Protein AF-0000000070116286 (afdb_homodimer)

pLDDT: mean 84.8, std 15.36, range [32.72, 98.69]

Foldseek 3Di:
DKDKDWLVVDDQVCSVVVVVVSVVVQFADWDKDFDPSDGKIWMKFDQADFKIKIKIWFAKMKTKDDPVSLPDDDAFKKKKKFWQAAWKWKDDDPDTDIHHGLDIAIDGPNGIMMMIGHGTTIMMIMIGGPVLLPDDPVLSVQLRRQLPVDVPLSVVLSVLRVVCVVCVVVVRVPRVSSNVSRSVNSVSVSVSSCVSSVPPPPPLVNVVVVLVVVLLVCQLAQPPDLCVSCVVSVHHSVVSQVSPPDPPDRPVRVSLVSLLVQLLVCLLPVPPDDSVVSSNRRRDPDVVVNQVVNCVVPVDGSVVSSVVRVCVVDVPPPDDPPPDDD/DKDKDWLVVDDQVCSVVVVVVSVVVQFADWDKDFDPSDGKIWMKFDQADFKIKIKIWFAKMKTKDDPVSLPDDDAFKKKKKFWQAAWKWKDDDPDTDIHHGLDIAIDGPNGIMMMIGHGTTIMMMMIGGPVLLPDDPVLSVQLRRQLPVDVPLSVVLSVLRVVCVVCVVVVRVPRVSSNVSRSVNSVSVSVSSCVSSVPPPPPLVVVVVVLVVVLLVCQLALPPDLCVSCVVSVHHSVVSQVSPPDPPDRPVRVSLVSLLVQLLVCLLPVPPDDSVVSSNRRNDPDVVVNQVVNCVVPVDGSVVSSVVRVCVVPVPPPDDPPPDDD

Radius of gyration: 29.4 Å; Cα contacts (8 Å, |Δi|>4): 1198; chains: 2; bounding box: 61×140×60 Å

Solvent-accessible surface area (backbone atoms only — not comparable to full-atom values): 33870 Å² total; per-residue (Å²): 108,74,46,80,45,52,29,82,80,43,60,79,89,50,16,56,62,52,49,51,51,51,50,50,72,56,49,67,62,52,51,76,48,72,40,84,76,52,41,40,39,38,40,27,40,51,20,51,91,54,22,31,36,37,36,40,37,27,38,17,38,34,43,34,26,46,74,76,34,66,70,46,91,62,78,58,33,34,32,45,32,31,27,66,31,42,55,33,42,39,35,41,87,92,41,74,43,77,38,44,59,70,36,74,50,60,41,62,62,76,48,54,37,38,38,34,33,62,57,59,27,27,38,41,29,41,38,30,32,43,77,74,50,66,63,58,68,68,44,51,56,45,7,48,73,27,53,72,69,37,61,63,50,40,50,51,45,49,52,49,51,55,50,44,68,74,39,45,77,64,37,62,79,34,61,40,42,23,23,32,45,26,52,21,49,43,34,42,50,36,26,32,35,38,53,18,36,64,43,77,61,59,31,62,70,45,45,35,43,46,48,48,50,50,44,65,75,41,42,38,42,66,74,68,36,68,60,52,54,13,56,76,66,74,40,50,56,67,51,43,49,57,49,48,51,41,42,74,37,53,71,69,51,41,50,49,48,53,26,46,52,50,39,53,54,42,49,57,66,54,74,87,60,55,67,57,58,47,38,38,56,34,23,38,89,41,60,68,59,44,50,54,51,41,24,70,73,68,73,43,44,65,67,55,52,27,51,62,45,46,51,72,73,56,71,74,74,72,73,74,79,79,79,78,78,130,107,74,47,80,45,53,28,83,80,44,59,78,89,48,18,56,62,52,48,51,52,49,50,52,74,56,48,64,62,50,51,77,46,71,39,82,77,51,42,39,39,39,38,27,40,49,18,52,89,53,23,33,37,37,35,41,37,28,37,18,39,35,44,34,26,47,71,76,35,67,71,46,90,62,79,56,32,33,33,47,32,30,28,66,31,42,56,32,40,40,36,40,89,93,40,74,44,78,36,42,59,70,35,72,49,60,42,61,63,76,48,56,36,38,39,34,34,62,56,60,27,28,38,41,27,41,37,29,31,41,77,75,51,67,61,58,68,68,44,51,58,45,8,49,72,27,53,71,71,38,61,63,52,40,50,51,46,48,52,48,52,55,51,44,67,74,40,47,76,6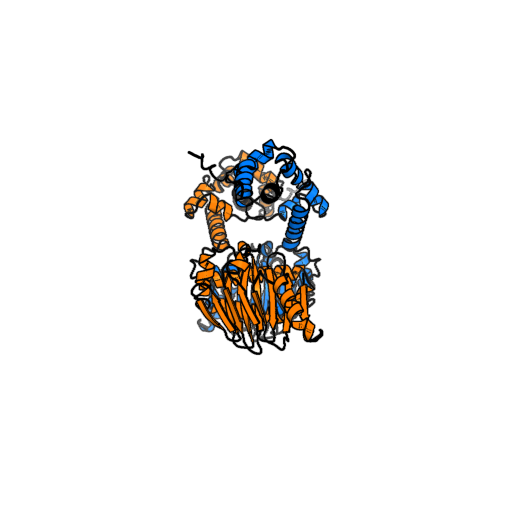5,38,62,78,34,62,40,43,24,23,31,46,25,51,22,49,43,34,42,51,35,25,32,35,38,52,20,36,63,43,78,60,62,31,59,69,46,46,36,43,46,47,49,50,52,43,65,75,41,41,37,44,69,75,68,36,68,61,50,54,12,57,75,66,74,41,48,56,67,51,43,49,58,48,46,53,42,43,71,37,55,71,68,51,40,51,50,47,52,26,46,51,51,39,54,53,41,48,57,66,56,74,85,61,55,65,59,57,46,39,38,57,34,24,38,90,43,58,68,58,43,48,53,50,41,23,71,72,68,73,44,44,65,66,55,53,26,53,63,45,49,52,70,72,57,70,76,73,76,74,75,80,80,81,76,79,129

Sequence (652 aa):
MVIHLDTRDLPPQDRADALREAVRRATVPATVRLEQPTEARLGYWQLGTATSVYSHEGSGLHLARGPAELRQAAPALVALAIQTSGRGDYRQHDVERTVRPGDLMVVDLTAPYDYRWSGTGGSFAVQVEHAQIGLPVETIRRAARHLHRDPVTYRMLRHHLTQLRRDVDDLDTLPGPAALVGTATATLVRALIMTAADEPVVAPDDRLARIRHWIVEHLGEPDLTPARIAAAHDISLRTLYHLWQHPALSLTQWITHERLEAARRDLTVAGRQPIGAIAHRWGFTDTTHFSRRFRAAFGMSAREWRRLHHRENNPAGRAAPSRGTPMVIHLDTRDLPPQDRADALREAVRRATVPATVRLEQPTEARLGYWQLGTATSVYSHEGSGLHLARGPAELRQAAPALVALAIQTSGRGDYRQHDVERTVRPGDLMVVDLTAPYDYRWSGTGGSFAVQVEHAQIGLPVETIRRAARHLHRDPVTYRMLRHHLTQLRRDVDDLDTLPGPAALVGTATATLVRALIMTAADEPVVAPDDRLARIRHWIVEHLGEPDLTPARIAAAHDISLRTLYHLWQHPALSLTQWITHERLEAARRDLTVAGRQPIGAIAHRWGFTDTTHFSRRFRAAFGMSAREWRRLHHRENNPAGRAAPSRGTP

Secondary structure (DSSP, 8-state):
-EEEEEGGGS-HHHHHHHHHHHHHHHSS--EEEE-SS--EEEEEEE-SSSEEEEEEEES-EEEEE-HHHHTS----EEEEEEEEES-EEEEETTEEEEE-TT-EEEEETTS-EEEEE-SSEEEEEEEEEHHHHTS-HHHHHHHHHTTTS-HHHHHHHHHHHHHHHHHHHHHTT-HHHHHHHHHHHHHHHHHHHHHHTT-----HHHHHHHHHHHHHHTTT-TT--HHHHHHHTT--HHHHHHH---SS--HHHHHHHHHHHHHHHHHHHSTT--HHHHHHHTT-S-HHHHHHHHHHHHSS-HHHHHHHHHTTT-GGG---------/-EEEEEGGGS-HHHHHHHHHHHHHHHSS--EEEE-SS--EEEEEEE-SSSEEEEEEEES-EEEEE-HHHHTS----EEEEEEEEES-EEEEETTEEEEE-TT-EEEEETTS-EEEEE-SSEEEEEEEEEHHHHTS-HHHHHHHHHTTTS-HHHHHHHHHHHHHHHHHHHHHTT-HHHHHHHHHHHHHHHHHHHHHHTT-----HHHHHHHHHHHHHHTTT-TT--HHHHHHHTT--HHHHHHH---SS--HHHHHHHHHHHHHHHHHHHSTT--HHHHHHHTT-S-HHHHHHHHHHHHSS-HHHHHHHHHTTT-GGG---------

Structure (mmCIF, N/CA/C/O backbone):
data_AF-0000000070116286-model_v1
#
loop_
_entity.id
_entity.type
_entity.pdbx_description
1 polymer 'AraC-like DNA-binding protein'
#
loop_
_atom_site.group_PDB
_atom_site.id
_atom_site.type_symbol
_atom_site.label_atom_id
_atom_site.label_alt_id
_atom_site.label_comp_id
_atom_site.label_asym_id
_atom_site.label_entity_id
_atom_site.label_seq_id
_atom_site.pdbx_PDB_ins_code
_atom_site.Cartn_x
_atom_site.Cartn_y
_atom_site.Cartn_z
_atom_site.occupancy
_atom_site.B_iso_or_equiv
_atom_site.auth_seq_id
_atom_site.auth_comp_id
_atom_site.auth_asym_id
_atom_site.auth_atom_id
_atom_site.pdbx_PDB_model_num
ATOM 1 N N . MET A 1 1 ? -0.508 -7.891 -19 1 72 1 MET A N 1
ATOM 2 C CA . MET A 1 1 ? -1.246 -9.031 -19.531 1 72 1 MET A CA 1
ATOM 3 C C . MET A 1 1 ? -2.613 -9.156 -18.875 1 72 1 MET A C 1
ATOM 5 O O . MET A 1 1 ? -2.75 -8.914 -17.672 1 72 1 MET A O 1
ATOM 9 N N . VAL A 1 2 ? -3.617 -9.336 -19.719 1 82.19 2 VAL A N 1
ATOM 10 C CA . VAL A 1 2 ? -4.973 -9.523 -19.203 1 82.19 2 VAL A CA 1
ATOM 11 C C . VAL A 1 2 ? -5.621 -10.727 -19.891 1 82.19 2 VAL A C 1
ATOM 13 O O . VAL A 1 2 ? -5.426 -10.953 -21.078 1 82.19 2 VAL A O 1
ATOM 16 N N . ILE A 1 3 ? -6.23 -11.602 -19.109 1 90.06 3 ILE A N 1
ATOM 17 C CA . ILE A 1 3 ? -7.047 -12.703 -19.609 1 90.06 3 ILE A CA 1
ATOM 18 C C . ILE A 1 3 ? -8.492 -12.523 -19.141 1 90.06 3 ILE A C 1
ATOM 20 O O . ILE A 1 3 ? -8.742 -12.242 -17.969 1 90.06 3 ILE A O 1
ATOM 24 N N . HIS A 1 4 ? -9.375 -12.57 -20.141 1 93.94 4 HIS A N 1
ATOM 25 C CA . HIS A 1 4 ? -10.805 -12.633 -19.859 1 93.94 4 HIS A CA 1
ATOM 26 C C . HIS A 1 4 ? -11.461 -13.789 -20.594 1 93.94 4 HIS A C 1
ATOM 28 O O . HIS A 1 4 ? -11.398 -13.867 -21.828 1 93.94 4 HIS A O 1
ATOM 34 N N . LEU A 1 5 ? -12.031 -14.68 -19.828 1 96.25 5 LEU A N 1
ATOM 35 C CA . LEU A 1 5 ? -12.727 -15.805 -20.438 1 96.25 5 LEU A CA 1
ATOM 36 C C . LEU A 1 5 ? -14.133 -15.953 -19.859 1 96.25 5 LEU A C 1
ATOM 38 O O . LEU A 1 5 ? -14.312 -15.914 -18.641 1 96.25 5 LEU A O 1
ATOM 42 N N . ASP A 1 6 ? -15.133 -15.969 -20.672 1 97.25 6 ASP A N 1
ATOM 43 C CA . ASP A 1 6 ? -16.484 -16.422 -20.344 1 97.25 6 ASP A CA 1
ATOM 44 C C . ASP A 1 6 ? -16.844 -17.656 -21.172 1 97.25 6 ASP A C 1
ATOM 46 O O . ASP A 1 6 ? -17.062 -17.562 -22.391 1 97.25 6 ASP A O 1
ATOM 50 N N . THR A 1 7 ? -16.938 -18.781 -20.531 1 96.56 7 THR A N 1
ATOM 51 C CA . THR A 1 7 ? -17.109 -20.031 -21.266 1 96.56 7 THR A CA 1
ATOM 52 C C . THR A 1 7 ? -18.438 -20.031 -22 1 96.56 7 THR A C 1
ATOM 54 O O . THR A 1 7 ? -18.625 -20.797 -22.953 1 96.56 7 THR A O 1
ATOM 57 N N . ARG A 1 8 ? -19.406 -19.219 -21.609 1 94.38 8 ARG A N 1
ATOM 58 C CA . ARG A 1 8 ? -20.703 -19.141 -22.281 1 94.38 8 ARG A CA 1
ATOM 59 C C . ARG A 1 8 ? -20.562 -18.609 -23.703 1 94.38 8 ARG A C 1
ATOM 61 O O . ARG A 1 8 ? -21.484 -18.781 -24.516 1 94.38 8 ARG A O 1
ATOM 68 N N . ASP A 1 9 ? -19.469 -18 -23.891 1 95.06 9 ASP A N 1
ATOM 69 C CA . ASP A 1 9 ? -19.219 -17.438 -25.219 1 95.06 9 ASP A CA 1
ATOM 70 C C . ASP A 1 9 ? -18.656 -18.516 -26.156 1 95.06 9 ASP A C 1
ATOM 72 O O . ASP A 1 9 ? -18.453 -18.25 -27.344 1 95.06 9 ASP A O 1
ATOM 76 N N . LEU A 1 10 ? -18.5 -19.703 -25.703 1 96.44 10 LEU A N 1
ATOM 77 C CA . LEU A 1 10 ? -17.891 -20.781 -26.484 1 96.44 10 LEU A CA 1
ATOM 78 C C . LEU A 1 10 ? -18.891 -21.922 -26.672 1 96.44 10 LEU A C 1
ATOM 80 O O . LEU A 1 10 ? -19.812 -22.094 -25.859 1 96.44 10 LEU A O 1
ATOM 84 N N . PRO A 1 11 ? -18.656 -22.688 -27.719 1 95.44 11 PRO A N 1
ATOM 85 C CA . PRO A 1 11 ? -19.438 -23.938 -27.812 1 95.44 11 PRO A CA 1
ATOM 86 C C . PRO A 1 11 ? -19.203 -24.859 -26.625 1 95.44 11 PRO A C 1
ATOM 88 O O . PRO A 1 11 ? -18.094 -24.953 -26.109 1 95.44 11 PRO A O 1
ATOM 91 N N . PRO A 1 12 ? -20.234 -25.531 -26.172 1 94.94 12 PRO A N 1
ATOM 92 C CA . PRO A 1 12 ? -20.156 -26.375 -24.969 1 94.94 12 PRO A CA 1
ATOM 93 C C . PRO A 1 12 ? -18.984 -27.344 -25.031 1 94.94 12 PRO A C 1
ATOM 95 O O . PRO A 1 12 ? -18.328 -27.594 -24.016 1 94.94 12 PRO A O 1
ATOM 98 N N . GLN A 1 13 ? -18.609 -27.875 -26.156 1 94.56 13 GLN A N 1
ATOM 99 C CA . GLN A 1 13 ? -17.594 -28.906 -26.281 1 94.56 13 GLN A CA 1
ATOM 100 C C . GLN A 1 13 ? -16.188 -28.312 -26.078 1 94.56 13 GLN A C 1
ATOM 102 O O . GLN A 1 13 ? -15.242 -29.031 -25.797 1 94.56 13 GLN A O 1
ATOM 107 N N . ASP A 1 14 ? -16.078 -26.969 -26.188 1 96.62 14 ASP A N 1
ATOM 108 C CA . ASP A 1 14 ? -14.773 -26.328 -26.109 1 96.62 14 ASP A CA 1
ATOM 109 C C . ASP A 1 14 ? -14.547 -25.688 -24.75 1 96.62 14 ASP A C 1
ATOM 111 O O . ASP A 1 14 ? -13.438 -25.266 -24.422 1 96.62 14 ASP A O 1
ATOM 115 N N . ARG A 1 15 ? -15.594 -25.641 -23.938 1 97 15 ARG A N 1
ATOM 116 C CA . ARG A 1 15 ? -15.586 -24.844 -22.719 1 97 15 ARG A CA 1
ATOM 117 C C . ARG A 1 15 ? -14.555 -25.359 -21.734 1 97 15 ARG A C 1
ATOM 119 O O . ARG A 1 15 ? -13.75 -24.594 -21.203 1 97 15 ARG A O 1
ATOM 126 N N . ALA A 1 16 ? -14.516 -26.656 -21.453 1 97.5 16 ALA A N 1
ATOM 127 C CA . ALA A 1 16 ? -13.625 -27.234 -20.453 1 97.5 16 ALA A CA 1
ATOM 128 C C . ALA A 1 16 ? -12.164 -27.016 -20.844 1 97.5 16 ALA A C 1
ATOM 130 O O . ALA A 1 16 ? -11.352 -26.594 -20 1 97.5 16 ALA A O 1
ATOM 131 N N . ASP A 1 17 ? -11.828 -27.297 -22.078 1 96.94 17 ASP A N 1
ATOM 132 C CA . ASP A 1 17 ? -10.453 -27.141 -22.531 1 96.94 17 ASP A CA 1
ATOM 133 C C . ASP A 1 17 ? -10.023 -25.672 -22.484 1 96.94 17 ASP A C 1
ATOM 135 O O . ASP A 1 17 ? -8.898 -25.359 -22.094 1 96.94 17 ASP A O 1
ATOM 139 N N . ALA A 1 18 ? -10.898 -24.828 -22.891 1 96.88 18 ALA A N 1
ATOM 140 C CA . ALA A 1 18 ? -10.602 -23.406 -22.875 1 96.8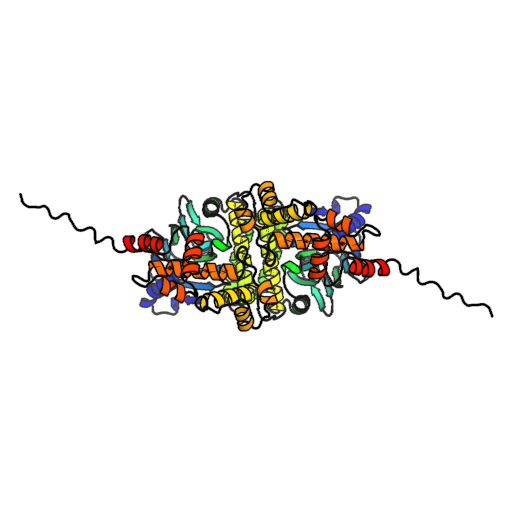8 18 ALA A CA 1
ATOM 141 C C . ALA A 1 18 ? -10.359 -22.922 -21.438 1 96.88 18 ALA A C 1
ATOM 143 O O . ALA A 1 18 ? -9.438 -22.141 -21.188 1 96.88 18 ALA A O 1
ATOM 144 N N . LEU A 1 19 ? -11.18 -23.375 -20.562 1 97.5 19 LEU A N 1
ATOM 145 C CA . LEU A 1 19 ? -11.055 -22.953 -19.172 1 97.5 19 LEU A CA 1
ATOM 146 C C . LEU A 1 19 ? -9.758 -23.5 -18.562 1 97.5 19 LEU A C 1
ATOM 148 O O . LEU A 1 19 ? -9.055 -22.766 -17.859 1 97.5 19 LEU A O 1
ATOM 152 N N . ARG A 1 20 ? -9.438 -24.719 -18.797 1 97.31 20 ARG A N 1
ATOM 153 C CA . ARG A 1 20 ? -8.203 -25.312 -18.297 1 97.31 20 ARG A CA 1
ATOM 154 C C . ARG A 1 20 ? -6.988 -24.531 -18.781 1 97.31 20 ARG A C 1
ATOM 156 O O . ARG A 1 20 ? -6.055 -24.281 -18 1 97.31 20 ARG A O 1
ATOM 163 N N . GLU A 1 21 ? -7.039 -24.156 -20.016 1 94.56 21 GLU A N 1
ATOM 164 C CA . GLU A 1 21 ? -5.938 -23.391 -20.594 1 94.56 21 GLU A CA 1
ATOM 165 C C . GLU A 1 21 ? -5.836 -22 -19.953 1 94.56 21 GLU A C 1
ATOM 167 O O . GLU A 1 21 ? -4.734 -21.531 -19.672 1 94.56 21 GLU A O 1
ATOM 172 N N . ALA A 1 22 ? -6.941 -21.406 -19.734 1 95.38 22 ALA A N 1
ATOM 173 C CA . ALA A 1 22 ? -6.957 -20.094 -19.109 1 95.38 22 ALA A CA 1
ATOM 174 C C . ALA A 1 22 ? -6.391 -20.156 -17.688 1 95.38 22 ALA A C 1
ATOM 176 O O . ALA A 1 22 ? -5.613 -19.297 -17.281 1 95.38 22 ALA A O 1
ATOM 177 N N . VAL A 1 23 ? -6.766 -21.188 -16.938 1 96.69 23 VAL A N 1
ATOM 178 C CA . VAL A 1 23 ? -6.281 -21.359 -15.57 1 96.69 23 VAL A CA 1
ATOM 179 C C . VAL A 1 23 ? -4.766 -21.547 -15.578 1 96.69 23 VAL A C 1
ATOM 181 O O . VAL A 1 23 ? -4.051 -20.938 -14.789 1 96.69 23 VAL A O 1
ATOM 184 N N . ARG A 1 24 ? -4.281 -22.344 -16.5 1 91.44 24 ARG A N 1
ATOM 185 C CA . ARG A 1 24 ? -2.854 -22.625 -16.609 1 91.44 24 ARG A CA 1
ATOM 186 C C . ARG A 1 24 ? -2.057 -21.359 -16.859 1 91.44 24 ARG A C 1
ATOM 188 O O . ARG A 1 24 ? -0.927 -21.219 -16.391 1 91.44 24 ARG A O 1
ATOM 195 N N . ARG A 1 25 ? -2.615 -20.469 -17.562 1 90 25 ARG A N 1
ATOM 196 C CA . ARG A 1 25 ? -1.938 -19.219 -17.922 1 90 25 ARG A CA 1
ATOM 197 C C . ARG A 1 25 ? -2.059 -18.188 -16.812 1 90 25 ARG A C 1
ATOM 199 O O . ARG A 1 25 ? -1.252 -17.25 -16.734 1 90 25 ARG A O 1
ATOM 206 N N . ALA A 1 26 ? -3.033 -18.391 -15.953 1 94.88 26 ALA A N 1
ATOM 207 C CA . ALA A 1 26 ? -3.395 -17.328 -15.016 1 94.88 26 ALA A CA 1
ATOM 208 C C . ALA A 1 26 ? -2.746 -17.562 -13.656 1 94.88 26 ALA A C 1
ATOM 210 O O . ALA A 1 26 ? -2.762 -16.688 -12.789 1 94.88 26 ALA A O 1
ATOM 211 N N . THR A 1 27 ? -2.219 -18.703 -13.414 1 95.12 27 THR A N 1
ATOM 212 C CA . THR A 1 27 ? -1.577 -19.016 -12.141 1 95.12 27 THR A CA 1
ATOM 213 C C . THR A 1 27 ? -0.457 -20.031 -12.336 1 95.12 27 THR A C 1
ATOM 215 O O . THR A 1 27 ? -0.018 -20.281 -13.461 1 95.12 27 THR A O 1
ATOM 218 N N . VAL A 1 28 ? 0.104 -20.547 -11.305 1 93.5 28 VAL A N 1
ATOM 219 C CA . VAL A 1 28 ? 1.191 -21.516 -11.359 1 93.5 28 VAL A CA 1
ATOM 220 C C . VAL A 1 28 ? 0.657 -22.875 -11.828 1 93.5 28 VAL A C 1
ATOM 222 O O . VAL A 1 28 ? -0.543 -23.141 -11.727 1 93.5 28 VAL A O 1
ATOM 225 N N . PRO A 1 29 ? 1.574 -23.688 -12.359 1 94 29 PRO A N 1
ATOM 226 C CA . PRO A 1 29 ? 1.137 -25 -12.828 1 94 29 PRO A CA 1
ATOM 227 C C . PRO A 1 29 ? 0.417 -25.797 -11.742 1 94 29 PRO A C 1
ATOM 229 O O . PRO A 1 29 ? 0.922 -25.922 -10.625 1 94 29 PRO A O 1
ATOM 232 N N . ALA A 1 30 ? -0.722 -26.328 -12.109 1 96.81 30 ALA A N 1
ATOM 233 C CA . ALA A 1 30 ? -1.565 -27.141 -11.234 1 96.81 30 ALA A CA 1
ATOM 234 C C . ALA A 1 30 ? -2.438 -28.094 -12.039 1 96.81 30 ALA A C 1
ATOM 236 O O . ALA A 1 30 ? -2.688 -27.859 -13.227 1 96.81 30 ALA A O 1
ATOM 237 N N . THR A 1 31 ? -2.729 -29.172 -11.453 1 97.06 31 THR A N 1
ATOM 238 C CA . THR A 1 31 ? -3.764 -30.031 -12.031 1 97.06 31 THR A CA 1
ATOM 239 C C . THR A 1 31 ? -5.141 -29.391 -11.875 1 97.06 31 THR A C 1
ATOM 241 O O . THR A 1 31 ? -5.523 -28.969 -10.781 1 97.06 31 THR A O 1
ATOM 244 N N . VAL A 1 32 ? -5.922 -29.297 -13 1 97.81 32 VAL A N 1
ATOM 245 C CA . VAL A 1 32 ? -7.223 -28.641 -13.016 1 97.81 32 VAL A CA 1
ATOM 246 C C . VAL A 1 32 ? -8.312 -29.656 -13.336 1 97.81 32 VAL A C 1
ATOM 248 O O . VAL A 1 32 ? -8.328 -30.234 -14.422 1 97.81 32 VAL A O 1
ATOM 251 N N . ARG A 1 33 ? -9.164 -29.922 -12.453 1 97.88 33 ARG A N 1
ATOM 252 C CA . ARG A 1 33 ? -10.352 -30.734 -12.688 1 97.88 33 ARG A CA 1
ATOM 253 C C . ARG A 1 33 ? -11.617 -29.875 -12.641 1 97.88 33 ARG A C 1
ATOM 255 O O . ARG A 1 33 ? -11.781 -29.062 -11.734 1 97.88 33 ARG A O 1
ATOM 262 N N . LEU A 1 34 ? -12.484 -30.047 -13.602 1 98 34 LEU A N 1
ATOM 263 C CA . LEU A 1 34 ? -13.664 -29.203 -13.766 1 98 34 LEU A CA 1
ATOM 264 C C . LEU A 1 34 ? -14.938 -30.031 -13.695 1 98 34 LEU A C 1
ATOM 266 O O . LEU A 1 34 ? -14.992 -31.156 -14.227 1 98 34 LEU A O 1
ATOM 270 N N . GLU A 1 35 ? -15.867 -29.516 -13.031 1 97 35 GLU A N 1
ATOM 271 C CA . GLU A 1 35 ? -17.188 -30.141 -13.07 1 97 35 GLU A CA 1
ATOM 272 C C . GLU A 1 35 ? -17.906 -29.828 -14.375 1 97 35 GLU A C 1
ATOM 274 O O . GLU A 1 35 ? -17.656 -28.781 -15 1 97 35 GLU A O 1
ATOM 279 N N . GLN A 1 36 ? -18.781 -30.766 -14.828 1 94.25 36 GLN A N 1
ATOM 280 C CA . GLN A 1 36 ? -19.578 -30.562 -16.031 1 94.2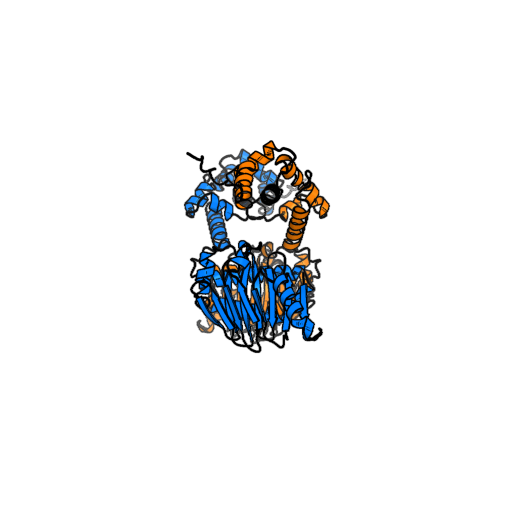5 36 GLN A CA 1
ATOM 281 C C . GLN A 1 36 ? -21.047 -30.328 -15.68 1 94.25 36 GLN A C 1
ATOM 283 O O . GLN A 1 36 ? -21.562 -30.891 -14.719 1 94.25 36 GLN A O 1
ATOM 288 N N . PRO A 1 37 ? -21.766 -29.5 -16.375 1 94.62 37 PRO A N 1
ATOM 289 C CA . PRO A 1 37 ? -21.281 -28.672 -17.484 1 94.62 37 PRO A CA 1
ATOM 290 C C . PRO A 1 37 ? -20.375 -27.547 -17.016 1 94.62 37 PRO A C 1
ATOM 292 O O . PRO A 1 37 ? -20.594 -26.969 -15.953 1 94.62 37 PRO A O 1
ATOM 295 N N . THR A 1 38 ? -19.344 -27.266 -17.781 1 97.25 38 THR A N 1
ATOM 296 C CA . THR A 1 38 ? -18.328 -26.266 -17.422 1 97.25 38 THR A CA 1
ATOM 297 C C . THR A 1 38 ? -18.797 -24.875 -17.812 1 97.25 38 THR A C 1
ATOM 299 O O . THR A 1 38 ? -18.781 -24.5 -18.984 1 97.25 38 THR A O 1
ATOM 302 N N . GLU A 1 39 ? -19.234 -24.172 -16.859 1 97.56 39 GLU A N 1
ATOM 303 C CA . GLU A 1 39 ? -19.594 -22.766 -16.984 1 97.56 39 GLU A CA 1
ATOM 304 C C . GLU A 1 39 ? -18.859 -21.906 -15.984 1 97.56 39 GLU A C 1
ATOM 306 O O . GLU A 1 39 ? -18.984 -22.094 -14.773 1 97.56 39 GLU A O 1
ATOM 311 N N . ALA A 1 40 ? -18.047 -20.984 -16.547 1 98.12 40 ALA A N 1
ATOM 312 C CA . ALA A 1 40 ? -17.219 -20.188 -15.641 1 98.12 40 ALA A CA 1
ATOM 313 C C . ALA A 1 40 ? -16.766 -18.891 -16.297 1 98.12 40 ALA A C 1
ATOM 315 O O . ALA A 1 40 ? -16.781 -18.781 -17.531 1 98.12 40 ALA A O 1
ATOM 316 N N . ARG A 1 41 ? -16.578 -17.953 -15.5 1 98.19 41 ARG A N 1
ATOM 317 C CA . ARG A 1 41 ? -15.867 -16.734 -15.859 1 98.19 41 ARG A CA 1
ATOM 318 C C . ARG A 1 41 ? -14.516 -16.656 -15.156 1 98.19 41 ARG A C 1
ATOM 320 O O . ARG A 1 41 ? -14.422 -16.891 -13.953 1 98.19 41 ARG A O 1
ATOM 327 N N . LEU A 1 42 ? -13.492 -16.469 -15.945 1 98 42 LEU A N 1
ATOM 328 C CA . LEU A 1 42 ? -12.133 -16.359 -15.422 1 98 42 LEU A CA 1
ATOM 329 C C . LEU A 1 42 ? -11.492 -15.039 -15.844 1 98 42 LEU A C 1
ATOM 331 O O . LEU A 1 42 ? -11.641 -14.609 -16.984 1 98 42 LEU A O 1
ATOM 335 N N . GLY A 1 43 ? -10.891 -14.359 -14.938 1 97.69 43 GLY A N 1
ATOM 336 C CA . GLY A 1 43 ? -10.133 -13.148 -15.219 1 97.69 43 GLY A CA 1
ATOM 337 C C . GLY A 1 43 ? -8.734 -13.18 -14.633 1 97.69 43 GLY A C 1
ATOM 338 O O . GLY A 1 43 ? -8.508 -13.766 -13.57 1 97.69 43 GLY A O 1
ATOM 339 N N . TYR A 1 44 ? -7.852 -12.586 -15.32 1 96.81 44 TYR A N 1
ATOM 340 C CA . TYR A 1 44 ? -6.477 -12.375 -14.883 1 96.81 44 TYR A CA 1
ATOM 341 C C . TYR A 1 44 ? -5.988 -10.984 -15.266 1 96.81 44 TYR A C 1
ATOM 343 O O . TYR A 1 44 ? -6.16 -10.555 -16.406 1 96.81 44 TYR A O 1
ATOM 351 N N . TRP A 1 45 ? -5.418 -10.234 -14.336 1 95.19 45 TRP A N 1
ATOM 352 C CA . TRP A 1 45 ? -4.895 -8.891 -14.539 1 95.19 45 TRP A CA 1
ATOM 353 C C . TRP A 1 45 ? -3.516 -8.742 -13.906 1 95.19 45 TRP A C 1
ATOM 355 O O . TRP A 1 45 ? -3.299 -9.156 -12.766 1 95.19 45 TRP A O 1
ATOM 365 N N . GLN A 1 46 ? -2.662 -8.25 -14.617 1 90.75 46 GLN A N 1
ATOM 366 C CA . GLN A 1 46 ? -1.364 -7.891 -14.055 1 90.75 46 GLN A CA 1
ATOM 367 C C . GLN A 1 46 ? -1.396 -6.484 -13.469 1 90.75 46 GLN A C 1
ATOM 369 O O . GLN A 1 46 ? -1.807 -5.531 -14.133 1 90.75 46 GLN A O 1
ATOM 374 N N . LEU A 1 47 ? -1.115 -6.363 -12.219 1 92.69 47 LEU A N 1
ATOM 375 C CA . LEU A 1 47 ? -1.001 -5.074 -11.539 1 92.69 47 LEU A CA 1
ATOM 376 C C . LEU A 1 47 ? 0.458 -4.742 -11.25 1 92.69 47 LEU A C 1
ATOM 378 O O . LEU A 1 47 ? 0.932 -4.945 -10.125 1 92.69 47 LEU A O 1
ATOM 382 N N . GLY A 1 48 ? 1.08 -4.137 -12.156 1 84.62 48 GLY A N 1
ATOM 383 C CA . GLY A 1 48 ? 2.521 -3.973 -12.055 1 84.62 48 GLY A CA 1
ATOM 384 C C . GLY A 1 48 ? 3.291 -5.223 -12.438 1 84.62 48 GLY A C 1
ATOM 385 O O . GLY A 1 48 ? 2.844 -6 -13.289 1 84.62 48 GLY A O 1
ATOM 386 N N . THR A 1 49 ? 4.461 -5.352 -11.797 1 77.75 49 THR A N 1
ATOM 387 C CA . THR A 1 49 ? 5.328 -6.434 -12.25 1 77.75 49 THR A CA 1
ATOM 388 C C . THR A 1 49 ? 5.309 -7.598 -11.266 1 77.75 49 THR A C 1
ATOM 390 O O . THR A 1 49 ? 5.625 -8.734 -11.625 1 77.75 49 THR A O 1
ATOM 393 N N . ALA A 1 50 ? 4.902 -7.305 -10.094 1 83.69 50 ALA A N 1
ATOM 394 C CA . ALA A 1 50 ? 5.125 -8.328 -9.07 1 83.69 50 ALA A CA 1
ATOM 395 C C . ALA A 1 50 ? 3.809 -8.781 -8.453 1 83.69 50 ALA A C 1
ATOM 397 O O . ALA A 1 50 ? 3.803 -9.578 -7.512 1 83.69 50 ALA A O 1
ATOM 398 N N . THR A 1 51 ? 2.709 -8.227 -8.938 1 92.88 51 THR A N 1
ATOM 399 C CA . THR A 1 51 ? 1.398 -8.562 -8.383 1 92.88 51 THR A CA 1
ATOM 400 C C . THR A 1 51 ? 0.391 -8.805 -9.508 1 92.88 51 THR A C 1
ATOM 402 O O . THR A 1 51 ? 0.369 -8.078 -10.5 1 92.88 51 THR A O 1
ATOM 405 N N . SER A 1 52 ? -0.376 -9.828 -9.398 1 95.81 52 SER A N 1
ATOM 406 C CA . SER A 1 52 ? -1.454 -10.109 -10.344 1 95.81 52 SER A CA 1
ATOM 407 C C . SER A 1 52 ? -2.729 -10.523 -9.617 1 95.81 52 SER A C 1
ATOM 409 O O . SER A 1 52 ? -2.699 -10.812 -8.422 1 95.81 52 SER A O 1
ATOM 411 N N . VAL A 1 53 ? -3.791 -10.469 -10.336 1 97.81 53 VAL A N 1
ATOM 412 C CA . VAL A 1 53 ? -5.098 -10.844 -9.805 1 97.81 53 VAL A CA 1
ATOM 413 C C . VAL A 1 53 ? -5.672 -12.008 -10.609 1 97.81 53 VAL A C 1
ATOM 415 O O . VAL A 1 53 ? -5.547 -12.039 -11.836 1 97.81 53 VAL A O 1
ATOM 418 N N . TYR A 1 54 ? -6.133 -12.984 -9.906 1 98 54 TYR A N 1
ATOM 419 C CA . TYR A 1 54 ? -6.82 -14.148 -10.461 1 98 54 TYR A CA 1
ATOM 420 C C . TYR A 1 54 ? -8.258 -14.227 -9.945 1 98 54 TYR A C 1
ATOM 422 O O . TYR A 1 54 ? -8.492 -14.195 -8.734 1 98 54 TYR A O 1
ATOM 430 N N . SER A 1 55 ? -9.242 -14.219 -10.859 1 98.19 55 SER A N 1
ATOM 431 C CA . SER A 1 55 ? -10.656 -14.352 -10.508 1 98.19 55 SER A CA 1
ATOM 432 C C . SER A 1 55 ? -11.297 -15.539 -11.219 1 98.19 55 SER A C 1
ATOM 434 O O . SER A 1 55 ? -11.07 -15.75 -12.414 1 98.19 55 SER A O 1
ATOM 436 N N . HIS A 1 56 ? -11.984 -16.359 -10.508 1 98.31 56 HIS A N 1
ATOM 437 C CA . HIS A 1 56 ? -12.664 -17.531 -11.047 1 98.31 56 HIS A CA 1
ATOM 438 C C . HIS A 1 56 ? -14.039 -17.719 -10.414 1 98.31 56 HIS A C 1
ATOM 440 O O . HIS A 1 56 ? -14.156 -17.797 -9.195 1 98.31 56 HIS A O 1
ATOM 446 N N . GLU A 1 57 ? -15.07 -17.734 -11.219 1 98.19 57 GLU A N 1
ATOM 447 C CA . GLU A 1 57 ? -16.43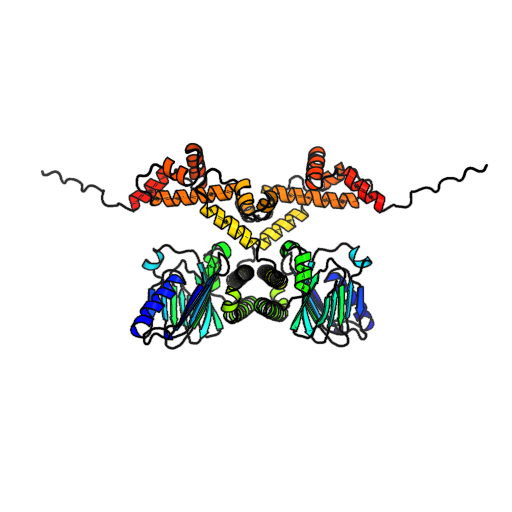8 -17.984 -10.766 1 98.19 57 GLU A CA 1
ATOM 448 C C . GLU A 1 57 ? -17.156 -18.953 -11.695 1 98.19 57 GLU A C 1
ATOM 450 O O . GLU A 1 57 ? -17.047 -18.844 -12.922 1 98.19 57 GLU A O 1
ATOM 455 N N . GLY A 1 58 ? -17.859 -19.922 -11.078 1 98.06 58 GLY A N 1
ATOM 456 C CA . GLY A 1 58 ? -18.625 -20.828 -11.922 1 98.06 58 GLY A CA 1
ATOM 457 C C . GLY A 1 58 ? -18.75 -22.219 -11.344 1 98.06 58 GLY A C 1
ATOM 458 O O . GLY A 1 58 ? -18.938 -22.375 -10.133 1 98.06 58 GLY A O 1
ATOM 459 N N . SER A 1 59 ? -18.75 -23.188 -12.32 1 97.81 59 SER A N 1
ATOM 460 C CA . SER A 1 59 ? -18.953 -24.594 -11.945 1 97.81 59 SER A CA 1
ATOM 461 C C . SER A 1 59 ? -17.797 -25.109 -11.102 1 97.81 59 SER A C 1
ATOM 463 O O . SER A 1 59 ? -16.734 -24.469 -11.031 1 97.81 59 SER A O 1
ATOM 465 N N . GLY A 1 60 ? -18.016 -26.219 -10.492 1 98 60 GLY A N 1
ATOM 466 C CA . GLY A 1 60 ? -17.047 -26.797 -9.586 1 98 60 GLY A CA 1
ATOM 467 C C . GLY A 1 60 ? -15.648 -26.875 -10.18 1 98 60 GLY A C 1
ATOM 468 O O . GLY A 1 60 ? -15.484 -27.156 -11.367 1 98 60 GLY A O 1
ATOM 469 N N . LEU A 1 61 ? -14.664 -26.625 -9.328 1 97.25 61 LEU A N 1
ATOM 470 C CA . LEU A 1 61 ? -13.25 -26.547 -9.68 1 97.25 61 LEU A CA 1
ATOM 471 C C . LEU A 1 61 ? -12.391 -27.219 -8.617 1 97.25 61 LEU A C 1
ATOM 473 O O . LEU A 1 61 ? -12.641 -27.078 -7.422 1 97.25 61 LEU A O 1
ATOM 477 N N . HIS A 1 62 ? -11.453 -28 -9.07 1 98.31 62 HIS A N 1
ATOM 478 C CA . HIS A 1 62 ? -10.422 -28.562 -8.203 1 98.31 62 HIS A CA 1
ATOM 479 C C . HIS A 1 62 ? -9.023 -28.219 -8.719 1 98.31 62 HIS A C 1
ATOM 481 O O . HIS A 1 62 ? -8.648 -28.625 -9.82 1 98.31 62 HIS A O 1
ATOM 487 N N . LEU A 1 63 ? -8.32 -27.438 -7.957 1 98.06 63 LEU A N 1
ATOM 488 C CA . LEU A 1 63 ? -6.926 -27.094 -8.227 1 98.06 63 LEU A CA 1
ATOM 489 C C . LEU A 1 63 ? -6 -27.859 -7.285 1 98.06 63 LEU A C 1
ATOM 491 O O . LEU A 1 63 ? -6.148 -27.781 -6.066 1 98.06 63 LEU A O 1
ATOM 495 N N . ALA A 1 64 ? -5.062 -28.594 -7.855 1 97.75 64 ALA A N 1
ATOM 496 C CA . ALA A 1 64 ? -4.09 -29.328 -7.043 1 97.75 64 ALA A CA 1
ATOM 497 C C . ALA A 1 64 ? -2.676 -29.141 -7.586 1 97.75 64 ALA A C 1
ATOM 499 O O . ALA A 1 64 ? -2.453 -29.219 -8.797 1 97.75 64 ALA A O 1
ATOM 500 N N . ARG A 1 65 ? -1.853 -28.781 -6.699 1 96.56 65 ARG A N 1
ATOM 501 C CA . ARG A 1 65 ? -0.432 -28.703 -7.02 1 96.56 65 ARG A CA 1
ATOM 502 C C . ARG A 1 65 ? 0.369 -29.75 -6.25 1 96.56 65 ARG A C 1
ATOM 504 O O . ARG A 1 65 ? 0.536 -29.625 -5.031 1 96.56 65 ARG A O 1
ATOM 511 N N . GLY A 1 66 ? 0.805 -30.75 -6.961 1 93.12 66 GLY A N 1
ATOM 512 C CA . GLY A 1 66 ? 1.599 -31.828 -6.383 1 93.12 66 GLY A CA 1
ATOM 513 C C . GLY A 1 66 ? 3.043 -31.812 -6.852 1 93.12 66 GLY A C 1
ATOM 514 O O . GLY A 1 66 ? 3.508 -30.828 -7.426 1 93.12 66 GLY A O 1
ATOM 515 N N . PRO A 1 67 ? 3.76 -32.875 -6.547 1 90.31 67 PRO A N 1
ATOM 516 C CA . PRO A 1 67 ? 5.184 -32.969 -6.875 1 90.31 67 PRO A CA 1
ATOM 517 C C . PRO A 1 67 ? 5.457 -32.781 -8.367 1 90.31 67 PRO A C 1
ATOM 519 O O . PRO A 1 67 ? 6.441 -32.156 -8.75 1 90.31 67 PRO A O 1
ATOM 522 N N . ALA A 1 68 ? 4.66 -33.344 -9.242 1 91.12 68 ALA A N 1
ATOM 523 C CA . ALA A 1 68 ? 4.852 -33.25 -10.688 1 91.12 68 ALA A CA 1
ATOM 524 C C . ALA A 1 68 ? 4.754 -31.797 -11.156 1 91.12 68 ALA A C 1
ATOM 526 O O . ALA A 1 68 ? 5.555 -31.344 -11.977 1 91.12 68 ALA A O 1
ATOM 527 N N . GLU A 1 69 ? 3.746 -31.047 -10.633 1 90.75 69 GLU A N 1
ATOM 528 C CA . GLU A 1 69 ? 3.555 -29.641 -10.977 1 90.75 69 GLU A CA 1
ATOM 529 C C . GLU A 1 69 ? 4.68 -28.766 -10.414 1 90.75 69 GLU A C 1
ATOM 531 O O . GLU A 1 69 ? 5.086 -27.797 -11.039 1 90.75 69 GLU A O 1
ATOM 536 N N . LEU A 1 70 ? 5.168 -29.156 -9.266 1 86.19 70 LEU A N 1
ATOM 537 C CA . LEU A 1 70 ? 6.215 -28.391 -8.594 1 86.19 70 LEU A CA 1
ATOM 538 C C . LEU A 1 70 ? 7.539 -28.516 -9.336 1 86.19 70 LEU A C 1
ATOM 540 O O . LEU A 1 70 ? 8.445 -27.703 -9.141 1 86.19 70 LEU A O 1
ATOM 544 N N . ARG A 1 71 ? 7.684 -29.531 -10.211 1 82.19 71 ARG A N 1
ATOM 545 C CA . ARG A 1 71 ? 8.891 -29.734 -10.992 1 82.19 71 ARG A CA 1
ATOM 546 C C . ARG A 1 71 ? 8.945 -28.766 -12.172 1 82.19 71 ARG A C 1
ATOM 548 O O . ARG A 1 71 ? 10.008 -28.531 -12.75 1 82.19 71 ARG A O 1
ATOM 555 N N . GLN A 1 72 ? 7.773 -28.234 -12.469 1 81.94 72 GLN A N 1
ATOM 556 C CA . GLN A 1 72 ? 7.703 -27.266 -13.555 1 81.94 72 GLN A CA 1
ATOM 557 C C . GLN A 1 72 ? 8.148 -25.875 -13.086 1 81.94 72 GLN A C 1
ATOM 559 O O . GLN A 1 72 ? 7.836 -25.469 -11.961 1 81.94 72 GLN A O 1
ATOM 564 N N . ALA A 1 73 ? 8.805 -25.188 -13.984 1 76.12 73 ALA A N 1
ATOM 565 C CA . ALA A 1 73 ? 9.258 -23.844 -13.656 1 76.12 73 ALA A CA 1
ATOM 566 C C . ALA A 1 73 ? 8.078 -22.906 -13.43 1 76.12 73 ALA A C 1
ATOM 568 O O . ALA A 1 73 ? 7.098 -22.938 -14.18 1 76.12 73 ALA A O 1
ATOM 569 N N . ALA A 1 74 ? 8.141 -22.203 -12.344 1 81.62 74 ALA A N 1
ATOM 570 C CA . ALA A 1 74 ? 7.113 -21.234 -11.992 1 81.62 74 ALA A CA 1
ATOM 571 C C . ALA A 1 74 ? 7.676 -20.156 -11.062 1 81.62 74 ALA A C 1
ATOM 573 O O . ALA A 1 74 ? 8.625 -20.406 -10.312 1 81.62 74 ALA A O 1
ATOM 574 N N . PRO A 1 75 ? 7.133 -18.953 -11.18 1 78.75 75 PRO A N 1
ATOM 575 C CA . PRO A 1 75 ? 7.57 -17.953 -10.219 1 78.75 75 PRO A CA 1
ATOM 576 C C . PRO A 1 75 ? 7.191 -18.297 -8.781 1 78.75 75 PRO A C 1
ATOM 578 O O . PRO A 1 75 ? 6.254 -19.062 -8.555 1 78.75 75 PRO A O 1
ATOM 581 N N . ALA A 1 76 ? 7.98 -17.781 -7.844 1 84.69 76 ALA A N 1
ATOM 582 C CA . ALA A 1 76 ? 7.664 -17.953 -6.426 1 84.69 76 ALA A CA 1
ATOM 583 C C . ALA A 1 76 ? 6.598 -16.953 -5.98 1 84.69 76 ALA A C 1
ATOM 585 O O . ALA A 1 76 ? 6.898 -15.789 -5.723 1 84.69 76 ALA A O 1
ATOM 586 N N . LEU A 1 77 ? 5.395 -17.484 -5.836 1 92.62 77 LEU A N 1
ATOM 587 C CA . LEU A 1 77 ? 4.262 -16.609 -5.543 1 92.62 77 LEU A CA 1
ATOM 588 C C . LEU A 1 77 ? 3.584 -17.016 -4.238 1 92.62 77 LEU A C 1
ATOM 590 O O . LEU A 1 77 ? 3.658 -18.172 -3.832 1 92.62 77 LEU A O 1
ATOM 594 N N . VAL A 1 78 ? 3.031 -16.047 -3.619 1 95.62 78 VAL A N 1
ATOM 595 C CA . VAL A 1 78 ? 2.064 -16.219 -2.539 1 95.62 78 VAL A CA 1
ATOM 596 C C . VAL A 1 78 ? 0.696 -15.711 -2.982 1 95.62 78 VAL A C 1
ATOM 598 O O . VAL A 1 78 ? 0.584 -14.602 -3.514 1 95.62 78 VAL A O 1
ATOM 601 N N . ALA A 1 79 ? -0.271 -16.531 -2.844 1 97.75 79 ALA A N 1
ATOM 602 C CA .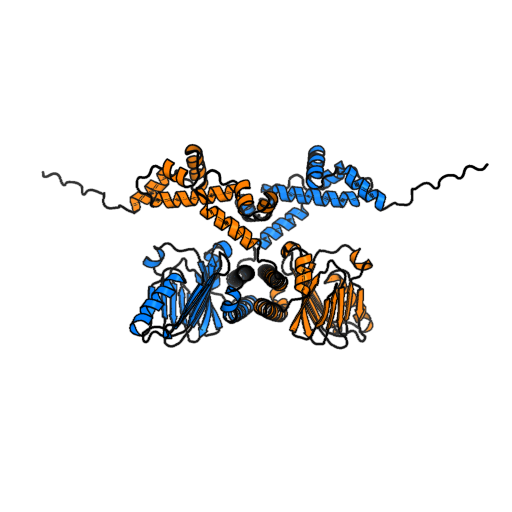 ALA A 1 79 ? -1.627 -16.094 -3.166 1 97.75 79 ALA A CA 1
ATOM 603 C C . ALA A 1 79 ? -2.42 -15.789 -1.898 1 97.75 79 ALA A C 1
ATOM 605 O O . ALA A 1 79 ? -2.355 -16.531 -0.92 1 97.75 79 ALA A O 1
ATOM 606 N N . LEU A 1 80 ? -3.016 -14.672 -1.821 1 97.94 80 LEU A N 1
ATOM 607 C CA . LEU A 1 80 ? -4.059 -14.359 -0.852 1 97.94 80 LEU A CA 1
ATOM 608 C C . LEU A 1 80 ? -5.426 -14.312 -1.523 1 97.94 80 LEU A C 1
ATOM 610 O O . LEU A 1 80 ? -5.684 -13.438 -2.359 1 97.94 80 LEU A O 1
ATOM 614 N N . ALA A 1 81 ? -6.309 -15.172 -1.12 1 98.06 81 ALA A N 1
ATOM 615 C CA . ALA A 1 81 ? -7.59 -15.344 -1.807 1 98.06 81 ALA A CA 1
ATOM 616 C C . ALA A 1 81 ? -8.758 -15.094 -0.858 1 98.06 81 ALA A C 1
ATOM 618 O O . ALA A 1 81 ? -8.617 -15.219 0.361 1 98.06 81 ALA A O 1
ATOM 619 N N . ILE A 1 82 ? -9.82 -14.648 -1.427 1 98.25 82 ILE A N 1
ATOM 620 C CA . ILE A 1 82 ? -11.102 -14.555 -0.739 1 98.25 82 ILE A CA 1
ATOM 621 C C . ILE A 1 82 ? -12.141 -15.422 -1.456 1 98.25 82 ILE A C 1
ATOM 623 O O . ILE A 1 82 ? -12.258 -15.375 -2.684 1 98.25 82 ILE A O 1
ATOM 627 N N . GLN A 1 83 ? -12.797 -16.312 -0.675 1 98.5 83 GLN A N 1
ATOM 628 C CA . GLN A 1 83 ? -13.93 -17.031 -1.246 1 98.5 83 GLN A CA 1
ATOM 629 C C . GLN A 1 83 ? -15.078 -16.094 -1.568 1 98.5 83 GLN A C 1
ATOM 631 O O . GLN A 1 83 ? -15.555 -15.359 -0.694 1 98.5 83 GLN A O 1
ATOM 636 N N . THR A 1 84 ? -15.508 -16.062 -2.826 1 98.12 84 THR A N 1
ATOM 637 C CA . THR A 1 84 ? -16.5 -15.078 -3.219 1 98.12 84 THR A CA 1
ATOM 638 C C . THR A 1 84 ? -17.906 -15.688 -3.246 1 98.12 84 THR A C 1
ATOM 640 O O . THR A 1 84 ? -18.906 -14.984 -3.09 1 98.12 84 THR A O 1
ATOM 643 N N . SER A 1 85 ? -18.031 -16.906 -3.525 1 97.88 85 SER A N 1
ATOM 644 C CA . SER A 1 85 ? -19.297 -17.625 -3.527 1 97.88 85 SER A CA 1
ATOM 645 C C . SER A 1 85 ? -19.078 -19.125 -3.316 1 97.88 85 SER A C 1
ATOM 647 O O . SER A 1 85 ? -17.984 -19.625 -3.549 1 97.88 85 SER A O 1
ATOM 649 N N . GLY A 1 86 ? -20.141 -19.797 -2.795 1 97.44 86 GLY A N 1
ATOM 650 C CA . GLY A 1 86 ? -20.031 -21.219 -2.533 1 97.44 86 GLY A CA 1
ATOM 651 C C . GLY A 1 86 ? -19.062 -21.547 -1.418 1 97.44 86 GLY A C 1
ATOM 652 O O . GLY A 1 86 ? -18.391 -20.656 -0.881 1 97.44 86 GLY A O 1
ATOM 653 N N . ARG A 1 87 ? -19.016 -22.797 -1.051 1 97.38 87 ARG A N 1
ATOM 654 C CA . ARG A 1 87 ? -18.078 -23.281 -0.035 1 97.38 87 ARG A CA 1
ATOM 655 C C . ARG A 1 87 ? -16.859 -23.938 -0.677 1 97.38 87 ARG A C 1
ATOM 657 O O . ARG A 1 87 ? -17 -24.719 -1.612 1 97.38 87 ARG A O 1
ATOM 664 N N . GLY A 1 88 ? -15.703 -23.5 -0.209 1 97.75 88 GLY A N 1
ATOM 665 C CA . GLY A 1 88 ? -14.477 -24.094 -0.693 1 97.75 88 GLY A CA 1
ATOM 666 C C . GLY A 1 88 ? -13.742 -24.891 0.37 1 97.75 88 GLY A C 1
ATOM 667 O O . GLY A 1 88 ? -14.008 -24.734 1.563 1 97.75 88 GLY A O 1
ATOM 668 N N . ASP A 1 89 ? -12.969 -25.797 -0.112 1 97.88 89 ASP A N 1
ATOM 669 C CA . ASP A 1 89 ? -12.078 -26.562 0.753 1 97.88 89 ASP A CA 1
ATOM 670 C C . ASP A 1 89 ? -10.617 -26.344 0.35 1 97.88 89 ASP A C 1
ATOM 672 O O . ASP A 1 89 ? -10.266 -26.5 -0.822 1 97.88 89 ASP A O 1
ATOM 676 N N . TYR A 1 90 ? -9.891 -26.016 1.308 1 95.38 90 TYR A N 1
ATOM 677 C CA . TYR A 1 90 ? -8.484 -25.688 1.108 1 95.38 90 TYR A CA 1
ATOM 678 C C . TYR A 1 90 ? -7.59 -26.516 2.025 1 95.38 90 TYR A C 1
ATOM 680 O O . TYR A 1 90 ? -7.898 -26.688 3.203 1 95.38 90 TYR A O 1
ATOM 688 N N . ARG A 1 91 ? -6.531 -27.109 1.443 1 96.62 91 ARG A N 1
ATOM 689 C CA . ARG A 1 91 ? -5.551 -27.859 2.223 1 96.62 91 ARG A CA 1
ATOM 690 C C . ARG A 1 91 ? -4.129 -27.516 1.793 1 96.62 91 ARG A C 1
ATOM 692 O O . ARG A 1 91 ? -3.818 -27.516 0.6 1 96.62 91 ARG A O 1
ATOM 699 N N . GLN A 1 92 ? -3.309 -27.25 2.689 1 95.5 92 GLN A N 1
ATOM 700 C CA . GLN A 1 92 ? -1.873 -27.078 2.498 1 95.5 92 GLN A CA 1
ATOM 701 C C . GLN A 1 92 ? -1.11 -27.297 3.799 1 95.5 92 GLN A C 1
ATOM 703 O O . GLN A 1 92 ? -1.468 -26.75 4.84 1 95.5 92 GLN A O 1
ATOM 708 N N . HIS A 1 93 ? -0.037 -28.078 3.629 1 90.81 93 HIS A N 1
ATOM 709 C CA . HIS A 1 93 ? 0.715 -28.484 4.812 1 90.81 93 HIS A CA 1
ATOM 710 C C . HIS A 1 93 ? -0.208 -29.031 5.887 1 90.81 93 HIS A C 1
ATOM 712 O O . HIS A 1 93 ? -0.939 -30 5.645 1 90.81 93 HIS A O 1
ATOM 718 N N . ASP A 1 94 ? -0.231 -28.438 7.055 1 88.56 94 ASP A N 1
ATOM 719 C CA . ASP A 1 94 ? -1.04 -28.953 8.156 1 88.56 94 ASP A CA 1
ATOM 720 C C . ASP A 1 94 ? -2.344 -28.172 8.289 1 88.56 94 ASP A C 1
ATOM 722 O O . ASP A 1 94 ? -3.064 -28.312 9.281 1 88.56 94 ASP A O 1
ATOM 726 N N . VAL A 1 95 ? -2.609 -27.406 7.316 1 91.38 95 VAL A N 1
ATOM 727 C CA . VAL A 1 95 ? -3.816 -26.594 7.348 1 91.38 95 VAL A CA 1
ATOM 728 C C . VAL A 1 95 ? -4.891 -27.219 6.461 1 91.38 95 VAL A C 1
ATOM 730 O O . VAL A 1 95 ? -4.645 -27.5 5.285 1 91.38 95 VAL A O 1
ATOM 733 N N . GLU A 1 96 ? -5.988 -27.609 7.008 1 94.5 96 GLU A N 1
ATOM 734 C CA . GLU A 1 96 ? -7.219 -27.984 6.32 1 94.5 96 GLU A CA 1
ATOM 735 C C . GLU A 1 96 ? -8.391 -27.109 6.75 1 94.5 96 GLU A C 1
ATOM 737 O O . GLU A 1 96 ? -8.758 -27.094 7.93 1 94.5 96 GLU A O 1
ATOM 742 N N . ARG A 1 97 ? -9.008 -26.453 5.801 1 93.75 97 ARG A N 1
ATOM 743 C CA . ARG A 1 97 ? -10.031 -25.484 6.176 1 93.75 97 ARG A CA 1
ATOM 744 C C . ARG A 1 97 ? -11.141 -25.422 5.133 1 93.75 97 ARG A C 1
ATOM 746 O O . ARG A 1 97 ? -10.875 -25.5 3.932 1 93.75 97 ARG A O 1
ATOM 753 N N . THR A 1 98 ? -12.297 -25.406 5.668 1 96.94 98 THR A N 1
ATOM 754 C CA . THR A 1 98 ? -13.43 -24.984 4.836 1 96.94 98 THR A CA 1
ATOM 755 C C . THR A 1 98 ? -13.57 -23.469 4.832 1 96.94 98 THR A C 1
ATOM 757 O O . THR A 1 98 ? -13.586 -22.844 5.891 1 96.94 98 THR A O 1
ATOM 760 N N . VAL A 1 99 ? -13.633 -22.938 3.662 1 96.44 99 VAL A N 1
ATOM 761 C CA . VAL A 1 99 ? -13.734 -21.484 3.541 1 96.44 99 VAL A CA 1
ATOM 762 C C . VAL A 1 99 ? -15.102 -21.109 2.973 1 96.44 99 VAL A C 1
ATOM 764 O O . VAL A 1 99 ? -15.57 -21.719 2.008 1 96.44 99 VAL A O 1
ATOM 767 N N . ARG A 1 100 ? -15.75 -20.188 3.621 1 97.38 100 ARG A N 1
ATOM 768 C CA . ARG A 1 100 ? -17.031 -19.641 3.205 1 97.38 100 ARG A CA 1
ATOM 769 C C . ARG A 1 100 ? -16.859 -18.281 2.545 1 97.38 100 ARG A C 1
ATOM 771 O O . ARG A 1 100 ? -15.789 -17.672 2.629 1 97.38 100 ARG A O 1
ATOM 778 N N . PRO A 1 101 ? -17.969 -17.828 1.803 1 97.75 101 PRO A N 1
ATOM 779 C CA . PRO A 1 101 ? -17.844 -16.5 1.193 1 97.75 101 PRO A CA 1
ATOM 780 C C . PRO A 1 101 ? -17.406 -15.438 2.189 1 97.75 101 PRO A C 1
ATOM 782 O O . PRO A 1 101 ? -18 -15.305 3.262 1 97.75 101 PRO A O 1
ATOM 785 N N . GLY A 1 102 ? -16.297 -14.766 1.826 1 96.38 102 GLY A N 1
ATOM 786 C CA . GLY A 1 102 ? -15.766 -13.742 2.705 1 96.38 102 GLY A CA 1
ATOM 787 C C . GLY A 1 102 ? -14.523 -14.188 3.453 1 96.38 102 GLY A C 1
ATOM 788 O O . GLY A 1 102 ? -13.758 -13.352 3.945 1 96.38 102 GLY A O 1
ATOM 789 N N . ASP A 1 103 ? -14.297 -15.445 3.561 1 96.62 103 ASP A N 1
ATOM 790 C CA . ASP A 1 103 ? -13.117 -15.961 4.258 1 96.62 103 ASP A CA 1
ATOM 791 C C . ASP A 1 103 ? -11.859 -15.812 3.406 1 96.62 103 ASP A C 1
ATOM 793 O O . ASP A 1 103 ? -11.906 -16.016 2.191 1 96.62 103 ASP A O 1
ATOM 797 N N . LEU A 1 104 ? -10.789 -15.438 4.102 1 97.25 104 LEU A N 1
ATOM 798 C CA . LEU A 1 104 ? -9.492 -15.32 3.436 1 97.25 104 LEU A CA 1
ATOM 799 C C . LEU A 1 104 ? -8.688 -16.609 3.588 1 97.25 104 LEU A C 1
ATOM 801 O O . LEU A 1 104 ? -8.883 -17.359 4.547 1 97.25 104 LEU A O 1
ATOM 805 N N . MET A 1 105 ? -7.77 -16.875 2.684 1 96.31 105 MET A N 1
ATOM 806 C CA . MET A 1 105 ? -6.77 -17.938 2.773 1 96.31 105 MET A CA 1
ATOM 807 C C . MET A 1 105 ? -5.441 -17.484 2.174 1 96.31 105 MET A C 1
ATOM 809 O O . MET A 1 105 ? -5.422 -16.75 1.186 1 96.31 105 MET A O 1
ATOM 813 N N . VAL A 1 106 ? -4.402 -17.812 2.773 1 95.88 106 VAL A N 1
ATOM 814 C CA . VAL A 1 106 ? -3.059 -17.609 2.238 1 95.88 106 VAL A CA 1
ATOM 815 C C . VAL A 1 106 ? -2.504 -18.922 1.714 1 95.88 106 VAL A C 1
ATOM 817 O O . VAL A 1 106 ? -2.52 -19.938 2.422 1 95.88 106 VAL A O 1
ATOM 820 N N . VAL A 1 107 ? -2.031 -18.891 0.486 1 95.88 107 VAL A N 1
ATOM 821 C CA . VAL A 1 107 ? -1.528 -20.094 -0.162 1 95.88 107 VAL A CA 1
ATOM 822 C C . VAL A 1 107 ? -0.086 -19.875 -0.614 1 95.88 107 VAL A C 1
ATOM 824 O O . VAL A 1 107 ? 0.195 -18.969 -1.398 1 95.88 107 VAL A O 1
ATOM 827 N N . ASP A 1 108 ? 0.761 -20.641 -0.077 1 93.5 108 ASP A N 1
ATOM 828 C CA . ASP A 1 108 ? 2.119 -20.719 -0.606 1 93.5 108 ASP A CA 1
ATOM 829 C C . ASP A 1 108 ? 2.156 -21.484 -1.922 1 93.5 108 ASP A C 1
ATOM 831 O O . ASP A 1 108 ? 2.131 -22.719 -1.924 1 93.5 108 ASP A O 1
ATOM 835 N N . LEU A 1 109 ? 2.34 -20.797 -3.055 1 93.44 109 LEU A N 1
ATOM 836 C CA . LEU A 1 109 ? 2.227 -21.438 -4.359 1 93.44 109 LEU A CA 1
ATOM 837 C C . LEU A 1 109 ? 3.533 -22.125 -4.742 1 93.44 109 LEU A C 1
ATOM 839 O O . LEU A 1 109 ? 3.664 -22.641 -5.855 1 93.44 109 LEU A O 1
ATOM 843 N N . THR A 1 110 ? 4.484 -22.109 -3.822 1 88.31 110 THR A N 1
ATOM 844 C CA . THR A 1 110 ? 5.742 -22.812 -4.047 1 88.31 110 THR A CA 1
ATOM 845 C C . THR A 1 110 ? 5.719 -24.188 -3.377 1 88.31 110 THR A C 1
ATOM 847 O O . THR A 1 110 ? 6.719 -24.906 -3.391 1 88.31 110 THR A O 1
ATOM 850 N N . ALA A 1 111 ? 4.672 -24.562 -2.803 1 91 111 ALA A N 1
ATOM 851 C CA . ALA A 1 111 ? 4.488 -2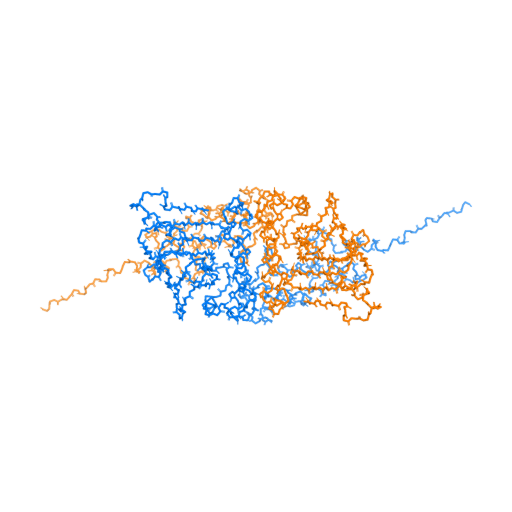5.844 -2.123 1 91 111 ALA A CA 1
ATOM 852 C C . ALA A 1 111 ? 3.189 -26.516 -2.555 1 91 111 ALA A C 1
ATOM 854 O O . ALA A 1 111 ? 2.318 -25.875 -3.146 1 91 111 ALA A O 1
ATOM 855 N N . PRO A 1 112 ? 3.061 -27.797 -2.225 1 95.31 112 PRO A N 1
ATOM 856 C CA . PRO A 1 112 ? 1.821 -28.484 -2.594 1 95.31 112 PRO A CA 1
ATOM 857 C C . PRO A 1 112 ? 0.591 -27.906 -1.908 1 95.31 112 PRO A C 1
ATOM 859 O O . PRO A 1 112 ? 0.656 -27.516 -0.736 1 95.31 112 PRO A O 1
ATOM 862 N N . TYR A 1 113 ? -0.461 -27.828 -2.66 1 96.69 113 TYR A N 1
ATOM 863 C CA . TYR A 1 113 ? -1.736 -27.422 -2.082 1 96.69 113 TYR A CA 1
ATOM 864 C C . TYR A 1 113 ? -2.902 -28.047 -2.83 1 96.69 113 TYR A C 1
ATOM 866 O O . TYR A 1 113 ? -2.717 -28.641 -3.896 1 96.69 113 TYR A O 1
ATOM 874 N N . ASP A 1 114 ? -4.004 -28 -2.225 1 97.75 114 ASP A N 1
ATOM 875 C CA . ASP A 1 114 ? -5.266 -28.484 -2.783 1 97.75 114 ASP A CA 1
ATOM 876 C C . ASP A 1 114 ? -6.406 -27.516 -2.471 1 97.75 114 ASP A C 1
ATOM 878 O O . ASP A 1 114 ? -6.582 -27.109 -1.321 1 97.75 114 ASP A O 1
ATOM 882 N N . TYR A 1 115 ? -7.148 -27.094 -3.479 1 98.31 115 TYR A N 1
ATOM 883 C CA . TYR A 1 115 ? -8.289 -26.203 -3.328 1 98.31 115 TYR A CA 1
ATOM 884 C C . TYR A 1 115 ? -9.43 -26.609 -4.254 1 98.31 115 TYR A C 1
ATOM 886 O O . TYR A 1 115 ? -9.203 -26.906 -5.43 1 98.31 115 TYR A O 1
ATOM 894 N N . ARG A 1 116 ? -10.633 -26.609 -3.709 1 98.44 116 ARG A N 1
ATOM 895 C CA . ARG A 1 116 ? -11.758 -27.031 -4.539 1 98.44 116 ARG A CA 1
ATOM 896 C C . ARG A 1 116 ? -13.07 -26.453 -4.02 1 98.44 116 ARG A C 1
ATOM 898 O O . ARG A 1 116 ? -13.164 -26.062 -2.855 1 98.44 116 ARG A O 1
ATOM 905 N N . TRP A 1 117 ? -14.008 -26.297 -4.867 1 98.25 117 TRP A N 1
ATOM 906 C CA . TRP A 1 117 ? -15.422 -26.156 -4.508 1 98.25 117 TRP A CA 1
ATOM 907 C C . TRP A 1 117 ? -16.297 -26.969 -5.449 1 98.25 117 TRP A C 1
ATOM 909 O O . TRP A 1 117 ? -15.898 -27.297 -6.566 1 98.25 117 TRP A O 1
ATOM 919 N N . SER A 1 118 ? -17.438 -27.391 -5.008 1 97.44 118 SER A N 1
ATOM 920 C CA . SER A 1 118 ? -18.422 -28.125 -5.797 1 97.44 118 SER A CA 1
ATOM 921 C C . SER A 1 118 ? -19.641 -27.266 -6.098 1 97.44 118 SER A C 1
ATOM 923 O O . SER A 1 118 ? -19.969 -26.359 -5.332 1 97.44 118 SER A O 1
ATOM 925 N N . GLY A 1 119 ? -20.266 -27.641 -7.16 1 97.31 119 GLY A N 1
ATOM 926 C CA . GLY A 1 119 ? -21.391 -26.797 -7.566 1 97.31 119 GLY A CA 1
ATOM 927 C C . GLY A 1 119 ? -20.953 -25.422 -8.062 1 97.31 119 GLY A C 1
ATOM 928 O O . GLY A 1 119 ? -20.016 -25.312 -8.844 1 97.31 119 GLY A O 1
ATOM 929 N N . THR A 1 120 ? -21.734 -24.391 -7.742 1 97.44 120 THR A N 1
ATOM 930 C CA . THR A 1 120 ? -21.391 -23.031 -8.133 1 97.44 120 THR A CA 1
ATOM 931 C C . THR A 1 120 ? -20.578 -22.344 -7.031 1 97.44 120 THR A C 1
ATOM 933 O O . THR A 1 120 ? -20.969 -22.375 -5.859 1 97.44 120 THR A O 1
ATOM 936 N N . GLY A 1 121 ? -19.5 -21.828 -7.418 1 98.12 121 GLY A N 1
ATOM 937 C CA . GLY A 1 121 ? -18.625 -21.109 -6.488 1 98.12 121 GLY A CA 1
ATOM 938 C C . GLY A 1 121 ? -17.703 -20.125 -7.172 1 98.12 121 GLY A C 1
ATOM 939 O O . GLY A 1 121 ? -17.891 -19.812 -8.352 1 98.12 121 GLY A O 1
ATOM 940 N N . GLY A 1 122 ? -16.859 -19.531 -6.289 1 98.31 122 GLY A N 1
ATOM 941 C CA . GLY A 1 122 ? -15.922 -18.562 -6.844 1 98.31 122 GLY A CA 1
ATOM 942 C C . GLY A 1 122 ? -14.859 -18.125 -5.852 1 98.31 122 GLY A C 1
ATOM 943 O O . GLY A 1 122 ? -15.016 -18.312 -4.645 1 98.31 122 GLY A O 1
ATOM 944 N N . SER A 1 123 ? -13.789 -17.656 -6.391 1 98.19 123 SER A N 1
ATOM 945 C CA . SER A 1 123 ? -12.664 -17.156 -5.609 1 98.19 123 SER A CA 1
ATOM 946 C C . SER A 1 123 ? -11.961 -16 -6.32 1 98.19 123 SER A C 1
ATOM 948 O O . SER A 1 123 ? -12.008 -15.898 -7.547 1 98.19 123 SER A O 1
ATOM 950 N N . PHE A 1 124 ? -11.523 -15.117 -5.57 1 98.62 124 PHE A N 1
ATOM 951 C CA . PHE A 1 124 ? -10.742 -13.969 -6.02 1 98.62 124 PHE A CA 1
ATOM 952 C C . PHE A 1 124 ? -9.414 -13.898 -5.266 1 98.62 124 PHE A C 1
ATOM 954 O O . PHE A 1 124 ? -9.398 -13.859 -4.035 1 98.62 124 PHE A O 1
ATOM 961 N N . ALA A 1 125 ? -8.281 -13.891 -6.031 1 98.69 125 ALA A N 1
ATOM 962 C CA . ALA A 1 125 ? -6.988 -13.969 -5.359 1 98.69 125 ALA A CA 1
ATOM 963 C C . ALA A 1 125 ? -6.023 -12.922 -5.91 1 98.69 125 ALA A C 1
ATOM 965 O O . ALA A 1 125 ? -6.02 -12.648 -7.109 1 98.69 125 ALA A O 1
ATOM 966 N N . VAL A 1 126 ? -5.25 -12.391 -5.02 1 98.56 126 VAL A N 1
ATOM 967 C CA . VAL A 1 126 ? -4.051 -11.672 -5.434 1 98.56 126 VAL A CA 1
ATOM 968 C C . VAL A 1 126 ? -2.83 -12.578 -5.312 1 98.56 126 VAL A C 1
ATOM 970 O O . VAL A 1 126 ? -2.707 -13.336 -4.348 1 98.56 126 VAL A O 1
ATOM 973 N N . GLN A 1 127 ? -2.033 -12.633 -6.34 1 98 127 GLN A N 1
ATOM 974 C CA . GLN A 1 127 ? -0.779 -13.375 -6.363 1 98 127 GLN A CA 1
ATOM 975 C C . GLN A 1 127 ? 0.422 -12.438 -6.336 1 98 127 GLN A C 1
ATOM 977 O O . GLN A 1 127 ? 0.567 -11.586 -7.211 1 98 127 GLN A O 1
ATOM 982 N N . VAL A 1 128 ? 1.217 -12.594 -5.359 1 95.31 128 VAL A N 1
ATOM 983 C CA . VAL A 1 128 ? 2.326 -11.672 -5.129 1 95.31 128 VAL A CA 1
ATOM 984 C C . VAL A 1 128 ? 3.645 -12.445 -5.117 1 95.31 128 VAL A C 1
ATOM 986 O O . VAL A 1 128 ? 3.732 -13.523 -4.52 1 95.31 128 VAL A O 1
ATOM 989 N N . GLU A 1 129 ? 4.617 -11.875 -5.781 1 86.25 129 GLU A N 1
ATOM 990 C CA . GLU A 1 129 ? 5.941 -12.492 -5.719 1 86.25 129 GLU A CA 1
ATOM 991 C C . GLU A 1 129 ? 6.457 -12.539 -4.281 1 86.25 129 GLU A C 1
ATOM 993 O O . GLU A 1 129 ? 6.32 -11.57 -3.533 1 86.25 129 GLU A O 1
ATOM 998 N N . HIS A 1 130 ? 7.035 -13.664 -3.891 1 81.31 130 HIS A N 1
ATOM 999 C CA . HIS A 1 130 ? 7.586 -13.867 -2.555 1 81.31 130 HIS A CA 1
ATOM 1000 C C . HIS A 1 130 ? 8.555 -12.742 -2.186 1 81.31 130 HIS A C 1
ATOM 1002 O O . HIS A 1 130 ? 8.555 -12.273 -1.046 1 81.31 130 HIS A O 1
ATOM 1008 N N . ALA A 1 131 ? 9.32 -12.383 -3.154 1 72.38 131 ALA A N 1
ATOM 1009 C CA . ALA A 1 131 ? 10.336 -11.352 -2.932 1 72.38 131 ALA A CA 1
ATOM 1010 C C . ALA A 1 131 ? 9.688 -10.023 -2.557 1 72.38 131 ALA A C 1
ATOM 1012 O O . ALA A 1 131 ? 10.25 -9.25 -1.775 1 72.38 131 ALA A O 1
ATOM 1013 N N . GLN A 1 132 ? 8.539 -9.773 -3.096 1 80 132 GLN A N 1
ATOM 1014 C CA . GLN A 1 132 ? 7.816 -8.539 -2.793 1 80 132 GLN A CA 1
ATOM 1015 C C . GLN A 1 132 ? 7.195 -8.594 -1.399 1 80 132 GLN A C 1
ATOM 1017 O O . GLN A 1 132 ? 7.094 -7.57 -0.719 1 80 132 GLN A O 1
ATOM 1022 N N . ILE A 1 133 ? 6.773 -9.727 -1.035 1 84.31 133 ILE A N 1
ATOM 1023 C CA . ILE A 1 133 ? 6.262 -9.891 0.322 1 84.31 133 ILE A CA 1
ATOM 1024 C C . ILE A 1 133 ? 7.387 -9.656 1.327 1 84.31 133 ILE A C 1
ATOM 1026 O O . ILE A 1 133 ? 7.188 -9 2.348 1 84.31 133 ILE A O 1
ATOM 1030 N N . GLY A 1 134 ? 8.516 -10.273 1.052 1 74.75 134 GLY A N 1
ATOM 1031 C CA . GLY A 1 134 ? 9.719 -10 1.821 1 74.75 134 GLY A CA 1
ATOM 1032 C C . GLY A 1 134 ? 9.742 -10.695 3.168 1 74.75 134 GLY A C 1
ATOM 1033 O O . GLY A 1 134 ? 10.305 -10.18 4.133 1 74.75 134 GLY A O 1
ATOM 1034 N N . LEU A 1 135 ? 9.016 -11.758 3.357 1 79.38 135 LEU A N 1
ATOM 1035 C CA . LEU A 1 135 ? 8.984 -12.555 4.578 1 79.38 135 LEU A CA 1
ATOM 1036 C C . LEU A 1 135 ? 9.398 -14 4.305 1 79.38 135 LEU A C 1
ATOM 1038 O O . LEU A 1 135 ? 9.148 -14.523 3.215 1 79.38 135 LEU A O 1
ATOM 1042 N N . PRO A 1 136 ? 10 -14.594 5.297 1 76.25 136 PRO A N 1
ATOM 1043 C CA . PRO A 1 136 ? 10.359 -16 5.121 1 76.25 136 PRO A CA 1
ATOM 1044 C C . PRO A 1 136 ? 9.148 -16.891 4.879 1 76.25 136 PRO A C 1
ATOM 1046 O O . PRO A 1 136 ? 8.055 -16.609 5.375 1 76.25 136 PRO A O 1
ATOM 1049 N N . VAL A 1 137 ? 9.406 -17.969 4.199 1 78.62 137 VAL A N 1
ATOM 1050 C CA . VAL A 1 137 ? 8.352 -18.922 3.848 1 78.62 137 VAL A CA 1
ATOM 1051 C C . VAL A 1 137 ? 7.715 -19.484 5.117 1 78.62 137 VAL A C 1
ATOM 1053 O O . VAL A 1 137 ? 6.504 -19.719 5.16 1 78.62 137 VAL A O 1
ATOM 1056 N N . GLU A 1 138 ? 8.492 -19.688 6.137 1 80.38 138 GLU A N 1
ATOM 1057 C CA . GLU A 1 138 ? 7.98 -20.219 7.395 1 80.38 138 GLU A CA 1
ATOM 1058 C C . GLU A 1 138 ? 6.98 -19.25 8.031 1 80.38 138 GLU A C 1
ATOM 1060 O O . GLU A 1 138 ? 6.004 -19.688 8.648 1 80.38 138 GLU A O 1
ATOM 1065 N N . THR A 1 139 ? 7.262 -17.984 7.859 1 85.31 139 THR A N 1
ATOM 1066 C CA . THR A 1 139 ? 6.344 -16.969 8.367 1 85.31 139 THR A CA 1
ATOM 1067 C C . THR A 1 139 ? 5.012 -17.031 7.625 1 85.31 139 THR A C 1
ATOM 1069 O O . THR A 1 139 ? 3.947 -16.938 8.242 1 85.31 139 THR A O 1
ATOM 1072 N N . ILE A 1 140 ? 5.094 -17.219 6.344 1 89.5 140 ILE A N 1
ATOM 1073 C CA . ILE A 1 140 ? 3.898 -17.328 5.516 1 89.5 140 ILE A CA 1
ATOM 1074 C C . ILE A 1 140 ? 3.094 -18.562 5.934 1 89.5 140 ILE A C 1
ATOM 1076 O O . ILE A 1 140 ? 1.871 -18.484 6.086 1 89.5 140 ILE A O 1
ATOM 1080 N N . ARG A 1 141 ? 3.729 -19.656 6.203 1 86.5 141 ARG A N 1
ATOM 1081 C CA . ARG A 1 141 ? 3.074 -20.891 6.598 1 86.5 141 ARG A CA 1
ATOM 1082 C C . ARG A 1 141 ? 2.404 -20.75 7.961 1 86.5 141 ARG A C 1
ATOM 1084 O O . ARG A 1 141 ? 1.291 -21.234 8.164 1 86.5 141 ARG A O 1
ATOM 1091 N N . ARG A 1 142 ? 3.094 -20.125 8.82 1 88 142 ARG A N 1
ATOM 1092 C CA . ARG A 1 142 ? 2.52 -19.891 10.141 1 88 142 ARG A CA 1
ATOM 1093 C C . ARG A 1 142 ? 1.283 -19 10.047 1 88 142 ARG A C 1
ATOM 1095 O O . ARG A 1 142 ? 0.29 -19.234 10.742 1 88 142 ARG A O 1
ATOM 1102 N N . ALA A 1 143 ? 1.414 -18.016 9.242 1 92.88 143 ALA A N 1
ATOM 1103 C CA . ALA A 1 143 ? 0.295 -17.094 9.062 1 92.88 143 ALA A CA 1
ATOM 1104 C C . ALA A 1 143 ? -0.937 -17.812 8.531 1 92.88 143 ALA A C 1
ATOM 1106 O O . ALA A 1 143 ? -2.064 -17.516 8.93 1 92.88 143 ALA A O 1
ATOM 1107 N N . ALA A 1 144 ? -0.714 -18.75 7.641 1 92.69 144 ALA A N 1
ATOM 1108 C CA . ALA A 1 144 ? -1.816 -19.484 7.023 1 92.69 144 ALA A CA 1
ATOM 1109 C C . ALA A 1 144 ? -2.66 -20.188 8.078 1 92.69 144 ALA A C 1
ATOM 1111 O O . ALA A 1 144 ? -3.871 -20.344 7.91 1 92.69 144 ALA A O 1
ATOM 1112 N N . ARG A 1 145 ? -2.111 -20.516 9.219 1 90 145 ARG A N 1
ATOM 1113 C CA . ARG A 1 145 ? -2.787 -21.25 10.289 1 90 145 ARG A CA 1
ATOM 1114 C C . ARG A 1 145 ? -3.633 -20.297 11.141 1 90 145 ARG A C 1
ATOM 1116 O O . ARG A 1 145 ? -4.617 -20.719 11.75 1 90 145 ARG A O 1
ATOM 1123 N N . HIS A 1 146 ? -3.215 -19.047 11.117 1 90.56 146 HIS A N 1
ATOM 1124 C CA . HIS A 1 146 ? -3.801 -18.141 12.102 1 90.56 146 HIS A CA 1
ATOM 1125 C C . HIS A 1 146 ? -4.215 -16.828 11.461 1 90.56 146 HIS A C 1
ATOM 1127 O O . HIS A 1 146 ? -3.961 -15.75 12.016 1 90.56 146 HIS A O 1
ATOM 1133 N N . LEU A 1 147 ? -4.812 -16.922 10.344 1 90.75 147 LEU A N 1
ATOM 1134 C CA . LEU A 1 147 ? -5.082 -15.703 9.578 1 90.75 147 LEU A CA 1
ATOM 1135 C C . LEU A 1 147 ? -6.023 -14.781 10.352 1 90.75 147 LEU A C 1
ATOM 1137 O O . LEU A 1 147 ? -5.992 -13.562 10.164 1 90.75 147 LEU A O 1
ATOM 1141 N N . HIS A 1 148 ? -6.816 -15.336 11.234 1 88.06 148 HIS A N 1
ATOM 1142 C CA . HIS A 1 148 ? -7.832 -14.555 11.938 1 88.06 148 HIS A CA 1
ATOM 1143 C C . HIS A 1 148 ? -7.297 -14.016 13.258 1 88.06 148 HIS A C 1
ATOM 1145 O O . HIS A 1 148 ? -8.055 -13.461 14.055 1 88.06 148 HIS A O 1
ATOM 1151 N N . ARG A 1 149 ? -6.027 -14.258 13.539 1 83.06 149 ARG A N 1
ATOM 1152 C CA . ARG A 1 149 ? -5.434 -13.867 14.812 1 83.06 149 ARG A CA 1
ATOM 1153 C C . ARG A 1 149 ? -5.648 -12.383 15.086 1 83.06 149 ARG A C 1
ATOM 1155 O O . ARG A 1 149 ? -6.02 -12 16.203 1 83.06 149 ARG A O 1
ATOM 1162 N N . ASP A 1 150 ? -5.398 -11.617 14.102 1 81.38 150 ASP A N 1
ATOM 1163 C CA . ASP A 1 150 ? -5.645 -10.188 14.25 1 81.38 150 ASP A CA 1
ATOM 1164 C C . ASP A 1 150 ? -6.816 -9.742 13.383 1 81.38 150 ASP A C 1
ATOM 1166 O O . ASP A 1 150 ? -6.738 -9.781 12.148 1 81.38 150 ASP A O 1
ATOM 1170 N N . PRO A 1 151 ? -7.766 -9.219 14.031 1 88.12 151 PRO A N 1
ATOM 1171 C CA . PRO A 1 151 ? -8.984 -8.898 13.281 1 88.12 151 PRO A CA 1
ATOM 1172 C C . PRO A 1 151 ? -8.852 -7.617 12.469 1 88.12 151 PRO A C 1
ATOM 1174 O O . PRO A 1 151 ? -9.57 -7.438 11.477 1 88.12 151 PRO A O 1
ATOM 1177 N N . VAL A 1 152 ? -7.953 -6.809 12.875 1 90.75 152 VAL A N 1
ATOM 1178 C CA . VAL A 1 152 ? -7.879 -5.508 12.219 1 90.75 152 VAL A CA 1
ATOM 1179 C C . VAL A 1 152 ? -7.293 -5.664 10.82 1 90.75 152 VAL A C 1
ATOM 1181 O O . VAL A 1 152 ? -7.914 -5.27 9.836 1 90.75 152 VAL A O 1
ATOM 1184 N N . THR A 1 153 ? -6.117 -6.266 10.711 1 92.25 153 THR A N 1
ATOM 1185 C CA . THR A 1 153 ? -5.48 -6.426 9.406 1 92.25 153 THR A CA 1
ATOM 1186 C C . THR A 1 153 ? -6.277 -7.391 8.531 1 92.25 153 THR A C 1
ATOM 1188 O O . THR A 1 153 ? -6.344 -7.219 7.312 1 92.25 153 THR A O 1
ATOM 1191 N N . TYR A 1 154 ? -6.918 -8.383 9.148 1 95.38 154 TYR A N 1
ATOM 1192 C CA . TYR A 1 154 ? -7.785 -9.305 8.422 1 95.38 154 TYR A CA 1
ATOM 1193 C C . TYR A 1 154 ? -8.945 -8.562 7.77 1 95.38 154 TYR A C 1
ATOM 1195 O O . TYR A 1 154 ? -9.188 -8.719 6.57 1 95.38 154 TYR A O 1
ATOM 1203 N N . ARG A 1 155 ? -9.633 -7.742 8.523 1 94.25 155 ARG A N 1
ATOM 1204 C CA . ARG A 1 155 ? -10.773 -6.988 8.016 1 94.25 155 ARG A CA 1
ATOM 1205 C C . ARG A 1 155 ? -10.344 -6.004 6.934 1 94.25 155 ARG A C 1
ATOM 1207 O O . ARG A 1 155 ? -11.031 -5.855 5.918 1 94.25 155 ARG A O 1
ATOM 1214 N N . MET A 1 156 ? -9.273 -5.367 7.191 1 93.25 156 MET A N 1
ATOM 1215 C CA . MET A 1 156 ? -8.781 -4.379 6.234 1 93.25 156 MET A CA 1
ATOM 1216 C C . MET A 1 156 ? -8.477 -5.027 4.887 1 93.25 156 MET A C 1
ATOM 1218 O O . MET A 1 156 ? -8.875 -4.512 3.842 1 93.25 156 MET A O 1
ATOM 1222 N N . LEU A 1 157 ? -7.785 -6.125 4.891 1 95.88 157 LEU A N 1
ATOM 1223 C CA . LEU A 1 157 ? -7.445 -6.797 3.643 1 95.88 157 LEU A CA 1
ATOM 1224 C C . LEU A 1 157 ? -8.695 -7.367 2.975 1 95.88 157 LEU A C 1
ATOM 1226 O O . LEU A 1 157 ? -8.828 -7.312 1.751 1 95.88 157 LEU A O 1
ATOM 1230 N N . ARG A 1 158 ? -9.578 -7.914 3.775 1 96.31 158 ARG A N 1
ATOM 1231 C CA . ARG A 1 158 ? -10.828 -8.422 3.227 1 96.31 158 ARG A CA 1
ATOM 1232 C C . ARG A 1 158 ? -11.586 -7.32 2.484 1 96.31 158 ARG A C 1
ATOM 1234 O O . ARG A 1 158 ? -12.062 -7.535 1.371 1 96.31 158 ARG A O 1
ATOM 1241 N N . HIS A 1 159 ? -11.711 -6.18 3.066 1 94.44 159 HIS A N 1
ATOM 1242 C CA . HIS A 1 159 ? -12.391 -5.055 2.434 1 94.44 159 HIS A CA 1
ATOM 1243 C C . HIS A 1 159 ? -11.656 -4.605 1.175 1 94.44 159 HIS A C 1
ATOM 1245 O O . HIS A 1 159 ? -12.281 -4.309 0.157 1 94.44 159 HIS A O 1
ATOM 1251 N N . HIS A 1 160 ? -10.367 -4.566 1.293 1 95.94 160 HIS A N 1
ATOM 1252 C CA . HIS A 1 160 ? -9.555 -4.156 0.15 1 95.94 160 HIS A CA 1
ATOM 1253 C C . HIS A 1 160 ? -9.75 -5.102 -1.03 1 95.94 160 HIS A C 1
ATOM 1255 O O . HIS A 1 160 ? -9.961 -4.656 -2.16 1 95.94 160 HIS A O 1
ATOM 1261 N N . LEU A 1 161 ? -9.703 -6.367 -0.791 1 97.19 161 LEU A N 1
ATOM 1262 C CA . LEU A 1 161 ? -9.859 -7.352 -1.856 1 97.19 161 LEU A CA 1
ATOM 1263 C C . LEU A 1 161 ? -11.258 -7.285 -2.459 1 97.19 161 LEU A C 1
ATOM 1265 O O . LEU A 1 161 ? -11.43 -7.469 -3.666 1 97.19 161 LEU A O 1
ATOM 1269 N N . THR A 1 162 ? -12.227 -7.074 -1.641 1 96.06 162 THR A N 1
ATOM 1270 C CA . THR A 1 162 ? -13.594 -6.941 -2.125 1 96.06 162 THR A CA 1
ATOM 1271 C C . THR A 1 162 ? -13.719 -5.754 -3.076 1 96.06 162 THR A C 1
ATOM 1273 O O . THR A 1 162 ? -14.328 -5.863 -4.145 1 96.06 162 THR A O 1
ATOM 1276 N N . GLN A 1 163 ? -13.141 -4.684 -2.695 1 94.25 163 GLN A N 1
ATOM 1277 C CA . GLN A 1 163 ? -13.172 -3.506 -3.555 1 94.25 163 GLN A CA 1
ATOM 1278 C C . GLN A 1 163 ? -12.383 -3.742 -4.84 1 94.25 163 GLN A C 1
ATOM 1280 O O . GLN A 1 163 ? -12.82 -3.35 -5.922 1 94.25 163 GLN A O 1
ATOM 1285 N N . LEU A 1 164 ? -11.195 -4.324 -4.711 1 96.5 164 LEU A N 1
ATOM 1286 C CA . LEU A 1 164 ? -10.352 -4.605 -5.867 1 96.5 164 LEU A CA 1
ATOM 1287 C C . LEU A 1 164 ? -11.086 -5.488 -6.875 1 96.5 164 LEU A C 1
ATOM 1289 O O . LEU A 1 164 ? -10.992 -5.262 -8.086 1 96.5 164 LEU A O 1
ATOM 1293 N N . ARG A 1 165 ? -11.797 -6.422 -6.379 1 96.62 165 ARG A N 1
ATOM 1294 C CA . ARG A 1 165 ? -12.57 -7.312 -7.238 1 96.62 165 ARG A CA 1
ATOM 1295 C C . ARG A 1 165 ? -13.578 -6.531 -8.062 1 96.62 165 ARG A C 1
ATOM 1297 O O . ARG A 1 165 ? -13.781 -6.82 -9.25 1 96.62 165 ARG A O 1
ATOM 1304 N N . ARG A 1 166 ? -14.18 -5.562 -7.523 1 94.56 166 ARG A N 1
ATOM 1305 C CA . ARG A 1 166 ? -15.195 -4.766 -8.195 1 94.56 166 ARG A CA 1
ATOM 1306 C C . ARG A 1 166 ? -14.57 -3.848 -9.242 1 94.56 166 ARG A C 1
ATOM 1308 O O . ARG A 1 166 ? -15.18 -3.57 -10.281 1 94.56 166 ARG A O 1
ATOM 1315 N N . ASP A 1 167 ? -13.305 -3.5 -8.984 1 93.38 167 ASP A N 1
ATOM 1316 C CA . ASP A 1 167 ? -12.766 -2.381 -9.75 1 93.38 167 ASP A CA 1
ATOM 1317 C C . ASP A 1 167 ? -11.672 -2.85 -10.703 1 93.38 167 ASP A C 1
ATOM 1319 O O . ASP A 1 167 ? -11.18 -2.068 -11.523 1 93.38 167 ASP A O 1
ATOM 1323 N N . VAL A 1 168 ? -11.266 -4.059 -10.625 1 94.31 168 VAL A N 1
ATOM 1324 C CA . VAL A 1 168 ? -10.031 -4.516 -11.258 1 94.31 168 VAL A CA 1
ATOM 1325 C C . VAL A 1 168 ? -10.133 -4.348 -12.773 1 94.31 168 VAL A C 1
ATOM 1327 O O . VAL A 1 168 ? -9.148 -4.035 -13.438 1 94.31 168 VAL A O 1
ATOM 1330 N N . ASP A 1 169 ? -11.297 -4.504 -13.43 1 91.12 169 ASP A N 1
ATOM 1331 C CA . ASP A 1 169 ? -11.469 -4.32 -14.867 1 91.12 169 ASP A CA 1
ATOM 1332 C C . ASP A 1 169 ? -11.156 -2.885 -15.281 1 91.12 169 ASP A C 1
ATOM 1334 O O . ASP A 1 169 ? -10.492 -2.656 -16.281 1 91.12 169 ASP A O 1
ATOM 1338 N N . ASP A 1 170 ? -11.609 -1.962 -14.523 1 89.62 170 ASP A N 1
ATOM 1339 C CA . ASP A 1 170 ? -11.383 -0.549 -14.812 1 89.62 170 ASP A CA 1
ATOM 1340 C C . ASP A 1 170 ? -9.945 -0.151 -14.492 1 89.62 170 ASP A C 1
ATOM 1342 O O . ASP A 1 170 ? -9.352 0.674 -15.195 1 89.62 170 ASP A O 1
ATOM 1346 N N . LEU A 1 171 ? -9.438 -0.726 -13.445 1 89.56 171 LEU A N 1
ATOM 1347 C CA . LEU A 1 171 ? -8.078 -0.403 -13.016 1 89.56 171 LEU A CA 1
ATOM 1348 C C . LEU A 1 171 ? -7.066 -0.802 -14.086 1 89.56 171 LEU A C 1
ATOM 1350 O O . LEU A 1 171 ? -6.051 -0.124 -14.273 1 89.56 171 LEU A O 1
ATOM 1354 N N . ASP A 1 172 ? -7.32 -1.846 -14.711 1 83.25 172 ASP A N 1
ATOM 1355 C CA . ASP A 1 172 ? -6.395 -2.383 -15.703 1 83.25 172 ASP A CA 1
ATOM 1356 C C . ASP A 1 172 ? -6.211 -1.408 -16.859 1 83.25 172 ASP A C 1
ATOM 1358 O O . ASP A 1 172 ? -5.219 -1.48 -17.594 1 83.25 172 ASP A O 1
ATOM 1362 N N . THR A 1 173 ? -7.121 -0.522 -17.047 1 81.19 173 THR A N 1
ATOM 1363 C CA . THR A 1 173 ? -7.043 0.451 -18.141 1 81.19 173 THR A CA 1
ATOM 1364 C C . THR A 1 173 ? -6.113 1.604 -17.766 1 81.19 173 THR A C 1
ATOM 1366 O O . THR A 1 173 ? -5.832 2.473 -18.594 1 81.19 173 THR A O 1
ATOM 1369 N N . LEU A 1 174 ? -5.582 1.558 -16.516 1 80.5 174 LEU A N 1
ATOM 1370 C CA . LEU A 1 174 ? -4.695 2.584 -15.977 1 80.5 174 LEU A CA 1
ATOM 1371 C C . LEU A 1 174 ? -3.383 1.971 -15.5 1 80.5 174 LEU A C 1
ATOM 1373 O O . LEU A 1 174 ? -3.164 1.816 -14.297 1 80.5 174 LEU A O 1
ATOM 1377 N N . PRO A 1 175 ? -2.502 1.741 -16.344 1 76.38 175 PRO A N 1
ATOM 1378 C CA . PRO A 1 175 ? -1.326 0.945 -15.984 1 76.38 175 PRO A CA 1
ATOM 1379 C C . PRO A 1 175 ? -0.531 1.553 -14.836 1 76.38 175 PRO A C 1
ATOM 1381 O O . PRO A 1 175 ? -0.077 0.83 -13.945 1 76.38 175 PRO A O 1
ATOM 1384 N N . GLY A 1 176 ? -0.26 2.854 -14.836 1 80.38 176 GLY A N 1
ATOM 1385 C CA . GLY A 1 176 ? 0.46 3.473 -13.734 1 80.38 176 GLY A CA 1
ATOM 1386 C C . GLY A 1 176 ? -0.209 3.262 -12.391 1 80.38 176 GLY A C 1
ATOM 1387 O O . GLY A 1 176 ? 0.343 2.592 -11.516 1 80.38 176 GLY A O 1
ATOM 1388 N N . PRO A 1 177 ? -1.459 3.666 -12.344 1 85.69 177 PRO A N 1
ATOM 1389 C CA . PRO A 1 177 ? -2.219 3.471 -11.102 1 85.69 177 PRO A CA 1
ATOM 1390 C C . PRO A 1 177 ? -2.393 1.997 -10.742 1 85.69 177 PRO A C 1
ATOM 1392 O O . PRO A 1 177 ? -2.355 1.637 -9.57 1 85.69 177 PRO A O 1
ATOM 1395 N N . ALA A 1 178 ? -2.523 1.181 -11.719 1 89.69 178 ALA A N 1
ATOM 1396 C CA . ALA A 1 178 ? -2.678 -0.247 -11.453 1 89.69 178 ALA A CA 1
ATOM 1397 C C . ALA A 1 178 ? -1.447 -0.812 -10.75 1 89.69 178 ALA A C 1
ATOM 1399 O O . ALA A 1 178 ? -1.568 -1.621 -9.828 1 89.69 178 ALA A O 1
ATOM 1400 N N . ALA A 1 179 ? -0.346 -0.399 -11.18 1 88.44 179 ALA A N 1
ATOM 1401 C CA . ALA A 1 179 ? 0.896 -0.855 -10.562 1 88.44 179 ALA A CA 1
ATOM 1402 C C . ALA A 1 179 ? 0.984 -0.402 -9.109 1 88.44 179 ALA A C 1
ATOM 1404 O O . ALA A 1 179 ? 1.414 -1.163 -8.242 1 88.44 179 ALA A O 1
ATOM 1405 N N . LEU A 1 180 ? 0.617 0.774 -8.844 1 90.06 180 LEU A N 1
ATOM 1406 C CA . LEU A 1 180 ? 0.641 1.308 -7.488 1 90.06 180 LEU A CA 1
ATOM 1407 C C . LEU A 1 180 ? -0.362 0.58 -6.598 1 90.06 180 LEU A C 1
ATOM 1409 O O . LEU A 1 180 ? -0.064 0.27 -5.441 1 90.06 180 LEU A O 1
ATOM 1413 N N . VAL A 1 181 ? -1.492 0.308 -7.172 1 94.31 181 VAL A N 1
ATOM 1414 C CA . VAL A 1 181 ? -2.484 -0.459 -6.426 1 94.31 181 VAL A CA 1
ATOM 1415 C C . VAL A 1 181 ? -1.938 -1.853 -6.121 1 94.31 181 VAL A C 1
ATOM 1417 O O . VAL A 1 181 ? -2.141 -2.381 -5.027 1 94.31 181 VAL A O 1
ATOM 1420 N N . GLY A 1 182 ? -1.269 -2.428 -7.117 1 94.25 182 GLY A N 1
ATOM 1421 C CA . GLY A 1 182 ? -0.604 -3.699 -6.875 1 94.25 182 GLY A CA 1
ATOM 1422 C C . GLY A 1 182 ? 0.379 -3.648 -5.723 1 94.25 182 GLY A C 1
ATOM 1423 O O . GLY A 1 182 ? 0.392 -4.539 -4.871 1 94.25 182 GLY A O 1
ATOM 1424 N N . THR A 1 183 ? 1.123 -2.625 -5.652 1 90.69 183 THR A N 1
ATOM 1425 C CA . THR A 1 183 ? 2.102 -2.428 -4.59 1 90.69 183 THR A CA 1
ATOM 1426 C C . THR A 1 183 ? 1.406 -2.25 -3.242 1 90.69 183 THR A C 1
ATOM 1428 O O . THR A 1 183 ? 1.824 -2.836 -2.24 1 90.69 183 THR A O 1
ATOM 1431 N N . ALA A 1 184 ? 0.369 -1.436 -3.25 1 95.12 184 ALA A N 1
ATOM 1432 C CA . ALA A 1 184 ? -0.394 -1.236 -2.02 1 95.12 184 ALA A CA 1
ATOM 1433 C C . ALA A 1 184 ? -1.003 -2.549 -1.534 1 95.12 184 ALA A C 1
ATOM 1435 O O . ALA A 1 184 ? -0.989 -2.84 -0.336 1 95.12 184 ALA A O 1
ATOM 1436 N N . THR A 1 185 ? -1.494 -3.307 -2.439 1 96.81 185 THR A N 1
ATOM 1437 C CA . THR A 1 185 ? -2.098 -4.594 -2.115 1 96.81 185 THR A CA 1
ATOM 1438 C C . THR A 1 185 ? -1.061 -5.543 -1.518 1 96.81 185 THR A C 1
ATOM 1440 O O . THR A 1 185 ? -1.304 -6.164 -0.481 1 96.81 185 THR A O 1
ATOM 1443 N N . ALA A 1 186 ? 0.068 -5.59 -2.145 1 94.62 186 ALA A N 1
ATOM 1444 C CA . ALA A 1 186 ? 1.144 -6.445 -1.648 1 94.62 186 ALA A CA 1
ATOM 1445 C C . ALA A 1 186 ? 1.556 -6.043 -0.235 1 94.62 186 ALA A C 1
ATOM 1447 O O . ALA A 1 186 ? 1.834 -6.902 0.604 1 94.62 186 ALA A O 1
ATOM 1448 N N . THR A 1 187 ? 1.597 -4.801 0.007 1 92.56 187 THR A N 1
ATOM 1449 C CA . THR A 1 187 ? 1.983 -4.277 1.311 1 92.56 187 THR A CA 1
ATOM 1450 C C . THR A 1 187 ? 0.948 -4.641 2.371 1 92.56 187 THR A C 1
ATOM 1452 O O . THR A 1 187 ? 1.303 -4.996 3.496 1 92.56 187 THR A O 1
ATOM 1455 N N . LEU A 1 188 ? -0.32 -4.574 2.033 1 95.88 188 LEU A N 1
ATOM 1456 C CA . LEU A 1 188 ? -1.376 -4.977 2.957 1 95.88 188 LEU A CA 1
ATOM 1457 C C . LEU A 1 188 ? -1.326 -6.477 3.223 1 95.88 188 LEU A C 1
ATOM 1459 O O . LEU A 1 188 ? -1.582 -6.922 4.344 1 95.88 188 LEU A O 1
ATOM 1463 N N . VAL A 1 189 ? -1.038 -7.242 2.174 1 96.56 189 VAL A N 1
ATOM 1464 C CA . VAL A 1 189 ? -0.867 -8.68 2.338 1 96.56 189 VAL A CA 1
ATOM 1465 C C . VAL A 1 189 ? 0.264 -8.961 3.326 1 96.56 189 VAL A C 1
ATOM 1467 O O . VAL A 1 189 ? 0.116 -9.773 4.234 1 96.56 189 VAL A O 1
ATOM 1470 N N . ARG A 1 190 ? 1.367 -8.281 3.162 1 92.88 190 ARG A N 1
ATOM 1471 C CA . ARG A 1 190 ? 2.496 -8.422 4.074 1 92.88 190 ARG A CA 1
ATOM 1472 C C . ARG A 1 190 ? 2.084 -8.117 5.512 1 92.88 190 ARG A C 1
ATOM 1474 O O . ARG A 1 190 ? 2.465 -8.828 6.441 1 92.88 190 ARG A O 1
ATOM 1481 N N . ALA A 1 191 ? 1.325 -7.066 5.719 1 92.56 191 ALA A N 1
ATOM 1482 C CA . ALA A 1 191 ? 0.863 -6.676 7.051 1 92.56 191 ALA A CA 1
ATOM 1483 C C . ALA A 1 191 ? 0.051 -7.797 7.695 1 92.56 191 ALA A C 1
ATOM 1485 O O . ALA A 1 191 ? 0.262 -8.133 8.867 1 92.56 191 ALA A O 1
ATOM 1486 N N . LEU A 1 192 ? -0.859 -8.352 6.949 1 94.94 192 LEU A N 1
ATOM 1487 C CA . LEU A 1 192 ? -1.688 -9.438 7.473 1 94.94 192 LEU A CA 1
ATOM 1488 C C . LEU A 1 192 ? -0.834 -10.641 7.844 1 94.94 192 LEU A C 1
ATOM 1490 O O . LEU A 1 192 ? -1.014 -11.234 8.914 1 94.94 192 LEU A O 1
ATOM 1494 N N . ILE A 1 193 ? 0.076 -11.016 6.941 1 93.38 193 ILE A N 1
ATOM 1495 C CA . ILE A 1 193 ? 0.909 -12.188 7.184 1 93.38 193 ILE A CA 1
ATOM 1496 C C . ILE A 1 193 ? 1.751 -11.969 8.438 1 93.38 193 ILE A C 1
ATOM 1498 O O . ILE A 1 193 ? 1.863 -12.867 9.281 1 93.38 193 ILE A O 1
ATOM 1502 N N . MET A 1 194 ? 2.275 -10.82 8.617 1 88.06 194 MET A N 1
ATOM 1503 C CA . MET A 1 194 ? 3.109 -10.508 9.773 1 88.06 194 MET A CA 1
ATOM 1504 C C . MET A 1 194 ? 2.316 -10.641 11.07 1 88.06 194 MET A C 1
ATOM 1506 O O . MET A 1 194 ? 2.797 -11.227 12.039 1 88.06 194 MET A O 1
ATOM 1510 N N . THR A 1 195 ? 1.166 -10.078 11.055 1 88.81 195 THR A N 1
ATOM 1511 C CA . THR A 1 195 ? 0.342 -10.109 12.258 1 88.81 195 THR A CA 1
ATOM 1512 C C . THR A 1 195 ? -0.16 -11.523 12.531 1 88.81 195 THR A C 1
ATOM 1514 O O . THR A 1 195 ? -0.169 -11.969 13.68 1 88.81 195 THR A O 1
ATOM 1517 N N . ALA A 1 196 ? -0.562 -12.195 11.508 1 91.38 196 ALA A N 1
ATOM 1518 C CA . ALA A 1 196 ? -1.084 -13.555 11.656 1 91.38 196 ALA A CA 1
ATOM 1519 C C . ALA A 1 196 ? -0.002 -14.508 12.164 1 91.38 196 ALA A C 1
ATOM 1521 O O . ALA A 1 196 ? -0.285 -15.422 12.938 1 91.38 196 ALA A O 1
ATOM 1522 N N . ALA A 1 197 ? 1.179 -14.289 11.688 1 88.56 197 ALA A N 1
ATOM 1523 C CA . ALA A 1 197 ? 2.293 -15.156 12.062 1 88.56 197 ALA A CA 1
ATOM 1524 C C . ALA A 1 197 ? 2.834 -14.781 13.438 1 88.56 197 ALA A C 1
ATOM 1526 O O . ALA A 1 197 ? 3.674 -15.492 14 1 88.56 197 ALA A O 1
ATOM 1527 N N . ASP A 1 198 ? 2.271 -13.711 14.008 1 79.19 198 ASP A N 1
ATOM 1528 C CA . ASP A 1 198 ? 2.77 -13.188 15.273 1 79.19 198 ASP A CA 1
ATOM 1529 C C . ASP A 1 198 ? 4.273 -12.914 15.211 1 79.19 198 ASP A C 1
ATOM 1531 O O . ASP A 1 198 ? 5.02 -13.305 16.109 1 79.19 198 ASP A O 1
ATOM 1535 N N . GLU A 1 199 ? 4.664 -12.695 14.008 1 65.12 199 GLU A N 1
ATOM 1536 C CA . GLU A 1 199 ? 6.078 -12.367 13.828 1 65.12 199 GLU A CA 1
ATOM 1537 C C . GLU A 1 199 ? 6.43 -11.039 14.492 1 65.12 199 GLU A C 1
ATOM 1539 O O . GLU A 1 199 ? 5.691 -10.062 14.367 1 65.12 199 GLU A O 1
ATOM 1544 N N . PRO A 1 200 ? 7.355 -11.234 15.422 1 55.22 200 PRO A N 1
ATOM 1545 C CA . PRO A 1 200 ? 7.773 -9.938 15.961 1 55.22 200 PRO A CA 1
ATOM 1546 C C . PRO A 1 200 ? 8.023 -8.898 14.875 1 55.22 200 PRO A C 1
ATOM 1548 O O . PRO A 1 200 ? 8.469 -9.242 13.773 1 55.22 200 PRO A O 1
ATOM 1551 N N . VAL A 1 201 ? 7.199 -7.934 14.789 1 50 201 VAL A N 1
ATOM 1552 C CA . VAL A 1 201 ? 7.129 -6.785 13.891 1 50 201 VAL A CA 1
ATOM 1553 C C . VAL A 1 201 ? 8.539 -6.355 13.492 1 50 201 VAL A C 1
ATOM 1555 O O . VAL A 1 201 ? 9.273 -5.781 14.297 1 50 201 VAL A O 1
ATOM 1558 N N . VAL A 1 202 ? 9.508 -7.184 13.109 1 44.62 202 VAL A N 1
ATOM 1559 C CA . VAL A 1 202 ? 10.672 -6.445 12.641 1 44.62 202 VAL A CA 1
ATOM 1560 C C . VAL A 1 202 ? 10.359 -5.809 11.281 1 44.62 202 VAL A C 1
ATOM 1562 O O . VAL A 1 202 ? 10.273 -6.504 10.273 1 44.62 202 VAL A O 1
ATOM 1565 N N . ALA A 1 203 ? 9.391 -5.188 11.078 1 46.09 203 ALA A N 1
ATOM 1566 C CA . ALA A 1 203 ? 9.094 -4.699 9.734 1 46.09 203 ALA A CA 1
ATOM 1567 C C . ALA A 1 203 ? 10.359 -4.219 9.039 1 46.09 203 ALA A C 1
ATOM 1569 O O . ALA A 1 203 ? 11.156 -3.479 9.617 1 46.09 203 ALA A O 1
ATOM 1570 N N . PRO A 1 204 ? 10.797 -4.914 8.117 1 43.28 204 PRO A N 1
ATOM 1571 C CA . PRO A 1 204 ? 12.008 -4.484 7.414 1 43.28 204 PRO A CA 1
ATOM 1572 C C . PRO A 1 204 ? 12.133 -2.967 7.324 1 43.28 204 PRO A C 1
ATOM 1574 O O . PRO A 1 204 ? 13.219 -2.42 7.516 1 43.28 204 PRO A O 1
ATOM 1577 N N . ASP A 1 205 ? 11.047 -2.383 6.938 1 45.59 205 ASP A N 1
ATOM 1578 C CA . ASP A 1 205 ? 10.977 -0.926 6.902 1 45.59 205 ASP A CA 1
ATOM 1579 C C . ASP A 1 205 ? 11.172 -0.333 8.297 1 45.59 205 ASP A C 1
ATOM 1581 O O . ASP A 1 205 ? 11.82 0.704 8.445 1 45.59 205 ASP A O 1
ATOM 1585 N N . ASP A 1 206 ? 10.734 -1.229 9.312 1 49.91 206 ASP A N 1
ATOM 1586 C CA . ASP A 1 206 ? 10.883 -0.778 10.695 1 49.91 206 ASP A CA 1
ATOM 1587 C C . ASP A 1 206 ? 12.32 -0.937 11.172 1 49.91 206 ASP A C 1
ATOM 1589 O O . ASP A 1 206 ? 12.859 -0.057 11.844 1 49.91 206 ASP A O 1
ATOM 1593 N N . ARG A 1 207 ? 12.805 -2.127 10.773 1 52.75 207 ARG A N 1
ATOM 1594 C CA . ARG A 1 207 ? 14.203 -2.289 11.148 1 52.75 207 ARG A CA 1
ATOM 1595 C C . ARG A 1 207 ? 15.078 -1.246 10.461 1 52.75 207 ARG A C 1
ATOM 1597 O O . ARG A 1 207 ? 15.961 -0.654 11.086 1 52.75 207 ARG A O 1
ATOM 1604 N N . LEU A 1 208 ? 14.672 -1.164 9.164 1 59.84 208 LEU A N 1
ATOM 1605 C CA . LEU A 1 208 ? 15.422 -0.124 8.469 1 59.84 208 LEU A CA 1
ATOM 1606 C C . LEU A 1 208 ? 15.133 1.248 9.07 1 59.84 208 LEU A C 1
ATOM 1608 O O . LEU A 1 208 ? 16.047 2.057 9.25 1 59.84 208 LEU A O 1
ATOM 1612 N N . ALA A 1 209 ? 13.898 1.358 9.344 1 55.75 209 ALA A N 1
ATOM 1613 C CA . ALA A 1 209 ? 13.539 2.623 9.977 1 55.75 209 ALA A CA 1
ATOM 1614 C C . ALA A 1 209 ? 14.195 2.756 11.352 1 55.75 209 ALA A C 1
ATOM 1616 O O . ALA A 1 209 ? 14.695 3.826 11.703 1 55.75 209 ALA A O 1
ATOM 1617 N N . ARG A 1 210 ? 14.188 1.663 12.031 1 61.31 210 ARG A N 1
ATOM 1618 C CA . ARG A 1 210 ? 14.867 1.655 13.32 1 61.31 210 ARG A CA 1
ATOM 1619 C C . ARG A 1 210 ? 16.375 1.87 13.156 1 61.31 210 ARG A C 1
ATOM 1621 O O . ARG A 1 210 ? 16.984 2.607 13.93 1 61.31 210 ARG A O 1
ATOM 1628 N N . ILE A 1 211 ? 16.875 1.232 12.164 1 71.75 211 ILE A N 1
ATOM 1629 C CA . ILE A 1 211 ? 18.297 1.376 11.875 1 71.75 211 ILE A CA 1
ATOM 1630 C C . ILE A 1 211 ? 18.609 2.814 11.453 1 71.75 211 ILE A C 1
ATOM 1632 O O . ILE A 1 211 ? 19.547 3.428 11.953 1 71.75 211 ILE A O 1
ATOM 1636 N N . ARG A 1 212 ? 17.672 3.25 10.609 1 69.75 212 ARG A N 1
ATOM 1637 C CA . ARG A 1 212 ? 17.859 4.629 10.172 1 69.75 212 ARG A CA 1
ATOM 1638 C C . ARG A 1 212 ? 17.766 5.598 11.344 1 69.75 212 ARG A C 1
ATOM 1640 O O . ARG A 1 212 ? 18.578 6.504 11.484 1 69.75 212 ARG A O 1
ATOM 1647 N N . HIS A 1 213 ? 16.75 5.426 12.125 1 66 213 HIS A N 1
ATOM 1648 C CA . HIS A 1 213 ? 16.578 6.273 13.297 1 66 213 HIS A CA 1
ATOM 1649 C C . HIS A 1 213 ? 17.781 6.168 14.234 1 66 213 HIS A C 1
ATOM 1651 O O . HIS A 1 213 ? 18.297 7.18 14.719 1 66 213 HIS A O 1
ATOM 1657 N N . TRP A 1 214 ? 18.141 4.949 14.484 1 76.88 214 TRP A N 1
ATOM 1658 C CA . TRP A 1 214 ? 19.312 4.727 15.336 1 76.88 214 TRP A CA 1
ATOM 1659 C C . TRP A 1 214 ? 20.547 5.406 14.758 1 76.88 214 TRP A C 1
ATOM 1661 O O . TRP A 1 214 ? 21.328 6.031 15.484 1 76.88 214 TRP A O 1
ATOM 1671 N N . ILE A 1 215 ? 20.688 5.355 13.477 1 81.19 215 ILE A N 1
ATOM 1672 C CA . ILE A 1 215 ? 21.828 5.973 12.812 1 81.19 215 ILE A CA 1
ATOM 1673 C C . ILE A 1 215 ? 21.766 7.488 13 1 81.19 215 ILE A C 1
ATOM 1675 O O . ILE A 1 215 ? 22.781 8.109 13.352 1 81.19 215 ILE A O 1
ATOM 1679 N N . VAL A 1 216 ? 20.594 8.031 12.844 1 77.94 216 VAL A N 1
ATOM 1680 C CA . VAL A 1 216 ? 20.438 9.477 12.953 1 77.94 216 VAL A CA 1
ATOM 1681 C C . VAL A 1 216 ? 20.75 9.922 14.383 1 77.94 216 VAL A C 1
ATOM 1683 O O . VAL A 1 216 ? 21.375 10.977 14.586 1 77.94 216 VAL A O 1
ATOM 1686 N N . GLU A 1 217 ? 20.422 9.062 15.312 1 77.81 217 GLU A N 1
ATOM 1687 C CA . GLU A 1 217 ? 20.688 9.375 16.719 1 77.81 217 GLU A CA 1
ATOM 1688 C C . GLU A 1 217 ? 22.188 9.266 17.016 1 77.81 217 GLU A C 1
ATOM 1690 O O . GLU A 1 217 ? 22.656 9.828 18.016 1 77.81 217 GLU A O 1
ATOM 1695 N N . HIS A 1 218 ? 22.938 8.641 16.156 1 87.38 218 HIS A N 1
ATOM 1696 C CA . HIS A 1 218 ? 24.328 8.367 16.453 1 87.38 218 HIS A CA 1
ATOM 1697 C C . HIS A 1 218 ? 25.25 8.977 15.391 1 87.38 218 HIS A C 1
ATOM 1699 O O . HIS A 1 218 ? 26.422 8.586 15.281 1 87.38 218 HIS A O 1
ATOM 1705 N N . LEU A 1 219 ? 24.703 9.867 14.672 1 88.06 219 LEU A N 1
ATOM 1706 C CA . LEU A 1 219 ? 25.422 10.438 13.531 1 88.06 219 LEU A CA 1
ATOM 1707 C C . LEU A 1 219 ? 26.734 11.078 13.977 1 88.06 219 LEU A C 1
ATOM 1709 O O . LEU A 1 219 ? 27.703 11.109 13.219 1 88.06 219 LEU A O 1
ATOM 1713 N N . GLY A 1 220 ? 26.719 11.586 15.133 1 90.56 220 GLY A N 1
ATOM 1714 C CA . GLY A 1 220 ? 27.859 12.32 15.625 1 90.56 220 GLY A CA 1
ATOM 1715 C C . GLY A 1 220 ? 29.016 11.422 16.031 1 90.56 220 GLY A C 1
ATOM 1716 O O . GLY A 1 220 ? 30.125 11.898 16.281 1 90.56 220 GLY A O 1
ATOM 1717 N N . GLU A 1 221 ? 28.859 10.164 16.141 1 90.62 221 GLU A N 1
ATOM 1718 C CA . GLU A 1 221 ? 29.891 9.211 16.547 1 90.62 221 GLU A CA 1
ATOM 1719 C C . GLU A 1 221 ? 30.828 8.875 15.398 1 90.62 221 GLU A C 1
ATOM 1721 O O . GLU A 1 221 ? 30.391 8.328 14.383 1 90.62 221 GLU A O 1
ATOM 1726 N N . PRO A 1 222 ? 32.062 9.195 15.547 1 88.44 222 PRO A N 1
ATOM 1727 C CA . PRO A 1 222 ? 33 8.984 14.445 1 88.44 222 PRO A CA 1
ATOM 1728 C C . PRO A 1 222 ? 33.125 7.508 14.07 1 88.44 222 PRO A C 1
ATOM 1730 O O . PRO A 1 222 ? 33.469 7.18 12.938 1 88.44 222 PRO A O 1
ATOM 1733 N N . ASP A 1 223 ? 32.844 6.621 14.953 1 88.88 223 ASP A N 1
ATOM 1734 C CA . ASP A 1 223 ? 33.031 5.191 14.711 1 88.88 223 ASP A CA 1
ATOM 1735 C C . ASP A 1 223 ? 31.719 4.531 14.297 1 88.88 223 ASP A C 1
ATOM 1737 O O . ASP A 1 223 ? 31.562 3.316 14.438 1 88.88 223 ASP A O 1
ATOM 1741 N N . LEU A 1 224 ? 30.844 5.34 13.82 1 90.06 224 LEU A N 1
ATOM 1742 C CA . LEU A 1 224 ? 29.594 4.789 13.312 1 90.06 224 LEU A CA 1
ATOM 1743 C C . LEU A 1 224 ? 29.797 4.094 11.977 1 90.06 224 LEU A C 1
ATOM 1745 O O . LEU A 1 224 ? 29.719 4.727 10.922 1 90.06 224 LEU A O 1
ATOM 1749 N N . THR A 1 225 ? 30.125 2.838 12.039 1 86.62 225 THR A N 1
ATOM 1750 C CA . THR A 1 225 ? 30.391 2.008 10.867 1 86.62 225 THR A CA 1
ATOM 1751 C C . THR A 1 225 ? 29.234 1.038 10.617 1 86.62 225 THR A C 1
ATOM 1753 O O . THR A 1 225 ? 28.438 0.779 11.516 1 86.62 225 THR A O 1
ATOM 1756 N N . PRO A 1 226 ? 29.188 0.62 9.375 1 84.38 226 PRO A N 1
ATOM 1757 C CA . PRO A 1 226 ? 28.188 -0.414 9.109 1 84.38 226 PRO A CA 1
ATOM 1758 C C . PRO A 1 226 ? 28.281 -1.594 10.07 1 84.38 226 PRO A C 1
ATOM 1760 O O . PRO A 1 226 ? 27.266 -2.131 10.5 1 84.38 226 PRO A O 1
ATOM 1763 N N . ALA A 1 227 ? 29.5 -1.897 10.43 1 85.25 227 ALA A N 1
ATOM 1764 C CA . ALA A 1 227 ? 29.688 -2.988 11.383 1 85.25 227 ALA A CA 1
ATOM 1765 C C . ALA A 1 227 ? 29.094 -2.645 12.742 1 85.25 227 ALA A C 1
ATOM 1767 O O . ALA A 1 227 ? 28.453 -3.486 13.375 1 85.25 227 ALA A O 1
ATOM 1768 N N . ARG A 1 228 ? 29.328 -1.487 13.242 1 89.62 228 ARG A N 1
ATOM 1769 C CA . ARG A 1 228 ? 28.75 -1.032 14.508 1 89.62 228 ARG A CA 1
ATOM 1770 C C . ARG A 1 228 ? 27.234 -0.992 14.43 1 89.62 228 ARG A C 1
ATOM 1772 O O . ARG A 1 228 ? 26.547 -1.361 15.391 1 89.62 228 ARG A O 1
ATOM 1779 N N . ILE A 1 229 ? 26.688 -0.561 13.312 1 87 229 ILE A N 1
ATOM 1780 C CA . ILE A 1 229 ? 25.25 -0.491 13.102 1 87 229 ILE A CA 1
ATOM 1781 C C . ILE A 1 229 ? 24.656 -1.895 13.164 1 87 229 ILE A C 1
ATOM 1783 O O . ILE A 1 229 ? 23.641 -2.115 13.844 1 87 229 ILE A O 1
ATOM 1787 N N . ALA A 1 230 ? 25.281 -2.73 12.516 1 83.75 230 ALA A N 1
ATOM 1788 C CA . ALA A 1 230 ? 24.812 -4.113 12.492 1 83.75 230 ALA A CA 1
ATOM 1789 C C . ALA A 1 230 ? 24.828 -4.715 13.898 1 83.75 230 ALA A C 1
ATOM 1791 O O . ALA A 1 230 ? 23.859 -5.352 14.312 1 83.75 230 ALA A O 1
ATOM 1792 N N . ALA A 1 231 ? 25.953 -4.461 14.617 1 85.06 231 ALA A N 1
ATOM 1793 C CA . ALA A 1 231 ? 26.109 -4.977 15.977 1 85.06 231 ALA A CA 1
ATOM 1794 C C . ALA A 1 231 ? 25.047 -4.402 16.906 1 85.06 231 ALA A C 1
ATOM 1796 O O . ALA A 1 231 ? 24.484 -5.125 17.734 1 85.06 231 ALA A O 1
ATOM 1797 N N . ALA A 1 232 ? 24.766 -3.227 16.75 1 83.88 232 ALA A N 1
ATOM 1798 C CA . ALA A 1 232 ? 23.797 -2.543 17.609 1 83.88 232 ALA A CA 1
ATOM 1799 C C . ALA A 1 232 ? 22.391 -3.104 17.422 1 83.88 232 ALA A C 1
ATOM 1801 O O . ALA A 1 232 ? 21.531 -2.965 18.297 1 83.88 232 ALA A O 1
ATOM 1802 N N . HIS A 1 233 ? 22.188 -3.648 16.312 1 79.19 233 HIS A N 1
ATOM 1803 C CA . HIS A 1 233 ? 20.844 -4.148 16 1 79.19 233 HIS A CA 1
ATOM 1804 C C . HIS A 1 233 ? 20.828 -5.672 15.938 1 79.19 233 HIS A C 1
ATOM 1806 O O . HIS A 1 233 ? 19.875 -6.27 15.453 1 79.19 233 HIS A O 1
ATOM 1812 N N . ASP A 1 234 ? 21.953 -6.219 16.297 1 78.62 234 ASP A N 1
ATOM 1813 C CA . ASP A 1 234 ? 22.109 -7.668 16.391 1 78.62 234 ASP A CA 1
ATOM 1814 C C . ASP A 1 234 ? 21.828 -8.344 15.055 1 78.62 234 ASP A C 1
ATOM 1816 O O . ASP A 1 234 ? 21.062 -9.305 14.984 1 78.62 234 ASP A O 1
ATOM 1820 N N . ILE A 1 235 ? 22.344 -7.699 14.133 1 74.56 235 ILE A N 1
ATOM 1821 C CA . ILE A 1 235 ? 22.25 -8.297 12.805 1 74.56 235 ILE A CA 1
ATOM 1822 C C . ILE A 1 235 ? 23.641 -8.391 12.18 1 74.56 235 ILE A C 1
ATOM 1824 O O . ILE A 1 235 ? 24.578 -7.727 12.641 1 74.56 235 ILE A O 1
ATOM 1828 N N . SER A 1 236 ? 23.734 -9.25 11.234 1 71.88 236 SER A N 1
ATOM 1829 C CA . SER A 1 236 ? 25 -9.352 10.516 1 71.88 236 SER A CA 1
ATOM 1830 C C . SER A 1 236 ? 25.172 -8.18 9.555 1 71.88 236 SER A C 1
ATOM 1832 O O . SER A 1 236 ? 24.203 -7.512 9.195 1 71.88 236 SER A O 1
ATOM 1834 N N . LEU A 1 237 ? 26.484 -7.922 9.25 1 75.81 237 LEU A N 1
ATOM 1835 C CA . LEU A 1 237 ? 26.781 -6.898 8.25 1 75.81 237 LEU A CA 1
ATOM 1836 C C . LEU A 1 237 ? 26.062 -7.207 6.938 1 75.81 237 LEU A C 1
ATOM 1838 O O . LEU A 1 237 ? 25.562 -6.297 6.27 1 75.81 237 LEU A O 1
ATOM 1842 N N . ARG A 1 238 ? 25.953 -8.414 6.746 1 64.88 238 ARG A N 1
ATOM 1843 C CA . ARG A 1 238 ? 25.281 -8.844 5.523 1 64.88 238 ARG A CA 1
ATOM 1844 C C . ARG A 1 238 ? 23.797 -8.5 5.57 1 64.88 238 ARG A C 1
ATOM 1846 O O . ARG A 1 238 ? 23.234 -7.988 4.602 1 64.88 238 ARG A O 1
ATOM 1853 N N . THR A 1 239 ? 23.203 -8.711 6.621 1 65.81 239 THR A N 1
ATOM 1854 C CA . THR A 1 239 ? 21.797 -8.406 6.816 1 65.81 239 THR A CA 1
ATOM 1855 C C . THR A 1 239 ? 21.547 -6.902 6.742 1 65.81 239 THR A C 1
ATOM 1857 O O . THR A 1 239 ? 20.547 -6.461 6.164 1 65.81 239 THR A O 1
ATOM 1860 N N . LEU A 1 240 ? 22.484 -6.121 7.355 1 73.75 240 LEU A N 1
ATOM 1861 C CA . LEU A 1 240 ? 22.344 -4.672 7.301 1 73.75 240 LEU A CA 1
ATOM 1862 C C . LEU A 1 240 ? 22.328 -4.18 5.859 1 73.75 240 LEU A C 1
ATOM 1864 O O . LEU A 1 240 ? 21.469 -3.383 5.477 1 73.75 240 LEU A O 1
ATOM 1868 N N . TYR A 1 241 ? 23.188 -4.742 5.195 1 65.5 241 TYR A N 1
ATOM 1869 C CA . TYR A 1 241 ? 23.297 -4.297 3.809 1 65.5 241 TYR A CA 1
ATOM 1870 C C . TYR A 1 241 ? 22.094 -4.766 2.996 1 65.5 241 TYR A C 1
ATOM 1872 O O . TYR A 1 241 ? 21.625 -4.062 2.096 1 65.5 241 TYR A O 1
ATOM 1880 N N . HIS A 1 242 ? 21.531 -5.84 3.432 1 61.5 242 HIS A N 1
ATOM 1881 C CA . HIS A 1 242 ? 20.312 -6.328 2.787 1 61.5 242 HIS A CA 1
ATOM 1882 C C . HIS A 1 242 ? 19.125 -5.434 3.107 1 61.5 242 HIS A C 1
ATOM 1884 O O . HIS A 1 242 ? 18.281 -5.188 2.242 1 61.5 242 HIS A O 1
ATOM 1890 N N . LEU A 1 243 ? 19.109 -4.996 4.348 1 63.66 243 LEU A N 1
ATOM 1891 C CA . LEU A 1 243 ? 18.031 -4.145 4.816 1 63.66 243 LEU A CA 1
ATOM 1892 C C . LEU A 1 243 ? 18.109 -2.764 4.18 1 63.66 243 LEU A C 1
ATOM 1894 O O . LEU A 1 243 ? 17.078 -2.162 3.859 1 63.66 243 LEU A O 1
ATOM 1898 N N . TRP A 1 244 ? 19.391 -2.322 4.246 1 62.84 244 TRP A N 1
ATOM 1899 C CA . TRP A 1 244 ? 19.562 -0.962 3.746 1 62.84 244 TRP A CA 1
ATOM 1900 C C . TRP A 1 244 ? 19.203 -0.873 2.268 1 62.84 244 TRP A C 1
ATOM 1902 O O . TRP A 1 244 ? 19.984 -1.272 1.404 1 62.84 244 TRP A O 1
ATOM 1912 N N . GLN A 1 245 ? 17.875 -0.503 2.217 1 50.53 245 GLN A N 1
ATOM 1913 C CA . GLN A 1 245 ? 17.344 -0.295 0.878 1 50.53 245 GLN A CA 1
ATOM 1914 C C . GLN A 1 245 ? 17.156 1.191 0.58 1 50.53 245 GLN A C 1
ATOM 1916 O O . GLN A 1 245 ? 16.172 1.804 1.002 1 50.53 245 GLN A O 1
ATOM 1921 N N . HIS A 1 246 ? 18.234 1.897 0.703 1 50.53 246 HIS A N 1
ATOM 1922 C CA . HIS A 1 246 ? 18.125 3.299 0.317 1 50.53 246 HIS A CA 1
ATOM 1923 C C . HIS A 1 246 ? 18.297 3.471 -1.188 1 50.53 246 HIS A C 1
ATOM 1925 O O . HIS A 1 246 ? 19.203 2.891 -1.786 1 50.53 246 HIS A O 1
ATOM 1931 N N . PRO A 1 247 ? 17.281 4.211 -1.76 1 38.69 247 PRO A N 1
ATOM 1932 C CA . PRO A 1 247 ? 17.203 4.258 -3.223 1 38.69 247 PRO A CA 1
ATOM 1933 C C . PRO A 1 247 ? 18.453 4.848 -3.859 1 38.69 247 PRO A C 1
ATOM 1935 O O . PRO A 1 247 ? 18.781 4.52 -5.004 1 38.69 247 PRO A O 1
ATOM 1938 N N . ALA A 1 248 ? 19.141 5.723 -3.131 1 42.06 248 ALA A N 1
ATOM 1939 C CA . ALA A 1 248 ? 20.156 6.508 -3.83 1 42.06 248 ALA A CA 1
ATOM 1940 C C . ALA A 1 248 ? 21.5 6.438 -3.109 1 42.06 248 ALA A C 1
ATOM 1942 O O . ALA A 1 248 ? 22.547 6.629 -3.725 1 42.06 248 ALA A O 1
ATOM 1943 N N . LEU A 1 249 ? 21.562 6.168 -1.936 1 56.03 249 LEU A N 1
ATOM 1944 C CA . LEU A 1 249 ? 22.781 6.277 -1.129 1 56.03 249 LEU A CA 1
ATOM 1945 C C . LEU A 1 249 ? 23.094 4.957 -0.434 1 56.03 249 LEU A C 1
ATOM 1947 O O . LEU A 1 249 ? 22.188 4.301 0.1 1 56.03 249 LEU A O 1
ATOM 1951 N N . SER A 1 250 ? 24.391 4.52 -0.748 1 71.44 250 SER A N 1
ATOM 1952 C CA . SER A 1 250 ? 24.844 3.479 0.169 1 71.44 250 SER A CA 1
ATOM 1953 C C . SER A 1 250 ? 24.656 3.9 1.622 1 71.44 250 SER A C 1
ATOM 1955 O O . SER A 1 250 ? 24.422 5.074 1.906 1 71.44 250 SER A O 1
ATOM 1957 N N . LEU A 1 251 ? 24.734 2.912 2.414 1 78.81 251 LEU A N 1
ATOM 1958 C CA . LEU A 1 251 ? 24.578 3.191 3.838 1 78.81 251 LEU A CA 1
ATOM 1959 C C . LEU A 1 251 ? 25.594 4.242 4.293 1 78.81 251 LEU A C 1
ATOM 1961 O O . LEU A 1 251 ? 25.219 5.207 4.969 1 78.81 251 LEU A O 1
ATOM 1965 N N . THR A 1 252 ? 26.797 4.086 3.822 1 80.31 252 THR A N 1
ATOM 1966 C CA . THR A 1 252 ? 27.859 5.004 4.23 1 80.31 252 THR A CA 1
ATOM 1967 C C . THR A 1 252 ? 27.656 6.383 3.607 1 80.31 252 THR A C 1
ATOM 1969 O O . THR A 1 252 ? 27.859 7.402 4.266 1 80.31 252 THR A O 1
ATOM 1972 N N . GLN A 1 253 ? 27.203 6.371 2.406 1 77.31 253 GLN A N 1
ATOM 1973 C CA . GLN A 1 253 ? 26.922 7.641 1.743 1 77.31 253 GLN A CA 1
ATOM 1974 C C . GLN A 1 253 ? 25.75 8.359 2.412 1 77.31 253 GLN A C 1
ATOM 1976 O O . GLN A 1 253 ? 25.781 9.586 2.568 1 77.31 253 GLN A O 1
ATOM 1981 N N . TRP A 1 254 ? 24.844 7.59 2.691 1 78.88 254 TRP A N 1
ATOM 1982 C CA . TRP A 1 254 ? 23.688 8.172 3.346 1 78.88 254 TRP A CA 1
ATOM 1983 C C . TRP A 1 254 ? 24.047 8.75 4.707 1 78.88 254 TRP A C 1
ATOM 1985 O O . TRP A 1 254 ? 23.625 9.852 5.062 1 78.88 254 TRP A O 1
ATOM 1995 N N . ILE A 1 255 ? 24.859 8.062 5.441 1 85.81 255 ILE A N 1
ATOM 1996 C CA . ILE A 1 255 ? 25.328 8.539 6.738 1 85.81 255 ILE A CA 1
ATOM 1997 C C . ILE A 1 255 ? 26.078 9.859 6.57 1 85.81 255 ILE A C 1
ATOM 1999 O O . ILE A 1 255 ? 25.828 10.82 7.301 1 85.81 255 ILE A O 1
ATOM 2003 N N . THR A 1 256 ? 26.891 9.836 5.582 1 85.94 256 THR A N 1
ATOM 2004 C CA . THR A 1 256 ? 27.656 11.047 5.312 1 85.94 256 THR A CA 1
ATOM 2005 C C . THR A 1 256 ? 26.719 12.195 4.941 1 85.94 256 THR A C 1
ATOM 2007 O O . THR A 1 256 ? 26.906 13.32 5.414 1 85.94 256 THR A O 1
ATOM 2010 N N . HIS A 1 257 ? 25.812 11.906 4.152 1 80.88 257 HIS A N 1
ATOM 2011 C CA . HIS A 1 257 ? 24.859 12.922 3.734 1 80.88 257 HIS A CA 1
ATOM 2012 C C . HIS A 1 257 ? 24.094 13.477 4.93 1 80.88 257 HIS A C 1
ATOM 2014 O O . HIS A 1 257 ? 23.906 14.688 5.051 1 80.88 257 HIS A O 1
ATOM 2020 N N . GLU A 1 258 ? 23.641 12.586 5.691 1 83.94 258 GLU A N 1
ATOM 2021 C CA . GLU A 1 258 ? 22.922 13.016 6.883 1 83.94 258 GLU A CA 1
ATOM 2022 C C . GLU A 1 258 ? 23.797 13.852 7.801 1 83.94 258 GLU A C 1
ATOM 2024 O O . GLU A 1 258 ? 23.328 14.828 8.398 1 83.94 258 GLU A O 1
ATOM 2029 N N . ARG A 1 259 ? 25.047 13.461 7.879 1 88.44 259 ARG A N 1
ATOM 2030 C CA . ARG A 1 259 ? 26 14.234 8.656 1 88.44 259 ARG A CA 1
ATOM 2031 C C . ARG A 1 259 ? 26.156 15.641 8.086 1 88.44 259 ARG A C 1
ATOM 2033 O O . ARG A 1 259 ? 26.156 16.625 8.828 1 88.44 259 ARG A O 1
ATOM 2040 N N . LEU A 1 260 ? 26.266 15.719 6.883 1 86.06 260 LEU A N 1
ATOM 2041 C CA . LEU A 1 260 ? 26.422 17 6.211 1 86.06 260 LEU A CA 1
ATOM 2042 C C . LEU A 1 260 ? 25.188 17.875 6.402 1 86.06 260 LEU A C 1
ATOM 2044 O O . LEU A 1 260 ? 25.312 19.094 6.633 1 86.06 260 LEU A O 1
ATOM 2048 N N . GLU A 1 261 ? 24.094 17.281 6.246 1 79.81 261 GLU A N 1
ATOM 2049 C CA . GLU A 1 261 ? 22.859 18.016 6.438 1 79.81 261 GLU A CA 1
ATOM 2050 C C . GLU A 1 261 ? 22.734 18.562 7.859 1 79.81 261 GLU A C 1
ATOM 2052 O O . GLU A 1 261 ? 22.297 19.688 8.07 1 79.81 261 GLU A O 1
ATOM 2057 N N . ALA A 1 262 ? 23.078 17.781 8.773 1 81.88 262 ALA A N 1
ATOM 2058 C CA . ALA A 1 262 ? 23.062 18.219 10.164 1 81.88 262 ALA A CA 1
ATOM 2059 C C . ALA A 1 262 ? 24.031 19.359 10.398 1 81.88 262 ALA A C 1
ATOM 2061 O O . ALA A 1 262 ? 23.688 20.344 11.062 1 81.88 262 ALA A O 1
ATOM 2062 N N . ALA A 1 263 ? 25.156 19.203 9.836 1 87.62 263 ALA A N 1
ATOM 2063 C CA . ALA A 1 263 ? 26.141 20.266 9.938 1 87.62 263 ALA A CA 1
ATOM 2064 C C . ALA A 1 263 ? 25.641 21.562 9.297 1 87.62 263 ALA A C 1
ATOM 2066 O O . ALA A 1 263 ? 25.812 22.641 9.844 1 87.62 263 ALA A O 1
ATOM 2067 N N . ARG A 1 264 ? 25.047 21.328 8.219 1 80.56 264 ARG A N 1
ATOM 2068 C CA . ARG A 1 264 ? 24.484 22.453 7.488 1 80.56 264 ARG A CA 1
ATOM 2069 C C . ARG A 1 264 ? 23.484 23.219 8.344 1 80.56 264 ARG A C 1
ATOM 2071 O O . ARG A 1 264 ? 23.5 24.453 8.391 1 80.56 264 ARG A O 1
ATOM 2078 N N . ARG A 1 265 ? 22.719 22.562 8.961 1 74.81 265 ARG A N 1
ATOM 2079 C CA . ARG A 1 265 ? 21.719 23.156 9.844 1 74.81 265 ARG A CA 1
ATOM 2080 C C . ARG A 1 265 ? 22.391 23.859 11.023 1 74.81 265 ARG A C 1
ATOM 2082 O O . ARG A 1 265 ? 22 24.969 11.383 1 74.81 265 ARG A O 1
ATOM 2089 N N . ASP A 1 266 ? 23.344 23.203 11.539 1 80.62 266 ASP A N 1
ATOM 2090 C CA . ASP A 1 266 ? 24.047 23.766 12.695 1 80.62 266 ASP A CA 1
ATOM 2091 C C . ASP A 1 266 ? 24.781 25.047 12.328 1 80.62 266 ASP A C 1
ATOM 2093 O O . ASP A 1 266 ? 24.891 25.969 13.148 1 80.62 266 ASP A O 1
ATOM 2097 N N . LEU A 1 267 ? 25.219 25.062 11.133 1 82.06 267 LEU A N 1
ATOM 2098 C CA . LEU A 1 267 ? 25.984 26.219 10.672 1 82.06 267 LEU A CA 1
ATOM 2099 C C . LEU A 1 267 ? 25.109 27.469 10.633 1 82.06 267 LEU A C 1
ATOM 2101 O O . LEU A 1 267 ? 25.625 28.594 10.719 1 82.06 267 LEU A O 1
ATOM 2105 N N . THR A 1 268 ? 23.859 27.219 10.523 1 73.56 268 THR A N 1
ATOM 2106 C CA . THR A 1 268 ? 22.953 28.359 10.438 1 73.56 268 THR A CA 1
ATOM 2107 C C . THR A 1 268 ? 22.625 28.891 11.828 1 73.56 268 THR A C 1
ATOM 2109 O O . THR A 1 268 ? 22.234 30.047 11.977 1 73.56 268 THR A O 1
ATOM 2112 N N . VAL A 1 269 ? 22.844 28.031 12.82 1 68.31 269 VAL A N 1
ATOM 2113 C CA . VAL A 1 269 ? 22.359 28.438 14.141 1 68.31 269 VAL A CA 1
ATOM 2114 C C . VAL A 1 269 ? 23.531 28.547 15.117 1 68.31 269 VAL A C 1
ATOM 2116 O O . VAL A 1 269 ? 23.406 29.172 16.172 1 68.31 269 VAL A O 1
ATOM 2119 N N . ALA A 1 270 ? 24.656 27.922 14.945 1 66.56 270 ALA A N 1
ATOM 2120 C CA . ALA A 1 270 ? 25.719 27.719 15.922 1 66.56 270 ALA A CA 1
ATOM 2121 C C . ALA A 1 270 ? 26.562 28.969 16.078 1 66.56 270 ALA A C 1
ATOM 2123 O O . ALA A 1 270 ? 27.453 29.016 16.922 1 66.56 270 ALA A O 1
ATOM 2124 N N . GLY A 1 271 ? 26.109 30.078 15.594 1 66.81 271 GLY A N 1
ATOM 2125 C CA . GLY A 1 271 ? 26.766 31.359 15.836 1 66.81 271 GLY A CA 1
ATOM 2126 C C . GLY A 1 271 ? 28.219 31.375 15.445 1 66.81 271 GLY A C 1
ATOM 2127 O O . GLY A 1 271 ? 28.578 31.094 14.289 1 66.81 271 GLY A O 1
ATOM 2128 N N . ARG A 1 272 ? 29.219 31.562 16.484 1 74.88 272 ARG A N 1
ATOM 2129 C CA . ARG A 1 272 ? 30.641 31.781 16.281 1 74.88 272 ARG A CA 1
ATOM 2130 C C . ARG A 1 272 ? 31.438 30.5 16.516 1 74.88 272 ARG A C 1
ATOM 2132 O O . ARG A 1 272 ? 32.656 30.531 16.594 1 74.88 272 ARG A O 1
ATOM 2139 N N . GLN A 1 273 ? 30.844 29.344 16.516 1 82.88 273 GLN A N 1
ATOM 2140 C CA . GLN A 1 273 ? 31.562 28.094 16.688 1 82.88 273 GLN A CA 1
ATOM 2141 C C . GLN A 1 273 ? 32.406 27.75 15.461 1 82.88 273 GLN A C 1
ATOM 2143 O O . GLN A 1 273 ? 31.953 27.953 14.328 1 82.88 273 GLN A O 1
ATOM 2148 N N . PRO A 1 274 ? 33.688 27.281 15.758 1 89.5 274 PRO A N 1
ATOM 2149 C CA . PRO A 1 274 ? 34.531 26.922 14.609 1 89.5 274 PRO A CA 1
ATOM 2150 C C . PRO A 1 274 ? 33.906 25.812 13.758 1 89.5 274 PRO A C 1
ATOM 2152 O O . PRO A 1 274 ? 33.312 24.891 14.297 1 89.5 274 PRO A O 1
ATOM 2155 N N . ILE A 1 275 ? 34.062 25.984 12.516 1 90.44 275 ILE A N 1
ATOM 2156 C CA . ILE A 1 275 ? 33.5 25.047 11.547 1 90.44 275 ILE A CA 1
ATOM 2157 C C . ILE A 1 275 ? 34.031 23.641 11.836 1 90.44 275 ILE A C 1
ATOM 2159 O O . ILE A 1 275 ? 33.312 22.656 11.711 1 90.44 275 ILE A O 1
ATOM 2163 N N . GLY A 1 276 ? 35.281 23.594 12.266 1 91.06 276 GLY A N 1
ATOM 2164 C CA . GLY A 1 276 ? 35.875 22.328 12.633 1 91.06 276 GLY A CA 1
ATOM 2165 C C . GLY A 1 276 ? 35.156 21.641 13.781 1 91.06 276 GLY A C 1
ATOM 2166 O O . GLY A 1 276 ? 34.969 20.422 13.766 1 91.06 276 GLY A O 1
ATOM 2167 N N . ALA A 1 277 ? 34.75 22.406 14.719 1 91.06 277 ALA A N 1
ATOM 2168 C CA . ALA A 1 277 ? 34.031 21.875 15.867 1 91.06 277 ALA A CA 1
ATOM 2169 C C . ALA A 1 277 ? 32.656 21.312 15.453 1 91.06 277 ALA A C 1
ATOM 2171 O O . ALA A 1 277 ? 32.25 20.266 15.938 1 91.06 277 ALA A O 1
ATOM 2172 N N . ILE A 1 278 ? 32.031 22.031 14.547 1 90.81 278 ILE A N 1
ATOM 2173 C CA . ILE A 1 278 ? 30.719 21.594 14.039 1 90.81 278 ILE A CA 1
ATOM 2174 C C . ILE A 1 278 ? 30.891 20.281 13.258 1 90.81 278 ILE A C 1
ATOM 2176 O O . ILE A 1 278 ? 30.109 19.344 13.414 1 90.81 278 ILE A O 1
ATOM 2180 N N . ALA A 1 279 ? 31.906 20.297 12.492 1 92.5 279 ALA A N 1
ATOM 2181 C CA . ALA A 1 279 ? 32.219 19.094 11.727 1 92.5 279 ALA A CA 1
ATOM 2182 C C . ALA A 1 279 ? 32.438 17.891 12.648 1 92.5 279 ALA A C 1
ATOM 2184 O O . ALA A 1 279 ? 31.875 16.828 12.438 1 92.5 279 ALA A O 1
ATOM 2185 N N . HIS A 1 280 ? 33.188 18.094 13.695 1 90.88 280 HIS A N 1
ATOM 2186 C CA . HIS A 1 280 ? 33.5 17.031 14.648 1 90.88 280 HIS A CA 1
ATOM 2187 C C . HIS A 1 280 ? 32.25 16.562 15.398 1 90.88 280 HIS A C 1
ATOM 2189 O O . HIS A 1 280 ? 32.094 15.383 15.695 1 90.88 280 HIS A O 1
ATOM 2195 N N . ARG A 1 281 ? 31.438 17.453 15.672 1 90.19 281 ARG A N 1
ATOM 2196 C CA . ARG A 1 281 ? 30.188 17.156 16.359 1 90.19 281 ARG A CA 1
ATOM 2197 C C . ARG A 1 281 ? 29.359 16.141 15.578 1 90.19 281 ARG A C 1
ATOM 2199 O O . ARG A 1 281 ? 28.688 15.289 16.172 1 90.19 281 ARG A O 1
ATOM 2206 N N . TRP A 1 282 ? 29.547 16.297 14.289 1 91.31 282 TRP A N 1
ATOM 2207 C CA . TRP A 1 282 ? 28.688 15.453 13.461 1 91.31 282 TRP A CA 1
ATOM 2208 C C . TRP A 1 282 ? 29.5 14.32 12.828 1 91.31 282 TRP A C 1
ATOM 2210 O O . TRP A 1 282 ? 29.109 13.781 11.797 1 91.31 282 TRP A O 1
ATOM 2220 N N . GLY A 1 283 ? 30.641 13.992 13.469 1 92.06 283 GLY A N 1
ATOM 2221 C CA . GLY A 1 283 ? 31.281 12.711 13.227 1 92.06 283 GLY A CA 1
ATOM 2222 C C . GLY A 1 283 ? 32.406 12.789 12.219 1 92.06 283 GLY A C 1
ATOM 2223 O O . GLY A 1 283 ? 33.031 11.773 11.875 1 92.06 283 GLY A O 1
ATOM 2224 N N . PHE A 1 284 ? 32.719 13.984 11.742 1 92.5 284 PHE A N 1
ATOM 2225 C CA . PHE A 1 284 ? 33.875 14.117 10.852 1 92.5 284 PHE A CA 1
ATOM 2226 C C . PHE A 1 284 ? 35.156 14.242 11.648 1 92.5 284 PHE A C 1
ATOM 2228 O O . PHE A 1 284 ? 35.281 15.102 12.523 1 92.5 284 PHE A O 1
ATOM 2235 N N . THR A 1 285 ? 36.031 13.305 11.359 1 88.25 285 THR A N 1
ATOM 2236 C CA . THR A 1 285 ? 37.281 13.328 12.094 1 88.25 285 THR A CA 1
ATOM 2237 C C . THR A 1 285 ? 38.312 14.188 11.367 1 88.25 285 THR A C 1
ATOM 2239 O O . THR A 1 285 ? 39.344 14.578 11.953 1 88.25 285 THR A O 1
ATOM 2242 N N . ASP A 1 286 ? 38.062 14.414 10.125 1 88.62 286 ASP A N 1
ATOM 2243 C CA . ASP A 1 286 ? 38.938 15.219 9.281 1 88.62 286 ASP A CA 1
ATOM 2244 C C . ASP A 1 286 ? 38.188 16.406 8.688 1 88.62 286 ASP A C 1
ATOM 2246 O O . ASP A 1 286 ? 37.281 16.234 7.875 1 88.62 286 ASP A O 1
ATOM 2250 N N . THR A 1 287 ? 38.656 17.625 9.086 1 89.25 287 THR A N 1
ATOM 2251 C CA . THR A 1 287 ? 38 18.859 8.656 1 89.25 287 THR A CA 1
ATOM 2252 C C . THR A 1 287 ? 38.156 19.047 7.148 1 89.25 287 THR A C 1
ATOM 2254 O O . THR A 1 287 ? 37.281 19.594 6.488 1 89.25 287 THR A O 1
ATOM 2257 N N . THR A 1 288 ? 39.281 18.594 6.688 1 89.5 288 THR A N 1
ATOM 2258 C CA . THR A 1 288 ? 39.5 18.688 5.246 1 89.5 288 THR A CA 1
ATOM 2259 C C . THR A 1 288 ? 38.5 17.828 4.488 1 89.5 288 THR A C 1
ATOM 2261 O O . THR A 1 288 ? 37.938 18.266 3.484 1 89.5 288 THR A O 1
ATOM 2264 N N . HIS A 1 289 ? 38.312 16.656 5.039 1 90.12 289 HIS A N 1
ATOM 2265 C CA . HIS A 1 289 ? 37.344 15.75 4.449 1 90.12 289 HIS A CA 1
ATOM 2266 C C . HIS A 1 289 ? 35.938 16.344 4.52 1 90.12 289 HIS A C 1
ATOM 2268 O O . HIS A 1 289 ? 35.188 16.281 3.541 1 90.12 289 HIS A O 1
ATOM 2274 N N . PHE A 1 290 ? 35.656 16.953 5.613 1 94.81 290 PHE A N 1
ATOM 2275 C CA . PHE A 1 290 ? 34.375 17.609 5.789 1 94.81 290 PHE A CA 1
ATOM 2276 C C . PHE A 1 290 ? 34.188 18.719 4.766 1 94.81 290 PHE A C 1
ATOM 2278 O O . PHE A 1 290 ? 33.156 18.781 4.078 1 94.81 290 PHE A O 1
ATOM 2285 N N . SER A 1 291 ? 35.125 19.594 4.641 1 91.5 291 SER A N 1
ATOM 2286 C CA . SER A 1 291 ? 35.031 20.766 3.766 1 91.5 291 SER A CA 1
ATOM 2287 C C . SER A 1 291 ? 34.844 20.359 2.311 1 91.5 291 SER A C 1
ATOM 2289 O O . SER A 1 291 ? 34.031 20.938 1.597 1 91.5 291 SER A O 1
ATOM 2291 N N . ARG A 1 292 ? 35.5 19.312 1.958 1 90.06 292 ARG A N 1
ATOM 2292 C CA . ARG A 1 292 ? 35.406 18.828 0.589 1 90.06 292 ARG A CA 1
ATOM 2293 C C . ARG A 1 292 ? 34.031 18.25 0.318 1 90.06 292 ARG A C 1
ATOM 2295 O O . ARG A 1 292 ? 33.406 18.547 -0.705 1 90.06 292 ARG A O 1
ATOM 2302 N N . ARG A 1 293 ? 33.594 17.484 1.222 1 87.88 293 ARG A N 1
ATOM 2303 C CA . ARG A 1 293 ? 32.281 16.828 1.048 1 87.88 293 ARG A CA 1
ATOM 2304 C C . ARG A 1 293 ? 31.141 17.828 1.137 1 87.88 293 ARG A C 1
ATOM 2306 O O . ARG A 1 293 ? 30.125 17.688 0.448 1 87.88 293 ARG A O 1
ATOM 2313 N N . PHE A 1 294 ? 31.234 18.844 1.989 1 91 294 PHE A N 1
ATOM 2314 C CA . PHE A 1 294 ? 30.219 19.875 2.131 1 91 294 PHE A CA 1
ATOM 2315 C C . PHE A 1 294 ? 30.062 20.672 0.836 1 91 294 PHE A C 1
ATOM 2317 O O . PHE A 1 294 ? 28.938 20.859 0.351 1 91 294 PHE A O 1
ATOM 2324 N N . ARG A 1 295 ? 31.156 20.984 0.246 1 83.81 295 ARG A N 1
ATOM 2325 C CA . ARG A 1 295 ? 31.141 21.719 -1.016 1 83.81 295 ARG A CA 1
ATOM 2326 C C . ARG A 1 295 ? 30.547 20.859 -2.135 1 83.81 295 ARG A C 1
ATOM 2328 O O . ARG A 1 295 ? 29.781 21.359 -2.959 1 83.81 295 ARG A O 1
ATOM 2335 N N . ALA A 1 296 ? 30.859 19.719 -2.115 1 82.19 296 ALA A N 1
ATOM 2336 C CA . ALA A 1 296 ? 30.375 18.797 -3.143 1 82.19 296 ALA A CA 1
ATOM 2337 C C . ALA A 1 296 ? 28.859 18.609 -3.02 1 82.19 296 ALA A C 1
ATOM 2339 O O . ALA A 1 296 ? 28.156 18.516 -4.027 1 82.19 296 ALA A O 1
ATOM 2340 N N . ALA A 1 297 ? 28.484 18.609 -1.836 1 77.19 297 ALA A N 1
ATOM 2341 C CA . ALA A 1 297 ? 27.078 18.312 -1.576 1 77.19 297 ALA A CA 1
ATOM 2342 C C . ALA A 1 297 ? 26.203 19.531 -1.8 1 77.19 297 ALA A C 1
ATOM 2344 O O . ALA A 1 297 ? 25.078 19.422 -2.305 1 77.19 297 ALA A O 1
ATOM 2345 N N . PHE A 1 298 ? 26.734 20.797 -1.454 1 76.5 298 PHE A N 1
ATOM 2346 C CA . PHE A 1 298 ? 25.859 21.953 -1.382 1 76.5 298 PHE A CA 1
ATOM 2347 C C . PHE A 1 298 ? 26.312 23.047 -2.338 1 76.5 298 PHE A C 1
ATOM 2349 O O . PHE A 1 298 ? 25.656 24.094 -2.457 1 76.5 298 PHE A O 1
ATOM 2356 N N . GLY A 1 299 ? 27.406 22.812 -2.965 1 77.88 299 GLY A N 1
ATOM 2357 C CA . GLY A 1 299 ? 27.859 23.719 -4.008 1 77.88 299 GLY A CA 1
ATOM 2358 C C . GLY A 1 299 ? 28.594 24.938 -3.465 1 77.88 299 GLY A C 1
ATOM 2359 O O . GLY A 1 299 ? 29.047 25.781 -4.23 1 77.88 299 GLY A O 1
ATOM 2360 N N . MET A 1 300 ? 28.734 25.109 -2.215 1 79.56 300 MET A N 1
ATOM 2361 C CA . MET A 1 300 ? 29.453 26.188 -1.562 1 79.56 300 MET A CA 1
ATOM 2362 C C . MET A 1 300 ? 30.156 25.688 -0.301 1 79.56 300 MET A C 1
ATOM 2364 O O . MET A 1 300 ? 29.812 24.625 0.227 1 79.56 300 MET A O 1
ATOM 2368 N N . SER A 1 301 ? 31.156 26.5 0.143 1 89.25 301 SER A N 1
ATOM 2369 C CA . SER A 1 301 ? 31.891 26.109 1.35 1 89.25 301 SER A CA 1
ATOM 2370 C C . SER A 1 301 ? 31.047 26.328 2.598 1 89.25 301 SER A C 1
ATOM 2372 O O . SER A 1 301 ? 30.078 27.094 2.572 1 89.25 301 SER A O 1
ATOM 2374 N N . ALA A 1 302 ? 31.422 25.625 3.617 1 89.44 302 ALA A N 1
ATOM 2375 C CA . ALA A 1 302 ? 30.734 25.781 4.895 1 89.44 302 ALA A CA 1
ATOM 2376 C C . ALA A 1 302 ? 30.812 27.234 5.371 1 89.44 302 ALA A C 1
ATOM 2378 O O . ALA A 1 302 ? 29.844 27.766 5.914 1 89.44 302 ALA A O 1
ATOM 2379 N N . ARG A 1 303 ? 31.938 27.828 5.156 1 88.19 303 ARG A N 1
ATOM 2380 C CA . ARG A 1 303 ? 32.125 29.219 5.547 1 88.19 303 ARG A CA 1
ATOM 2381 C C . ARG A 1 303 ? 31.188 30.141 4.777 1 88.19 303 ARG A C 1
ATOM 2383 O O . ARG A 1 303 ? 30.594 31.047 5.355 1 88.19 303 ARG A O 1
ATOM 2390 N N . GLU A 1 304 ? 31.109 29.891 3.502 1 83.62 304 GLU A N 1
ATOM 2391 C CA . GLU A 1 304 ? 30.203 30.672 2.652 1 83.62 304 GLU A CA 1
ATOM 2392 C C . GLU A 1 304 ? 28.75 30.484 3.068 1 83.62 304 GLU A C 1
ATOM 2394 O O . GLU A 1 304 ? 27.984 31.438 3.105 1 83.62 304 GLU A O 1
ATOM 2399 N N . TRP A 1 305 ? 28.438 29.297 3.35 1 83.69 305 TRP A N 1
ATOM 2400 C CA . TRP A 1 305 ? 27.078 28.969 3.793 1 83.69 305 TRP A CA 1
ATOM 2401 C C . TRP A 1 305 ? 26.734 29.734 5.07 1 83.69 305 TRP A C 1
ATOM 2403 O O . TRP A 1 305 ? 25.656 30.312 5.176 1 83.69 305 TRP A O 1
ATOM 2413 N N . ARG A 1 306 ? 27.625 29.703 5.988 1 83 306 ARG A N 1
ATOM 2414 C CA . ARG A 1 306 ? 27.422 30.406 7.254 1 83 306 ARG A CA 1
ATOM 2415 C C . ARG A 1 306 ? 27.266 31.906 7.027 1 83 306 ARG A C 1
ATOM 2417 O O . ARG A 1 306 ? 26.391 32.531 7.625 1 83 306 ARG A O 1
ATOM 2424 N N . ARG A 1 307 ? 28.109 32.469 6.246 1 79.88 307 ARG A N 1
ATOM 2425 C CA . ARG A 1 307 ? 28.062 33.906 5.957 1 79.88 307 ARG A CA 1
ATOM 2426 C C . ARG A 1 307 ? 26.734 34.281 5.332 1 79.88 307 ARG A C 1
ATOM 2428 O O . ARG A 1 307 ? 26.156 35.312 5.691 1 79.88 307 ARG A O 1
ATOM 2435 N N . LEU A 1 308 ? 26.359 33.438 4.496 1 73.12 308 LEU A N 1
ATOM 2436 C CA . LEU A 1 308 ? 25.125 33.719 3.773 1 73.12 308 LEU A CA 1
ATOM 2437 C C . LEU A 1 308 ? 23.922 33.688 4.715 1 73.12 308 LEU A C 1
ATOM 2439 O O . LEU A 1 308 ? 23 34.469 4.559 1 73.12 308 LEU A O 1
ATOM 2443 N N . HIS A 1 309 ? 24 32.969 5.719 1 65.19 309 HIS A N 1
ATOM 2444 C CA . HIS A 1 309 ? 22.828 32.781 6.57 1 65.19 309 HIS A CA 1
ATOM 2445 C C . HIS A 1 309 ? 22.969 33.562 7.883 1 65.19 309 HIS A C 1
ATOM 2447 O O . HIS A 1 309 ? 22 33.719 8.617 1 65.19 309 HIS A O 1
ATOM 2453 N N . HIS A 1 310 ? 24.172 33.875 8.367 1 63.19 310 HIS A N 1
ATOM 2454 C CA . HIS A 1 310 ? 24.375 34.781 9.484 1 63.19 310 HIS A CA 1
ATOM 2455 C C . HIS A 1 310 ? 24.016 36.219 9.094 1 63.19 310 HIS A C 1
ATOM 2457 O O . HIS A 1 310 ? 23.5 36.969 9.914 1 63.19 310 HIS A O 1
ATOM 2463 N N . ARG A 1 311 ? 24.391 36.844 8.008 1 54.44 311 ARG A N 1
ATOM 2464 C CA . ARG A 1 311 ? 24.031 38.188 7.574 1 54.44 311 ARG A CA 1
ATOM 2465 C C . ARG A 1 311 ? 22.516 38.375 7.551 1 54.44 311 ARG A C 1
ATOM 2467 O O . ARG A 1 311 ? 22.016 39.469 7.863 1 54.44 311 ARG A O 1
ATOM 2474 N N . GLU A 1 312 ? 21.844 37.5 7.188 1 50.47 312 GLU A N 1
ATOM 2475 C CA . GLU A 1 312 ? 20.406 37.594 7.07 1 50.47 312 GLU A CA 1
ATOM 2476 C C . GLU A 1 312 ? 19.734 37.688 8.445 1 50.47 312 GLU A C 1
ATOM 2478 O O . GLU A 1 312 ? 18.719 38.344 8.617 1 50.47 312 GLU A O 1
ATOM 2483 N N . ASN A 1 313 ? 20.359 37.25 9.414 1 47.47 313 ASN A N 1
ATOM 2484 C CA . ASN A 1 313 ? 19.781 37.281 10.75 1 47.47 313 ASN A CA 1
ATOM 2485 C C . ASN A 1 313 ? 20.203 38.531 11.523 1 47.47 313 ASN A C 1
ATOM 2487 O O . ASN A 1 313 ? 19.625 38.844 12.57 1 47.47 313 ASN A O 1
ATOM 2491 N N . ASN A 1 314 ? 21.344 39.281 11.328 1 42.28 314 ASN A N 1
ATOM 2492 C CA . ASN A 1 314 ? 21.719 40.531 11.969 1 42.28 314 ASN A CA 1
ATOM 2493 C C . ASN A 1 314 ? 21.812 41.688 10.953 1 42.28 314 ASN A C 1
ATOM 2495 O O . ASN A 1 314 ? 22.891 41.969 10.43 1 42.28 314 ASN A O 1
ATOM 2499 N N . PRO A 1 315 ? 20.672 42.219 10.43 1 44.56 315 PRO A N 1
ATOM 2500 C CA . PRO A 1 315 ? 20.734 43.344 9.469 1 44.56 315 PRO A CA 1
ATOM 2501 C C . PRO A 1 315 ? 21.25 44.625 10.086 1 44.56 315 PRO A C 1
ATOM 2503 O O . PRO A 1 315 ? 21.312 45.656 9.414 1 44.56 315 PRO A O 1
ATOM 2506 N N . ALA A 1 316 ? 21.484 44.844 11.422 1 46 316 ALA A N 1
ATOM 2507 C CA . ALA A 1 316 ? 21.641 46.156 12 1 46 316 ALA A CA 1
ATOM 2508 C C . ALA A 1 316 ? 22.969 46.781 11.57 1 46 316 ALA A C 1
ATOM 2510 O O . ALA A 1 316 ? 23.219 47.969 11.836 1 46 316 ALA A O 1
ATOM 2511 N N . GLY A 1 317 ? 24.031 46.062 11.227 1 37.09 317 GLY A N 1
ATOM 2512 C CA . GLY A 1 317 ? 25.297 46.781 11.234 1 37.09 317 GLY A CA 1
ATOM 2513 C C . GLY A 1 317 ? 25.469 47.719 10.047 1 37.09 317 GLY A C 1
ATOM 2514 O O . GLY A 1 317 ? 26.594 48.062 9.695 1 37.09 317 GLY A O 1
ATOM 2515 N N . ARG A 1 318 ? 24.578 47.844 9.141 1 41.12 318 ARG A N 1
ATOM 2516 C CA . ARG A 1 318 ? 24.938 48.844 8.141 1 41.12 318 ARG A CA 1
ATOM 2517 C C . ARG A 1 318 ? 25.031 50.219 8.758 1 41.12 318 ARG A C 1
ATOM 2519 O O . ARG A 1 318 ? 24.078 50.719 9.344 1 41.12 318 ARG A O 1
ATOM 2526 N N . ALA A 1 319 ? 26.297 50.625 9.141 1 39.56 319 ALA A N 1
ATOM 2527 C CA . ALA A 1 319 ? 26.766 51.906 9.672 1 39.56 319 ALA A CA 1
ATOM 2528 C C . ALA A 1 319 ? 26.125 53.062 8.922 1 39.56 319 ALA A C 1
ATOM 2530 O O . ALA A 1 319 ? 26.078 53.062 7.688 1 39.56 319 ALA A O 1
ATOM 2531 N N . ALA A 1 320 ? 25.312 53.875 9.508 1 40.47 320 ALA A N 1
ATOM 2532 C CA . ALA A 1 320 ? 24.766 55.188 9.109 1 40.47 320 ALA A CA 1
ATOM 2533 C C . ALA A 1 320 ? 25.875 56.094 8.602 1 40.47 320 ALA A C 1
ATOM 2535 O O . ALA A 1 320 ? 26.953 56.188 9.211 1 40.47 320 ALA A O 1
ATOM 2536 N N . PRO A 1 321 ? 26.031 56.375 7.273 1 42 321 PRO A N 1
ATOM 2537 C CA . PRO A 1 321 ? 27.031 57.312 6.758 1 42 321 PRO A CA 1
ATOM 2538 C C . PRO A 1 321 ? 27.109 58.625 7.555 1 42 321 PRO A C 1
ATOM 2540 O O . PRO A 1 321 ? 26.094 59.062 8.086 1 42 321 PRO A O 1
ATOM 2543 N N . SER A 1 322 ? 28.141 58.781 8.391 1 39.56 322 SER A N 1
ATOM 2544 C CA . SER A 1 322 ? 28.469 60 9.148 1 39.56 322 SER A CA 1
ATOM 2545 C C . SER A 1 322 ? 28.375 61.25 8.273 1 39.56 322 SER A C 1
ATOM 2547 O O . SER A 1 322 ? 29.016 61.312 7.215 1 39.56 322 SER A O 1
ATOM 2549 N N . ARG A 1 323 ? 27.25 61.938 8.141 1 41.75 323 ARG A N 1
ATOM 2550 C CA . ARG A 1 323 ? 27.031 63.219 7.535 1 41.75 323 ARG A CA 1
ATOM 2551 C C . ARG A 1 323 ? 28.078 64.25 8.008 1 41.75 323 ARG A C 1
ATOM 2553 O O . ARG A 1 323 ? 28.188 64.5 9.211 1 41.75 323 ARG A O 1
ATOM 2560 N N . GLY A 1 324 ? 29.328 64.312 7.461 1 35.78 324 GLY A N 1
ATOM 2561 C CA . GLY A 1 324 ? 30.344 65.312 7.641 1 35.78 324 GLY A CA 1
ATOM 2562 C C . GLY A 1 324 ? 29.781 66.75 7.652 1 35.78 324 GLY A C 1
ATOM 2563 O O . GLY A 1 324 ? 28.828 67 6.938 1 35.78 324 GLY A O 1
ATOM 2564 N N . THR A 1 325 ? 29.688 67.438 8.844 1 38.56 325 THR A N 1
ATOM 2565 C CA . THR A 1 325 ? 29.422 68.812 9.094 1 38.56 325 THR A CA 1
ATOM 2566 C C . THR A 1 325 ? 30.203 69.688 8.125 1 38.56 325 THR A C 1
ATOM 2568 O O . THR A 1 325 ? 31.438 69.562 8.008 1 38.56 325 THR A O 1
ATOM 2571 N N . PRO A 1 326 ? 29.484 70.438 7.191 1 32.72 326 PRO A N 1
ATOM 2572 C CA . PRO A 1 326 ? 30.297 71.562 6.648 1 32.72 326 PRO A CA 1
ATOM 2573 C C . PRO A 1 326 ? 30.734 72.562 7.715 1 32.72 326 PRO A C 1
ATOM 2575 O O . PRO A 1 326 ? 30.094 72.688 8.758 1 32.72 326 PRO A O 1
ATOM 2578 N N . MET B 1 1 ? 3.75 8.055 18.047 1 72.12 1 MET B N 1
ATOM 2579 C CA . MET B 1 1 ? 3.045 9.094 18.797 1 72.12 1 MET B CA 1
ATOM 2580 C C . MET B 1 1 ? 1.543 9.016 18.562 1 72.12 1 MET B C 1
ATOM 2582 O O . MET B 1 1 ? 1.105 8.742 17.438 1 72.12 1 MET B O 1
ATOM 2586 N N . VAL B 1 2 ? 0.811 9.086 19.656 1 82.88 2 VAL B N 1
ATOM 2587 C CA . VAL B 1 2 ? -0.644 9.07 19.547 1 82.88 2 VAL B CA 1
ATOM 2588 C C . VAL B 1 2 ? -1.234 10.195 20.406 1 82.88 2 VAL B C 1
ATOM 2590 O O . VAL B 1 2 ? -0.74 10.477 21.5 1 82.88 2 VAL B O 1
ATOM 2593 N N . ILE B 1 3 ? -2.158 10.961 19.859 1 90.44 3 ILE B N 1
ATOM 2594 C CA . ILE B 1 3 ? -2.945 11.953 20.578 1 90.44 3 ILE B CA 1
ATOM 2595 C C . ILE B 1 3 ? -4.422 11.57 20.547 1 90.44 3 ILE B C 1
ATOM 2597 O O . ILE B 1 3 ? -4.957 11.227 19.484 1 90.44 3 ILE B O 1
ATOM 2601 N N . HIS B 1 4 ? -4.98 11.516 21.75 1 94.25 4 HIS B N 1
ATOM 2602 C CA . HIS B 1 4 ? -6.426 11.375 21.875 1 94.25 4 HIS B CA 1
ATOM 2603 C C . HIS B 1 4 ? -7 12.445 22.797 1 94.25 4 HIS B C 1
ATOM 2605 O O . HIS B 1 4 ? -6.605 12.547 23.969 1 94.25 4 HIS B O 1
ATOM 2611 N N . LEU B 1 5 ? -7.871 13.242 22.234 1 96.44 5 LEU B N 1
ATOM 2612 C CA . LEU B 1 5 ? -8.523 14.273 23.047 1 96.44 5 LEU B CA 1
ATOM 2613 C C . LEU B 1 5 ? -10.039 14.203 22.891 1 96.44 5 LEU B C 1
ATOM 2615 O O . LEU B 1 5 ? -10.555 14.117 21.781 1 96.44 5 LEU B O 1
ATOM 2619 N N . ASP B 1 6 ? -10.75 14.094 23.938 1 97.31 6 ASP B N 1
ATOM 2620 C CA . ASP B 1 6 ? -12.18 14.352 24.031 1 97.31 6 ASP B CA 1
ATOM 2621 C C . ASP B 1 6 ? -12.469 15.539 24.953 1 97.31 6 ASP B C 1
ATOM 2623 O O . ASP B 1 6 ? -12.312 15.438 26.172 1 97.31 6 ASP B O 1
ATOM 2627 N N . THR B 1 7 ? -12.898 16.625 24.391 1 96.88 7 THR B N 1
ATOM 2628 C CA . THR B 1 7 ? -13.031 17.844 25.156 1 96.88 7 THR B CA 1
ATOM 2629 C C . THR B 1 7 ? -14.086 17.688 26.25 1 96.88 7 THR B C 1
ATOM 2631 O O . THR B 1 7 ? -14.094 18.422 27.234 1 96.88 7 THR B O 1
ATOM 2634 N N . ARG B 1 8 ? -14.977 16.719 26.125 1 95.25 8 ARG B N 1
ATOM 2635 C CA . ARG B 1 8 ? -16.016 16.484 27.125 1 95.25 8 ARG B CA 1
ATOM 2636 C C . ARG B 1 8 ? -15.414 16.016 28.453 1 95.25 8 ARG B C 1
ATOM 2638 O O . ARG B 1 8 ? -16.062 16.062 29.5 1 95.25 8 ARG B O 1
ATOM 2645 N N . ASP B 1 9 ? -14.219 15.555 28.312 1 95.44 9 ASP B N 1
ATOM 2646 C CA . ASP B 1 9 ? -13.531 15.078 29.5 1 95.44 9 ASP B CA 1
ATOM 2647 C C . ASP B 1 9 ? -12.891 16.234 30.266 1 95.44 9 ASP B C 1
ATOM 2649 O O . ASP B 1 9 ? -12.32 16.031 31.344 1 95.44 9 ASP B O 1
ATOM 2653 N N . LEU B 1 10 ? -13.008 17.438 29.828 1 96.5 10 LEU B N 1
ATOM 2654 C CA . LEU B 1 10 ? -12.375 18.609 30.406 1 96.5 10 LEU B CA 1
ATOM 2655 C C . LEU B 1 10 ? -13.422 19.609 30.891 1 96.5 10 LEU B C 1
ATOM 2657 O O . LEU B 1 10 ? -14.547 19.641 30.375 1 96.5 10 LEU B O 1
ATOM 2661 N N . PRO B 1 11 ? -13.016 20.422 31.828 1 95.81 11 PRO B N 1
ATOM 2662 C CA . PRO B 1 11 ? -13.898 21.547 32.156 1 95.81 11 PRO B CA 1
ATOM 2663 C C . PRO B 1 11 ? -14.148 22.469 30.969 1 95.81 11 PRO B C 1
ATOM 2665 O O . PRO B 1 11 ? -13.242 22.703 30.172 1 95.81 11 PRO B O 1
ATOM 2668 N N . PRO B 1 12 ? -15.336 22.969 30.844 1 95.25 12 PRO B N 1
ATOM 2669 C CA . PRO B 1 12 ? -15.703 23.797 29.703 1 95.25 12 PRO B CA 1
ATOM 2670 C C . PRO B 1 12 ? -14.711 24.922 29.438 1 95.25 12 PRO B C 1
ATOM 2672 O O . PRO B 1 12 ? -14.406 25.234 28.281 1 95.25 12 PRO B O 1
ATOM 2675 N N . GLN B 1 13 ? -14.117 25.516 30.422 1 94.81 13 GLN B N 1
ATOM 2676 C CA . GLN B 1 13 ? -13.25 26.672 30.266 1 94.81 13 GLN B CA 1
ATOM 2677 C C . GLN B 1 13 ? -11.906 26.281 29.672 1 94.81 13 GLN B C 1
ATOM 2679 O O . GLN B 1 13 ? -11.18 27.125 29.141 1 94.81 13 GLN B O 1
ATOM 2684 N N . ASP B 1 14 ? -11.57 24.969 29.703 1 96.94 14 ASP B N 1
ATOM 2685 C CA . ASP B 1 14 ? -10.266 24.5 29.266 1 96.94 14 ASP B CA 1
ATOM 2686 C C . ASP B 1 14 ? -10.352 23.875 27.875 1 96.94 14 ASP B C 1
ATOM 2688 O O . ASP B 1 14 ? -9.328 23.594 27.234 1 96.94 14 ASP B O 1
ATOM 2692 N N . ARG B 1 15 ? -11.57 23.688 27.406 1 97.25 15 ARG B N 1
ATOM 2693 C CA . ARG B 1 15 ? -11.797 22.875 26.203 1 97.25 15 ARG B CA 1
ATOM 2694 C C . ARG B 1 15 ? -11.164 23.516 24.984 1 97.25 15 ARG B C 1
ATOM 2696 O O . ARG B 1 15 ? -10.453 22.844 24.219 1 97.25 15 ARG B O 1
ATOM 2703 N N . ALA B 1 16 ? -11.383 24.797 24.734 1 97.56 16 ALA B N 1
ATOM 2704 C CA . ALA B 1 16 ? -10.898 25.484 23.547 1 97.56 16 ALA B CA 1
ATOM 2705 C C . ALA B 1 16 ? -9.375 25.484 23.484 1 97.56 16 ALA B C 1
ATOM 2707 O O . ALA B 1 16 ? -8.789 25.156 22.453 1 97.56 16 ALA B O 1
ATOM 2708 N N . ASP B 1 17 ? -8.75 25.812 24.594 1 97.06 17 ASP B N 1
ATOM 2709 C CA . ASP B 1 17 ? -7.289 25.859 24.641 1 97.06 17 ASP B CA 1
ATOM 2710 C C . ASP B 1 17 ? -6.695 24.469 24.438 1 97.06 17 ASP B C 1
ATOM 2712 O O . ASP B 1 17 ? -5.699 24.297 23.734 1 97.06 17 ASP B O 1
ATOM 2716 N N . ALA B 1 18 ? -7.297 23.516 25.062 1 97.19 18 ALA B N 1
ATOM 2717 C CA . ALA B 1 18 ? -6.828 22.141 24.922 1 97.19 18 ALA B CA 1
ATOM 2718 C C . ALA B 1 18 ? -6.934 21.672 23.469 1 97.19 18 ALA B C 1
ATOM 2720 O O . ALA B 1 18 ? -6.02 21.016 22.953 1 97.19 18 ALA B O 1
ATOM 2721 N N . LEU B 1 19 ? -8.023 21.984 22.875 1 97.62 19 LEU B N 1
ATOM 2722 C CA . LEU B 1 19 ? -8.234 21.562 21.484 1 97.62 19 LEU B CA 1
ATOM 2723 C C . LEU B 1 19 ? -7.258 22.266 20.547 1 97.62 19 LEU B C 1
ATOM 2725 O O . LEU B 1 19 ? -6.688 21.625 19.656 1 97.62 19 LEU B O 1
ATOM 2729 N N . ARG B 1 20 ? -7.066 23.531 20.719 1 97.44 20 ARG B N 1
ATOM 2730 C CA . ARG B 1 20 ? -6.109 24.266 19.906 1 97.44 20 ARG B CA 1
ATOM 2731 C C . ARG B 1 20 ? -4.715 23.656 20 1 97.44 20 ARG B C 1
ATOM 2733 O O . ARG B 1 20 ? -4.02 23.531 18.984 1 97.44 20 ARG B O 1
ATOM 2740 N N . GLU B 1 21 ? -4.359 23.312 21.203 1 95.19 21 GLU B N 1
ATOM 2741 C CA . GLU B 1 21 ? -3.045 22.719 21.422 1 95.19 21 GLU B CA 1
ATOM 2742 C C . GLU B 1 21 ? -2.939 21.344 20.75 1 95.19 21 GLU B C 1
ATOM 2744 O O . GLU B 1 21 ? -1.908 21.016 20.156 1 95.19 21 GLU B O 1
ATOM 2749 N N . ALA B 1 22 ? -3.977 20.609 20.844 1 95.62 22 ALA B N 1
ATOM 2750 C CA . ALA B 1 22 ? -3.986 19.281 20.219 1 95.62 22 ALA B CA 1
ATOM 2751 C C . ALA B 1 22 ? -3.861 19.406 18.703 1 95.62 22 ALA B C 1
ATOM 2753 O O . ALA B 1 22 ? -3.119 18.641 18.078 1 95.62 22 ALA B O 1
ATOM 2754 N N . VAL B 1 23 ? -4.57 20.344 18.109 1 96.81 23 VAL B N 1
ATOM 2755 C CA . VAL B 1 23 ? -4.516 20.562 16.672 1 96.81 23 VAL B CA 1
ATOM 2756 C C . VAL B 1 23 ? -3.104 20.953 16.25 1 96.81 23 VAL B C 1
ATOM 2758 O O . VAL B 1 23 ? -2.564 20.438 15.273 1 96.81 23 VAL B O 1
ATOM 2761 N N . ARG B 1 24 ? -2.508 21.828 17.016 1 91.62 24 ARG B N 1
ATOM 2762 C CA . ARG B 1 24 ? -1.162 22.312 16.734 1 91.62 24 ARG B CA 1
ATOM 2763 C C . ARG B 1 24 ? -0.159 21.156 16.719 1 91.62 24 ARG B C 1
ATOM 2765 O O . ARG B 1 24 ? 0.797 21.172 15.938 1 91.62 24 ARG B O 1
ATOM 2772 N N . ARG B 1 25 ? -0.37 20.203 17.5 1 90.62 25 ARG B N 1
ATOM 2773 C CA . ARG B 1 25 ? 0.547 19.078 17.641 1 90.62 25 ARG B CA 1
ATOM 2774 C C . ARG B 1 25 ? 0.262 18.016 16.594 1 90.62 25 ARG B C 1
ATOM 2776 O O . ARG B 1 25 ? 1.134 17.203 16.266 1 90.62 25 ARG B O 1
ATOM 2783 N N . ALA B 1 26 ? -0.941 18.062 16.047 1 95.12 26 ALA B N 1
ATOM 2784 C CA . ALA B 1 26 ? -1.401 16.953 15.227 1 95.12 26 ALA B CA 1
ATOM 2785 C C . ALA B 1 26 ? -1.207 17.25 13.742 1 95.12 26 ALA B C 1
ATOM 2787 O O . ALA B 1 26 ? -1.358 16.359 12.898 1 95.12 26 ALA B O 1
ATOM 2788 N N . THR B 1 27 ? -0.921 18.422 13.383 1 95.25 27 THR B N 1
ATOM 2789 C CA . THR B 1 27 ? -0.717 18.797 11.992 1 95.25 27 THR B CA 1
ATOM 2790 C C . THR B 1 27 ? 0.259 19.969 11.883 1 95.25 27 THR B C 1
ATOM 2792 O O . THR B 1 27 ? 0.956 20.297 12.844 1 95.25 27 THR B O 1
ATOM 2795 N N . VAL B 1 28 ? 0.443 20.531 10.742 1 93.69 28 VAL B N 1
ATOM 2796 C CA . VAL B 1 28 ? 1.358 21.641 10.508 1 93.69 28 VAL B CA 1
ATOM 2797 C C . VAL B 1 28 ? 0.801 22.906 11.133 1 93.69 28 VAL B C 1
ATOM 2799 O O . VAL B 1 28 ? -0.402 23.016 11.383 1 93.69 28 VAL B O 1
ATOM 2802 N N . PRO B 1 29 ? 1.7 23.875 11.406 1 94.25 29 PRO B N 1
ATOM 2803 C CA . PRO B 1 29 ? 1.236 25.125 12 1 94.25 29 PRO B CA 1
ATOM 2804 C C . PRO B 1 29 ? 0.135 25.797 11.188 1 94.25 29 PRO B C 1
ATOM 2806 O O . PRO B 1 29 ? 0.279 25.969 9.969 1 94.25 29 PRO B O 1
ATOM 2809 N N . ALA B 1 30 ? -0.899 26.172 11.867 1 96.94 30 ALA B N 1
ATOM 2810 C CA . ALA B 1 30 ? -2.061 26.828 11.281 1 96.94 30 ALA B CA 1
ATOM 2811 C C . ALA B 1 30 ? -2.789 27.672 12.32 1 96.94 30 ALA B C 1
ATOM 2813 O O . ALA B 1 30 ? -2.652 27.453 13.523 1 96.94 30 ALA B O 1
ATOM 2814 N N . THR B 1 31 ? -3.385 28.703 11.867 1 97.12 31 THR B N 1
ATOM 2815 C CA . THR B 1 31 ? -4.32 29.422 12.727 1 97.12 31 THR B CA 1
ATOM 2816 C C . THR B 1 31 ? -5.582 28.594 12.961 1 97.12 31 THR B C 1
ATOM 2818 O O . THR B 1 31 ? -6.199 28.109 12.008 1 97.12 31 THR B O 1
ATOM 2821 N N . VAL B 1 32 ? -5.996 28.422 14.258 1 97.81 32 VAL B N 1
ATOM 2822 C CA . VAL B 1 32 ? -7.133 27.594 14.625 1 97.81 32 VAL B CA 1
ATOM 2823 C C . VAL B 1 32 ? -8.219 28.453 15.266 1 97.81 32 VAL B C 1
ATOM 2825 O O . VAL B 1 32 ? -8 29.062 16.328 1 97.81 32 VAL B O 1
ATOM 2828 N N . ARG B 1 33 ? -9.32 28.594 14.664 1 97.94 33 ARG B N 1
ATOM 2829 C CA . ARG B 1 33 ? -10.492 29.234 15.242 1 97.94 33 ARG B CA 1
ATOM 2830 C C . ARG B 1 33 ? -11.586 28.203 15.539 1 97.94 33 ARG B C 1
ATOM 2832 O O . ARG B 1 33 ? -11.883 27.359 14.703 1 97.94 33 ARG B O 1
ATOM 2839 N N . LEU B 1 34 ? -12.156 28.266 16.719 1 98 34 LEU B N 1
ATOM 2840 C CA . LEU B 1 34 ? -13.117 27.281 17.188 1 98 34 LEU B CA 1
ATOM 2841 C C . LEU B 1 34 ? -14.461 27.922 17.516 1 98 34 LEU B C 1
ATOM 2843 O O . LEU B 1 34 ? -14.508 29.031 18.062 1 98 34 LEU B O 1
ATOM 2847 N N . GLU B 1 35 ? -15.453 27.281 17.094 1 97 35 GLU B N 1
ATOM 2848 C CA . GLU B 1 35 ? -16.781 27.719 17.516 1 97 35 GLU B CA 1
ATOM 2849 C C . GLU B 1 35 ? -17.047 27.328 18.969 1 97 35 GLU B C 1
ATOM 2851 O O . GLU B 1 35 ? -16.484 26.359 19.469 1 97 35 GLU B O 1
ATOM 2856 N N . GLN B 1 36 ? -17.906 28.141 19.656 1 94.19 36 GLN B N 1
ATOM 2857 C CA . GLN B 1 36 ? -18.297 27.875 21.047 1 94.19 36 GLN B CA 1
ATOM 2858 C C . GLN B 1 36 ? -19.75 27.422 21.109 1 94.19 36 GLN B C 1
ATOM 2860 O O . GLN B 1 36 ? -20.594 27.891 20.344 1 94.19 36 GLN B O 1
ATOM 2865 N N . PRO B 1 37 ? -20.125 26.516 21.969 1 94.62 37 PRO B N 1
ATOM 2866 C CA . PRO B 1 37 ? -19.234 25.797 22.891 1 94.62 37 PRO B CA 1
ATOM 2867 C C . PRO B 1 37 ? -18.344 24.781 22.156 1 94.62 37 PRO B C 1
ATOM 2869 O O . PRO B 1 37 ? -18.781 24.156 21.188 1 94.62 37 PRO B O 1
ATOM 2872 N N . THR B 1 38 ? -17.125 24.656 22.609 1 97.19 38 THR B N 1
ATOM 2873 C CA . THR B 1 38 ? -16.125 23.797 21.969 1 97.19 38 THR B CA 1
ATOM 2874 C C . THR B 1 38 ? -16.266 22.359 22.438 1 97.19 38 THR B C 1
ATOM 2876 O O . THR B 1 38 ? -15.875 22.016 23.562 1 97.19 38 THR B O 1
ATOM 2879 N N . GLU B 1 39 ? -16.828 21.594 21.625 1 97.5 39 GLU B N 1
ATOM 2880 C CA . GLU B 1 39 ? -16.953 20.141 21.828 1 97.5 39 GLU B CA 1
ATOM 2881 C C . GLU B 1 39 ? -16.406 19.375 20.625 1 97.5 39 GLU B C 1
ATOM 2883 O O . GLU B 1 39 ? -16.906 19.516 19.516 1 97.5 39 GLU B O 1
ATOM 2888 N N . ALA B 1 40 ? -15.352 18.578 20.922 1 98.12 40 ALA B N 1
ATOM 2889 C CA . ALA B 1 40 ? -14.719 17.891 19.797 1 98.12 40 ALA B CA 1
ATOM 2890 C C . ALA B 1 40 ? -13.93 16.688 20.281 1 98.12 40 ALA B C 1
ATOM 2892 O O . ALA B 1 40 ? -13.57 16.594 21.453 1 98.12 40 ALA B O 1
ATOM 2893 N N . ARG B 1 41 ? -13.859 15.766 19.438 1 98.19 41 ARG B N 1
ATOM 2894 C CA . ARG B 1 41 ? -12.914 14.664 19.547 1 98.19 41 ARG B CA 1
ATOM 2895 C C . ARG B 1 41 ? -11.82 14.766 18.5 1 98.19 41 ARG B C 1
ATOM 2897 O O . ARG B 1 41 ? -12.102 14.969 17.312 1 98.19 41 ARG B O 1
ATOM 2904 N N . LEU B 1 42 ? -10.602 14.719 18.969 1 98.06 42 LEU B N 1
ATOM 2905 C CA . LEU B 1 42 ? -9.445 14.789 18.078 1 98.06 42 LEU B CA 1
ATOM 2906 C C . LEU B 1 42 ? -8.539 13.578 18.281 1 98.06 42 LEU B C 1
ATOM 2908 O O . LEU B 1 42 ? -8.289 13.156 19.406 1 98.06 42 LEU B O 1
ATOM 2912 N N . GLY B 1 43 ? -8.133 12.969 17.219 1 97.75 43 GLY B N 1
ATOM 2913 C CA . GLY B 1 43 ? -7.168 11.883 17.25 1 97.75 43 GLY B CA 1
ATOM 2914 C C . GLY B 1 43 ? -6.008 12.094 16.297 1 97.75 43 GLY B C 1
ATOM 2915 O O . GLY B 1 43 ? -6.18 12.68 15.219 1 97.75 43 GLY B O 1
ATOM 2916 N N . TYR B 1 44 ? -4.902 11.641 16.703 1 97.06 44 TYR B N 1
ATOM 2917 C CA . TYR B 1 44 ? -3.693 11.609 15.891 1 97.06 44 TYR B CA 1
ATOM 2918 C C . TYR B 1 44 ? -2.934 10.305 16.094 1 97.06 44 TYR B C 1
ATOM 2920 O O . TYR B 1 44 ? -2.715 9.875 17.219 1 97.06 44 TYR B O 1
ATOM 2928 N N . TRP B 1 45 ? -2.541 9.633 15.023 1 95.44 45 TRP B N 1
ATOM 2929 C CA . TRP B 1 45 ? -1.805 8.367 15.039 1 95.44 45 TRP B CA 1
ATOM 2930 C C . TRP B 1 45 ? -0.651 8.398 14.047 1 95.44 45 TRP B C 1
ATOM 2932 O O . TRP B 1 45 ? -0.823 8.82 12.898 1 95.44 45 TRP B O 1
ATOM 2942 N N . GLN B 1 46 ? 0.422 8.039 14.477 1 91.06 46 GLN B N 1
ATOM 2943 C CA . GLN B 1 46 ? 1.544 7.848 13.562 1 91.06 46 GLN B CA 1
ATOM 2944 C C . GLN B 1 46 ? 1.541 6.438 12.977 1 91.06 46 GLN B C 1
ATOM 2946 O O . GLN B 1 46 ? 1.473 5.453 13.719 1 91.06 46 GLN B O 1
ATOM 2951 N N . LEU B 1 47 ? 1.468 6.336 11.703 1 92.88 47 LEU B N 1
ATOM 2952 C CA . LEU B 1 47 ? 1.562 5.062 10.992 1 92.88 47 LEU B CA 1
ATOM 2953 C C . LEU B 1 47 ? 2.91 4.93 10.297 1 92.88 47 LEU B C 1
ATOM 2955 O O . LEU B 1 47 ? 3.014 5.172 9.086 1 92.88 47 LEU B O 1
ATOM 2959 N N . GLY B 1 48 ? 3.848 4.434 10.969 1 84.94 48 GLY B N 1
ATOM 2960 C CA . GLY B 1 48 ? 5.211 4.469 10.461 1 84.94 48 GLY B CA 1
ATOM 2961 C C . GLY B 1 48 ? 5.875 5.824 10.633 1 84.94 48 GLY B C 1
ATOM 2962 O O . GLY B 1 48 ? 5.59 6.543 11.594 1 84.94 48 GLY B O 1
ATOM 2963 N N . THR B 1 49 ? 6.785 6.09 9.688 1 78 49 THR B N 1
ATOM 2964 C CA . THR B 1 49 ? 7.586 7.289 9.898 1 78 49 THR B CA 1
ATOM 2965 C C . THR B 1 49 ? 7.129 8.414 8.984 1 78 49 THR B C 1
ATOM 2967 O O . THR B 1 49 ? 7.371 9.594 9.266 1 78 49 THR B O 1
ATOM 2970 N N . ALA B 1 50 ? 6.457 8.055 7.973 1 84.06 50 ALA B N 1
ATOM 2971 C CA . ALA B 1 50 ? 6.242 9.07 6.945 1 84.06 50 ALA B CA 1
ATOM 2972 C C . ALA B 1 50 ? 4.754 9.328 6.734 1 84.06 50 ALA B C 1
ATOM 2974 O O . ALA B 1 50 ? 4.371 10.109 5.859 1 84.06 50 ALA B O 1
ATOM 2975 N N . THR B 1 51 ? 3.922 8.641 7.492 1 93 51 THR B N 1
ATOM 2976 C CA . THR B 1 51 ? 2.477 8.773 7.348 1 93 51 THR B CA 1
ATOM 2977 C C . THR B 1 51 ? 1.804 8.906 8.711 1 93 51 THR B C 1
ATOM 2979 O O . THR B 1 51 ? 2.166 8.195 9.656 1 93 51 THR B O 1
ATOM 2982 N N . SER B 1 52 ? 0.91 9.828 8.852 1 95.88 52 SER B N 1
ATOM 2983 C CA . SER B 1 52 ? 0.114 9.977 10.062 1 95.88 52 SER B CA 1
ATOM 2984 C C . SER B 1 52 ? -1.358 10.195 9.734 1 95.88 52 SER B C 1
ATOM 2986 O O . SER B 1 52 ? -1.711 10.461 8.586 1 95.88 52 SER B O 1
ATOM 2988 N N . VAL B 1 53 ? -2.164 10.008 10.727 1 97.81 53 VAL B N 1
ATOM 2989 C CA . VAL B 1 53 ? -3.605 10.18 10.594 1 97.81 53 VAL B CA 1
ATOM 2990 C C . VAL B 1 53 ? -4.082 11.273 11.547 1 97.81 53 VAL B C 1
ATOM 2992 O O . VAL B 1 53 ? -3.627 11.352 12.695 1 97.81 53 VAL B O 1
ATOM 2995 N N . TYR B 1 54 ? -4.855 12.172 11.039 1 97.94 54 TYR B N 1
ATOM 2996 C CA . TYR B 1 54 ? -5.512 13.242 11.789 1 97.94 54 TYR B CA 1
ATOM 2997 C C . TYR B 1 54 ? -7.027 13.109 11.703 1 97.94 54 TYR B C 1
ATOM 2999 O O . TYR B 1 54 ? -7.59 13.031 10.609 1 97.94 54 TYR B O 1
ATOM 3007 N N . SER B 1 55 ? -7.711 12.977 12.844 1 98.19 55 SER B N 1
ATOM 3008 C CA . SER B 1 55 ? -9.172 12.906 12.906 1 98.19 55 SER B CA 1
ATOM 3009 C C . SER B 1 55 ? -9.742 14.008 13.797 1 98.19 55 SER B C 1
ATOM 3011 O O . SER B 1 55 ? -9.219 14.266 14.883 1 98.19 55 SER B O 1
ATOM 3013 N N . HIS B 1 56 ? -10.703 14.711 13.328 1 98.31 56 HIS B N 1
ATOM 3014 C CA . HIS B 1 56 ? -11.352 15.789 14.062 1 98.31 56 HIS B CA 1
ATOM 3015 C C . HIS B 1 56 ? -12.859 15.773 13.852 1 98.31 56 HIS B C 1
ATOM 3017 O O . HIS B 1 56 ? -13.328 15.805 12.711 1 98.31 56 HIS B O 1
ATOM 3023 N N . GLU B 1 57 ? -13.617 15.656 14.906 1 98.19 57 GLU B N 1
ATOM 3024 C CA . GLU B 1 57 ? -15.078 15.711 14.875 1 98.19 57 GLU B CA 1
ATOM 3025 C C . GLU B 1 57 ? -15.625 16.594 15.984 1 98.19 57 GLU B C 1
ATOM 3027 O O . GLU B 1 57 ? -15.164 16.516 17.125 1 98.19 57 GLU B O 1
ATOM 3032 N N . GLY B 1 58 ? -16.594 17.438 15.609 1 98.06 58 GLY B N 1
ATOM 3033 C CA . GLY B 1 58 ? -17.203 18.25 16.656 1 98.06 58 GLY B CA 1
ATOM 3034 C C . GLY B 1 58 ? -17.688 19.609 16.172 1 98.06 58 GLY B C 1
ATOM 3035 O O . GLY B 1 58 ? -18.203 19.719 15.055 1 98.06 58 GLY B O 1
ATOM 3036 N N . SER B 1 59 ? -17.547 20.594 17.141 1 97.81 59 SER B N 1
ATOM 3037 C CA . SER B 1 59 ? -18.031 21.938 16.859 1 97.81 59 SER B CA 1
ATOM 3038 C C . SER B 1 59 ? -17.234 22.594 15.734 1 97.81 59 SER B C 1
ATOM 3040 O O . SER B 1 59 ? -16.156 22.125 15.375 1 97.81 59 SER B O 1
ATOM 3042 N N . GLY B 1 60 ? -17.781 23.641 15.219 1 98 60 GLY B N 1
ATOM 3043 C CA . GLY B 1 60 ? -17.188 24.344 14.078 1 98 60 GLY B CA 1
ATOM 3044 C C . GLY B 1 60 ? -15.711 24.609 14.258 1 98 60 GLY B C 1
ATOM 3045 O O . GLY B 1 60 ? -15.266 24.953 15.352 1 98 60 GLY B O 1
ATOM 3046 N N . LEU B 1 61 ? -14.969 24.484 13.156 1 97.31 61 LEU B N 1
ATOM 3047 C CA . LEU B 1 61 ? -13.516 24.609 13.102 1 97.31 61 LEU B CA 1
ATOM 3048 C C . LEU B 1 61 ? -13.094 25.375 11.844 1 97.31 61 LEU B C 1
ATOM 3050 O O . LEU B 1 61 ? -13.648 25.156 10.766 1 97.31 61 LEU B O 1
ATOM 3054 N N . HIS B 1 62 ? -12.188 26.297 12.039 1 98.31 62 HIS B N 1
ATOM 3055 C CA . HIS B 1 62 ? -11.539 26.969 10.922 1 98.31 62 HIS B CA 1
ATOM 3056 C C . HIS B 1 62 ? -10.023 26.844 11.008 1 98.31 62 HIS B C 1
ATOM 3058 O O . HIS B 1 62 ? -9.406 27.312 11.969 1 98.31 62 HIS B O 1
ATOM 3064 N N . LEU B 1 63 ? -9.453 26.125 10.062 1 98.06 63 LEU B N 1
ATOM 3065 C CA . LEU B 1 63 ? -8.008 26 9.914 1 98.06 63 LEU B CA 1
ATOM 3066 C C . LEU B 1 63 ? -7.5 26.859 8.766 1 98.06 63 LEU B C 1
ATOM 3068 O O . LEU B 1 63 ? -7.98 26.734 7.633 1 98.06 63 LEU B O 1
ATOM 3072 N N . ALA B 1 64 ? -6.543 27.734 9.062 1 97.81 64 ALA B N 1
ATOM 3073 C CA . ALA B 1 64 ? -5.953 28.562 8.023 1 97.81 64 ALA B CA 1
ATOM 3074 C C . ALA B 1 64 ? -4.43 28.594 8.141 1 97.81 64 ALA B C 1
ATOM 3076 O O . ALA B 1 64 ? -3.891 28.719 9.242 1 97.81 64 ALA B O 1
ATOM 3077 N N . ARG B 1 65 ? -3.842 28.328 7.047 1 96.62 65 ARG B N 1
ATOM 3078 C CA . ARG B 1 65 ? -2.391 28.453 6.953 1 96.62 65 ARG B CA 1
ATOM 3079 C C . ARG B 1 65 ? -1.996 29.578 6.008 1 96.62 65 ARG B C 1
ATOM 3081 O O . ARG B 1 65 ? -2.174 29.469 4.793 1 96.62 65 ARG B O 1
ATOM 3088 N N . GLY B 1 66 ? -1.531 30.656 6.59 1 93.44 66 GLY B N 1
ATOM 3089 C CA . GLY B 1 66 ? -1.091 31.812 5.832 1 93.44 66 GLY B CA 1
ATOM 3090 C C . GLY B 1 66 ? 0.413 32 5.867 1 93.44 66 GLY B C 1
ATOM 3091 O O . GLY B 1 66 ? 1.154 31.125 6.281 1 93.44 66 GLY B O 1
ATOM 3092 N N . PRO B 1 67 ? 0.861 33.156 5.379 1 90.75 67 PRO B N 1
ATOM 3093 C CA . PRO B 1 67 ? 2.295 33.438 5.289 1 90.75 67 PRO B CA 1
ATOM 3094 C C . PRO B 1 67 ? 3.002 33.344 6.637 1 90.75 67 PRO B C 1
ATOM 3096 O O . PRO B 1 67 ? 4.133 32.844 6.715 1 90.75 67 PRO B O 1
ATOM 3099 N N . ALA B 1 68 ? 2.404 33.812 7.711 1 91.69 68 ALA B N 1
ATOM 3100 C CA . ALA B 1 68 ? 3.01 33.781 9.039 1 91.69 68 ALA B CA 1
ATOM 3101 C C . ALA B 1 68 ? 3.25 32.344 9.484 1 91.69 68 ALA B C 1
ATOM 3103 O O . ALA B 1 68 ? 4.309 32 10.039 1 91.69 68 ALA B O 1
ATOM 3104 N N . GLU B 1 69 ? 2.252 31.438 9.273 1 91.25 69 GLU B N 1
ATOM 3105 C CA . GLU B 1 69 ? 2.363 30.016 9.633 1 91.25 69 GLU B CA 1
ATOM 3106 C C . GLU B 1 69 ? 3.393 29.312 8.758 1 91.25 69 GLU B C 1
ATOM 3108 O O . GLU B 1 69 ? 4.09 28.406 9.227 1 91.25 69 GLU B O 1
ATOM 3113 N N . LEU B 1 70 ? 3.484 29.719 7.531 1 86.56 70 LEU B N 1
ATOM 3114 C CA . LEU B 1 70 ? 4.391 29.094 6.574 1 86.56 70 LEU B CA 1
ATOM 3115 C C . LEU B 1 70 ? 5.844 29.422 6.914 1 86.56 70 LEU B C 1
ATOM 3117 O O . LEU B 1 70 ? 6.758 28.734 6.449 1 86.56 70 LEU B O 1
ATOM 3121 N N . ARG B 1 71 ? 6.059 30.469 7.719 1 83.12 71 ARG B N 1
ATOM 3122 C CA . ARG B 1 71 ? 7.41 30.859 8.133 1 83.12 71 ARG B CA 1
ATOM 3123 C C . ARG B 1 71 ? 7.926 29.922 9.227 1 83.12 71 ARG B C 1
ATOM 3125 O O . ARG B 1 71 ? 9.133 29.859 9.469 1 83.12 71 ARG B O 1
ATOM 3132 N N . GLN B 1 72 ? 6.984 29.25 9.82 1 82.62 72 GLN B N 1
ATOM 3133 C CA . GLN B 1 72 ? 7.363 28.297 10.867 1 82.62 72 GLN B CA 1
ATOM 3134 C C . GLN B 1 72 ? 7.84 26.984 10.258 1 82.62 72 GLN B C 1
ATOM 3136 O O . GLN B 1 72 ? 7.285 26.5 9.266 1 82.62 72 GLN B O 1
ATOM 3141 N N . ALA B 1 73 ? 8.828 26.406 10.93 1 77.12 73 ALA B N 1
ATOM 3142 C CA . ALA B 1 73 ? 9.352 25.125 10.461 1 77.12 73 ALA B CA 1
ATOM 3143 C C . ALA B 1 73 ? 8.297 24.031 10.562 1 77.12 73 ALA B C 1
ATOM 3145 O O . ALA B 1 73 ? 7.578 23.938 11.562 1 77.12 73 ALA B O 1
ATOM 3146 N N . ALA B 1 74 ? 8.133 23.328 9.492 1 82.19 74 ALA B N 1
ATOM 3147 C CA . ALA B 1 74 ? 7.195 22.203 9.422 1 82.19 74 ALA B CA 1
ATOM 3148 C C . ALA B 1 74 ? 7.613 21.203 8.352 1 82.19 74 ALA B C 1
ATOM 3150 O O . ALA B 1 74 ? 8.273 21.578 7.375 1 82.19 74 ALA B O 1
ATOM 3151 N N . PRO B 1 75 ? 7.289 19.938 8.602 1 79.31 75 PRO B N 1
ATOM 3152 C CA . PRO B 1 75 ? 7.578 18.984 7.535 1 79.31 75 PRO B CA 1
ATOM 3153 C C . PRO B 1 75 ? 6.762 19.234 6.27 1 79.31 75 PRO B C 1
ATOM 3155 O O . PRO B 1 75 ? 5.703 19.875 6.332 1 79.31 75 PRO B O 1
ATOM 3158 N N . ALA B 1 76 ? 7.324 18.812 5.137 1 85.31 76 ALA B N 1
ATOM 3159 C CA . ALA B 1 76 ? 6.598 18.906 3.871 1 85.31 76 ALA B CA 1
ATOM 3160 C C . ALA B 1 76 ? 5.598 17.75 3.73 1 85.31 76 ALA B C 1
ATOM 3162 O O . ALA B 1 76 ? 5.977 16.641 3.381 1 85.31 76 ALA B O 1
ATOM 3163 N N . LEU B 1 77 ? 4.336 18.109 3.939 1 92.81 77 LEU B N 1
ATOM 3164 C CA . LEU B 1 77 ? 3.303 17.078 3.961 1 92.81 77 LEU B CA 1
ATOM 3165 C C . LEU B 1 77 ? 2.232 17.375 2.914 1 92.81 77 LEU B C 1
ATOM 3167 O O . LEU B 1 77 ? 2.029 18.516 2.523 1 92.81 77 LEU B O 1
ATOM 3171 N N . VAL B 1 78 ? 1.654 16.312 2.451 1 95.75 78 VAL B N 1
ATOM 3172 C CA . VAL B 1 78 ? 0.406 16.344 1.696 1 95.75 78 VAL B CA 1
ATOM 3173 C C . VAL B 1 78 ? -0.695 15.656 2.5 1 95.75 78 VAL B C 1
ATOM 3175 O O . VAL B 1 78 ? -0.498 14.555 3.02 1 95.75 78 VAL B O 1
ATOM 3178 N N . ALA B 1 79 ? -1.769 16.328 2.656 1 97.75 79 ALA B N 1
ATOM 3179 C CA . ALA B 1 79 ? -2.904 15.719 3.342 1 97.75 79 ALA B CA 1
ATOM 3180 C C . ALA B 1 79 ? -3.975 15.281 2.348 1 97.75 79 ALA B C 1
ATOM 3182 O O . ALA B 1 79 ? -4.289 16.016 1.401 1 97.75 79 ALA B O 1
ATOM 3183 N N . LEU B 1 80 ? -4.414 14.094 2.42 1 97.94 80 LEU B N 1
ATOM 3184 C CA . LEU B 1 80 ? -5.633 13.617 1.78 1 97.94 80 LEU B CA 1
ATOM 3185 C C . LEU B 1 80 ? -6.734 13.391 2.811 1 97.94 80 LEU B C 1
ATOM 3187 O O . LEU B 1 80 ? -6.621 12.508 3.664 1 97.94 80 LEU B O 1
ATOM 3191 N N . ALA B 1 81 ? -7.812 14.125 2.693 1 98.06 81 ALA B N 1
ATOM 3192 C CA . ALA B 1 81 ? -8.852 14.133 3.719 1 98.06 81 ALA B CA 1
ATOM 3193 C C . ALA B 1 81 ? -10.195 13.711 3.135 1 98.06 81 ALA B C 1
ATOM 3195 O O . ALA B 1 81 ? -10.422 13.836 1.929 1 98.06 81 ALA B O 1
ATOM 3196 N N . ILE B 1 82 ? -10.984 13.133 3.977 1 98.19 82 ILE B N 1
ATOM 3197 C CA . ILE B 1 82 ? -12.383 12.852 3.676 1 98.19 82 ILE B CA 1
ATOM 3198 C C . ILE B 1 82 ? -13.281 13.578 4.672 1 98.19 82 ILE B C 1
ATOM 3200 O O . ILE B 1 82 ? -13.039 13.547 5.879 1 98.19 82 ILE B O 1
ATOM 3204 N N . GLN B 1 83 ? -14.25 14.359 4.129 1 98.44 83 GLN B N 1
ATOM 3205 C CA . GLN B 1 83 ? -15.258 14.938 5.012 1 98.44 83 GLN B CA 1
ATOM 3206 C C . GLN B 1 83 ? -16.125 13.844 5.629 1 98.44 83 GLN B C 1
ATOM 3208 O O . GLN B 1 83 ? -16.734 13.047 4.91 1 98.44 83 GLN B O 1
ATOM 3213 N N . THR B 1 84 ? -16.188 13.789 6.961 1 98.06 84 THR B N 1
ATOM 3214 C CA . THR B 1 84 ? -16.875 12.68 7.602 1 98.06 84 THR B CA 1
ATOM 3215 C C . THR B 1 84 ? -18.281 13.102 8.031 1 98.06 84 THR B C 1
ATOM 3217 O O . THR B 1 84 ? -19.172 12.266 8.148 1 98.06 84 THR B O 1
ATOM 3220 N N . SER B 1 85 ? -18.484 14.289 8.359 1 97.88 85 SER B N 1
ATOM 3221 C CA . SER B 1 85 ? -19.781 14.836 8.734 1 97.88 85 SER B CA 1
ATOM 3222 C C . SER B 1 85 ? -19.844 16.344 8.508 1 97.88 85 SER B C 1
ATOM 3224 O O . SER B 1 85 ? -18.797 17 8.422 1 97.88 85 SER B O 1
ATOM 3226 N N . GLY B 1 86 ? -21.094 16.859 8.328 1 97.44 86 GLY B N 1
ATOM 3227 C CA . GLY B 1 86 ? -21.25 18.281 8.07 1 97.44 86 GLY B CA 1
ATOM 3228 C C . GLY B 1 86 ? -20.688 18.703 6.727 1 97.44 86 GLY B C 1
ATOM 3229 O O . GLY B 1 86 ? -20.109 17.891 6.004 1 97.44 86 GLY B O 1
ATOM 3230 N N . ARG B 1 87 ? -20.906 19.938 6.395 1 97.31 87 ARG B N 1
ATOM 3231 C CA . ARG B 1 87 ? -20.391 20.516 5.164 1 97.31 87 ARG B CA 1
ATOM 3232 C C . ARG B 1 87 ? -19.141 21.344 5.441 1 97.31 87 ARG B C 1
ATOM 3234 O O . ARG B 1 87 ? -19.109 22.141 6.387 1 97.31 87 ARG B O 1
ATOM 3241 N N . GLY B 1 88 ? -18.094 21.062 4.652 1 97.69 88 GLY B N 1
ATOM 3242 C CA . GLY B 1 88 ? -16.875 21.828 4.777 1 97.69 88 GLY B CA 1
ATOM 3243 C C . GLY B 1 88 ? -16.594 22.703 3.568 1 97.69 88 GLY B C 1
ATOM 3244 O O . GLY B 1 88 ? -17.156 22.484 2.494 1 97.69 88 GLY B O 1
ATOM 3245 N N . ASP B 1 89 ? -15.859 23.734 3.832 1 97.81 89 ASP B N 1
ATOM 3246 C CA . ASP B 1 89 ? -15.359 24.578 2.762 1 97.81 89 ASP B CA 1
ATOM 3247 C C . ASP B 1 89 ? -13.836 24.578 2.73 1 97.81 89 ASP B C 1
ATOM 3249 O O . ASP B 1 89 ? -13.188 24.797 3.758 1 97.81 89 ASP B O 1
ATOM 3253 N N . TYR B 1 90 ? -13.367 24.312 1.596 1 95.25 90 TYR B N 1
ATOM 3254 C CA . TYR B 1 90 ? -11.938 24.172 1.379 1 95.25 90 TYR B CA 1
ATOM 3255 C C . TYR B 1 90 ? -11.461 25.094 0.263 1 95.25 90 TYR B C 1
ATOM 3257 O O . TYR B 1 90 ? -12.117 25.219 -0.774 1 95.25 90 TYR B O 1
ATOM 3265 N N . ARG B 1 91 ? -10.359 25.859 0.537 1 96.62 91 ARG B N 1
ATOM 3266 C CA . ARG B 1 91 ? -9.758 26.719 -0.473 1 96.62 91 ARG B CA 1
ATOM 3267 C C . ARG B 1 91 ? -8.234 26.578 -0.471 1 96.62 91 ARG B C 1
ATOM 3269 O O . ARG B 1 91 ? -7.602 26.641 0.584 1 96.62 91 ARG B O 1
ATOM 3276 N N . GLN B 1 92 ? -7.68 26.406 -1.576 1 95.5 92 GLN B N 1
ATOM 3277 C CA . GLN B 1 92 ? -6.238 26.438 -1.805 1 95.5 92 GLN B CA 1
ATOM 3278 C C . GLN B 1 92 ? -5.918 26.75 -3.266 1 95.5 92 GLN B C 1
ATOM 3280 O O . GLN B 1 92 ? -6.48 26.125 -4.172 1 95.5 92 GLN B O 1
ATOM 3285 N N . HIS B 1 93 ? -4.953 27.656 -3.387 1 90.75 93 HIS B N 1
ATOM 3286 C CA . HIS B 1 93 ? -4.633 28.125 -4.727 1 90.75 93 HIS B CA 1
ATOM 3287 C C . HIS B 1 93 ? -5.895 28.547 -5.484 1 90.75 93 HIS B C 1
ATOM 3289 O O . HIS B 1 93 ? -6.648 29.391 -5.023 1 90.75 93 HIS B O 1
ATOM 3295 N N . ASP B 1 94 ? -6.16 27.922 -6.609 1 88.38 94 ASP B N 1
ATOM 3296 C CA . ASP B 1 94 ? -7.312 28.297 -7.418 1 88.38 94 ASP B CA 1
ATOM 3297 C C . ASP B 1 94 ? -8.484 27.328 -7.199 1 88.38 94 ASP B C 1
ATOM 3299 O O . ASP B 1 94 ? -9.469 27.375 -7.938 1 88.38 94 ASP B O 1
ATOM 3303 N N . VAL B 1 95 ? -8.352 26.562 -6.195 1 91 95 VAL B N 1
ATOM 3304 C CA . VAL B 1 95 ? -9.391 25.594 -5.902 1 91 95 VAL B CA 1
ATOM 3305 C C . VAL B 1 95 ? -10.242 26.078 -4.734 1 91 95 VAL B C 1
ATOM 3307 O O . VAL B 1 95 ? -9.719 26.406 -3.67 1 91 95 VAL B O 1
ATOM 3310 N N . GLU B 1 96 ? -11.5 26.297 -4.941 1 94.31 96 GLU B N 1
ATOM 3311 C CA . GLU B 1 96 ? -12.516 26.531 -3.924 1 94.31 96 GLU B CA 1
ATOM 3312 C C . GLU B 1 96 ? -13.641 25.5 -4.023 1 94.31 96 GLU B C 1
ATOM 3314 O O . GLU B 1 96 ? -14.312 25.406 -5.051 1 94.31 96 GLU B O 1
ATOM 3319 N N . ARG B 1 97 ? -13.875 24.781 -2.955 1 93.5 97 ARG B N 1
ATOM 3320 C CA . ARG B 1 97 ? -14.82 23.672 -3.043 1 93.5 97 ARG B CA 1
ATOM 3321 C C . ARG B 1 97 ? -15.57 23.484 -1.728 1 93.5 97 ARG B C 1
ATOM 3323 O O . ARG B 1 97 ? -14.984 23.625 -0.65 1 93.5 97 ARG B O 1
ATOM 3330 N N . THR B 1 98 ? -16.812 23.312 -1.901 1 96.81 98 THR B N 1
ATOM 3331 C CA . THR B 1 98 ? -17.594 22.766 -0.792 1 96.81 98 THR B CA 1
ATOM 3332 C C . THR B 1 98 ? -17.516 21.234 -0.778 1 96.81 98 THR B C 1
ATOM 3334 O O . THR B 1 98 ? -17.75 20.594 -1.801 1 96.81 98 THR B O 1
ATOM 3337 N N . VAL B 1 99 ? -17.172 20.734 0.35 1 96.38 99 VAL B N 1
ATOM 3338 C CA . VAL B 1 99 ? -17.031 19.281 0.463 1 96.38 99 VAL B CA 1
ATOM 3339 C C . VAL B 1 99 ? -18.125 18.719 1.387 1 96.38 99 VAL B C 1
ATOM 3341 O O . VAL B 1 99 ? -18.359 19.266 2.465 1 96.38 99 VAL B O 1
ATOM 3344 N N . ARG B 1 100 ? -18.781 17.703 0.918 1 97.31 100 ARG B N 1
ATOM 3345 C CA . ARG B 1 100 ? -19.812 17 1.667 1 97.31 100 ARG B CA 1
ATOM 3346 C C . ARG B 1 100 ? -19.266 15.68 2.225 1 97.31 100 ARG B C 1
ATOM 3348 O O . ARG B 1 100 ? -18.188 15.234 1.833 1 97.31 100 ARG B O 1
ATOM 3355 N N . PRO B 1 101 ? -20.062 15.109 3.24 1 97.69 101 PRO B N 1
ATOM 3356 C CA . PRO B 1 101 ? -19.594 13.828 3.766 1 97.69 101 PRO B CA 1
ATOM 3357 C C . PRO B 1 101 ? -19.312 12.805 2.666 1 97.69 101 PRO B C 1
ATOM 3359 O O . PRO B 1 101 ? -20.156 12.578 1.798 1 97.69 101 PRO B O 1
ATOM 3362 N N . GLY B 1 102 ? -18.078 12.305 2.691 1 96.19 102 GLY B N 1
ATOM 3363 C CA . GLY B 1 102 ? -17.672 11.344 1.68 1 96.19 102 GLY B CA 1
ATOM 3364 C C . GLY B 1 102 ? -16.766 11.938 0.619 1 96.19 102 GLY B C 1
ATOM 3365 O O . GLY B 1 102 ? -16.062 11.211 -0.085 1 96.19 102 GLY B O 1
ATOM 3366 N N . ASP B 1 103 ? -16.75 13.211 0.474 1 96.5 103 ASP B N 1
ATOM 3367 C CA . ASP B 1 103 ? -15.914 13.867 -0.52 1 96.5 103 ASP B CA 1
ATOM 3368 C C . ASP B 1 103 ? -14.453 13.914 -0.061 1 96.5 103 ASP B C 1
ATOM 3370 O O . ASP B 1 103 ? -14.18 14.141 1.119 1 96.5 103 ASP B O 1
ATOM 3374 N N . LEU B 1 104 ? -13.57 13.672 -1.045 1 97.12 104 LEU B N 1
ATOM 3375 C CA . LEU B 1 104 ? -12.141 13.75 -0.773 1 97.12 104 LEU B CA 1
ATOM 3376 C C . LEU B 1 104 ? -11.594 15.125 -1.124 1 97.12 104 LEU B C 1
ATOM 3378 O O . LEU B 1 104 ? -12.148 15.82 -1.976 1 97.12 104 LEU B O 1
ATOM 3382 N N . MET B 1 105 ? -10.508 15.539 -0.507 1 96.25 105 MET B N 1
ATOM 3383 C CA . MET B 1 105 ? -9.734 16.719 -0.856 1 96.25 105 MET B CA 1
ATOM 3384 C C . MET B 1 105 ? -8.242 16.469 -0.665 1 96.25 105 MET B C 1
ATOM 3386 O O . MET B 1 105 ? -7.84 15.773 0.266 1 96.25 105 MET B O 1
ATOM 3390 N N . VAL B 1 106 ? -7.457 16.906 -1.535 1 95.81 106 VAL B N 1
ATOM 3391 C CA . VAL B 1 106 ? -6.004 16.906 -1.403 1 95.81 106 VAL B CA 1
ATOM 3392 C C . VAL B 1 106 ? -5.516 18.297 -1.026 1 95.81 106 VAL B C 1
ATOM 3394 O O . VAL B 1 106 ? -5.867 19.281 -1.677 1 95.81 106 VAL B O 1
ATOM 3397 N N . VAL B 1 107 ? -4.715 18.359 0.022 1 95.88 107 VAL B N 1
ATOM 3398 C CA . VAL B 1 107 ? -4.219 19.641 0.525 1 95.88 107 VAL B CA 1
ATOM 3399 C C . VAL B 1 107 ? -2.693 19.625 0.546 1 95.88 107 VAL B C 1
ATOM 3401 O O . VAL B 1 107 ? -2.08 18.781 1.204 1 95.88 107 VAL B O 1
ATOM 3404 N N . ASP B 1 108 ? -2.135 20.484 -0.205 1 93.44 108 ASP B N 1
ATOM 3405 C CA . ASP B 1 108 ? -0.706 20.75 -0.082 1 93.44 108 ASP B CA 1
ATOM 3406 C C . ASP B 1 108 ? -0.403 21.547 1.182 1 93.44 108 ASP B C 1
ATOM 3408 O O . ASP B 1 108 ? -0.6 22.766 1.213 1 93.44 108 ASP B O 1
ATOM 3412 N N . LEU B 1 109 ? 0.196 20.906 2.203 1 93.5 109 LEU B N 1
ATOM 3413 C CA . LEU B 1 109 ? 0.37 21.547 3.5 1 93.5 109 LEU B CA 1
ATOM 3414 C C . LEU B 1 109 ? 1.621 22.422 3.51 1 93.5 109 LEU B C 1
ATOM 3416 O O . LEU B 1 109 ? 1.987 22.984 4.547 1 93.5 109 LEU B O 1
ATOM 3420 N N . THR B 1 110 ? 2.268 22.531 2.361 1 88.56 110 THR B N 1
ATOM 3421 C CA . THR B 1 110 ? 3.428 23.406 2.232 1 88.56 110 THR B CA 1
ATOM 3422 C C . THR B 1 110 ? 3.027 24.75 1.624 1 88.56 110 THR B C 1
ATOM 3424 O O . THR B 1 110 ? 3.883 25.594 1.368 1 88.56 110 THR B O 1
ATOM 3427 N N . ALA B 1 111 ? 1.82 24.969 1.378 1 91.06 111 ALA B N 1
ATOM 3428 C CA . ALA B 1 111 ? 1.276 26.188 0.803 1 91.06 111 ALA B CA 1
ATOM 3429 C C . ALA B 1 111 ? 0.072 26.688 1.6 1 91.06 111 ALA B C 1
ATOM 3431 O O . ALA B 1 111 ? -0.494 25.938 2.404 1 91.06 111 ALA B O 1
ATOM 3432 N N . PRO B 1 112 ? -0.331 27.922 1.347 1 95.44 112 PRO B N 1
ATOM 3433 C CA . PRO B 1 112 ? -1.498 28.438 2.064 1 95.44 112 PRO B CA 1
ATOM 3434 C C . PRO B 1 112 ? -2.777 27.672 1.742 1 95.44 112 PRO B C 1
ATOM 3436 O O . PRO B 1 112 ? -2.994 27.281 0.593 1 95.44 112 PRO B O 1
ATOM 3439 N N . TYR B 1 113 ? -3.564 27.484 2.752 1 96.62 113 TYR B N 1
ATOM 3440 C CA . TYR B 1 113 ? -4.883 26.875 2.551 1 96.62 113 TYR B CA 1
ATOM 3441 C C . TYR B 1 113 ? -5.863 27.359 3.611 1 96.62 113 TYR B C 1
ATOM 3443 O O . TYR B 1 113 ? -5.469 28 4.59 1 96.62 113 TYR B O 1
ATOM 3451 N N . ASP B 1 114 ? -7.07 27.172 3.354 1 97.75 114 ASP B N 1
ATOM 3452 C CA . ASP B 1 114 ? -8.18 27.484 4.258 1 97.75 114 ASP B CA 1
ATOM 3453 C C . ASP B 1 114 ? -9.211 26.359 4.262 1 97.75 114 ASP B C 1
ATOM 3455 O O . ASP B 1 114 ? -9.648 25.906 3.199 1 97.75 114 ASP B O 1
ATOM 3459 N N . TYR B 1 115 ? -9.562 25.859 5.434 1 98.25 115 TYR B N 1
ATOM 3460 C CA . TYR B 1 115 ? -10.57 24.812 5.598 1 98.25 115 TYR B CA 1
ATOM 3461 C C . TYR B 1 115 ? -11.445 25.078 6.816 1 98.25 115 TYR B C 1
ATOM 3463 O O . TYR B 1 115 ? -10.938 25.422 7.887 1 98.25 115 TYR B O 1
ATOM 3471 N N . ARG B 1 116 ? -12.742 24.922 6.637 1 98.44 116 ARG B N 1
ATOM 3472 C CA . ARG B 1 116 ? -13.625 25.203 7.758 1 98.44 116 ARG B CA 1
ATOM 3473 C C . ARG B 1 116 ? -14.938 24.438 7.621 1 98.44 116 ARG B C 1
ATOM 3475 O O . ARG B 1 116 ? -15.305 24.016 6.523 1 98.44 116 ARG B O 1
ATOM 3482 N N . TRP B 1 117 ? -15.594 24.156 8.695 1 98.25 117 TRP B N 1
ATOM 3483 C CA . TRP B 1 117 ? -17.016 23.828 8.75 1 98.25 117 TRP B CA 1
ATOM 3484 C C . TRP B 1 117 ? -17.703 24.516 9.914 1 98.25 117 TRP B C 1
ATOM 3486 O O . TRP B 1 117 ? -17.047 24.922 10.883 1 98.25 117 TRP B O 1
ATOM 3496 N N . SER B 1 118 ? -18.938 24.781 9.82 1 97.38 118 SER B N 1
ATOM 3497 C CA . SER B 1 118 ? -19.75 25.391 10.867 1 97.38 118 SER B CA 1
ATOM 3498 C C . SER B 1 118 ? -20.719 24.375 11.477 1 97.38 118 SER B C 1
ATOM 3500 O O . SER B 1 118 ? -21.109 23.422 10.812 1 97.38 118 SER B O 1
ATOM 3502 N N . GLY B 1 119 ? -21.062 24.672 12.703 1 97.25 119 GLY B N 1
ATOM 3503 C CA . GLY B 1 119 ? -21.891 23.703 13.391 1 97.25 119 GLY B CA 1
ATOM 3504 C C . GLY B 1 119 ? -21.156 22.422 13.719 1 97.25 119 GLY B C 1
ATOM 3505 O O . GLY B 1 119 ? -20.031 22.453 14.211 1 97.25 119 GLY B O 1
ATOM 3506 N N . THR B 1 120 ? -21.844 21.266 13.602 1 97.38 120 THR B N 1
ATOM 3507 C CA . THR B 1 120 ? -21.219 19.984 13.852 1 97.38 120 THR B CA 1
ATOM 3508 C C . THR B 1 120 ? -20.672 19.391 12.555 1 97.38 120 THR B C 1
ATOM 3510 O O . THR B 1 120 ? -21.375 19.344 11.539 1 97.38 120 THR B O 1
ATOM 3513 N N . GLY B 1 121 ? -19.453 19.031 12.617 1 98.06 121 GLY B N 1
ATOM 3514 C CA . GLY B 1 121 ? -18.797 18.422 11.469 1 98.06 121 GLY B CA 1
ATOM 3515 C C . GLY B 1 121 ? -17.594 17.578 11.844 1 98.06 121 GLY B C 1
ATOM 3516 O O . GLY B 1 121 ? -17.375 17.281 13.016 1 98.06 121 GLY B O 1
ATOM 3517 N N . GLY B 1 122 ? -16.938 17.109 10.734 1 98.25 122 GLY B N 1
ATOM 3518 C CA . GLY B 1 122 ? -15.766 16.281 10.977 1 98.25 122 GLY B CA 1
ATOM 3519 C C . GLY B 1 122 ? -14.977 15.977 9.719 1 98.25 122 GLY B C 1
ATOM 3520 O O . GLY B 1 122 ? -15.5 16.109 8.609 1 98.25 122 GLY B O 1
ATOM 3521 N N . SER B 1 123 ? -13.75 15.656 9.922 1 98.19 123 SER B N 1
ATOM 3522 C CA . SER B 1 123 ? -12.836 15.305 8.836 1 98.19 123 SER B CA 1
ATOM 3523 C C . SER B 1 123 ? -11.812 14.273 9.297 1 98.19 123 SER B C 1
ATOM 3525 O O . SER B 1 123 ? -11.508 14.18 10.492 1 98.19 123 SER B O 1
ATOM 3527 N N . PHE B 1 124 ? -11.492 13.445 8.43 1 98.62 124 PHE B N 1
ATOM 3528 C CA . PHE B 1 124 ? -10.461 12.43 8.617 1 98.62 124 PHE B CA 1
ATOM 3529 C C . PHE B 1 124 ? -9.406 12.523 7.516 1 98.62 124 PHE B C 1
ATOM 3531 O O . PHE B 1 124 ? -9.734 12.469 6.328 1 98.62 124 PHE B O 1
ATOM 3538 N N . ALA B 1 125 ? -8.117 12.695 7.934 1 98.69 125 ALA B N 1
ATOM 3539 C CA . ALA B 1 125 ? -7.086 12.938 6.926 1 98.69 125 ALA B CA 1
ATOM 3540 C C . ALA B 1 125 ? -5.871 12.039 7.16 1 98.69 125 ALA B C 1
ATOM 3542 O O . ALA B 1 125 ? -5.492 11.781 8.305 1 98.69 125 ALA B O 1
ATOM 3543 N N . VAL B 1 126 ? -5.312 11.602 6.078 1 98.56 126 VAL B N 1
ATOM 3544 C CA . VAL B 1 126 ? -3.961 11.055 6.121 1 98.56 126 VAL B CA 1
ATOM 3545 C C . VAL B 1 126 ? -2.961 12.117 5.676 1 98.56 126 VAL B C 1
ATOM 3547 O O . VAL B 1 126 ? -3.221 12.867 4.73 1 98.56 126 VAL B O 1
ATOM 3550 N N . GLN B 1 127 ? -1.922 12.297 6.438 1 98.06 127 GLN B N 1
ATOM 3551 C CA . GLN B 1 127 ? -0.829 13.211 6.121 1 98.06 127 GLN B CA 1
ATOM 3552 C C . GLN B 1 127 ? 0.433 12.445 5.738 1 98.06 127 GLN B C 1
ATOM 3554 O O . GLN B 1 127 ? 0.937 11.633 6.52 1 98.06 127 GLN B O 1
ATOM 3559 N N . VAL B 1 128 ? 0.897 12.68 4.582 1 95.31 128 VAL B N 1
ATOM 3560 C CA . VAL B 1 128 ? 2.012 11.922 4.027 1 95.31 128 VAL B CA 1
ATOM 3561 C C . VAL B 1 128 ? 3.152 12.867 3.662 1 95.31 128 VAL B C 1
ATOM 3563 O O . VAL B 1 128 ? 2.92 13.938 3.092 1 95.31 128 VAL B O 1
ATOM 3566 N N . GLU B 1 129 ? 4.34 12.453 4.004 1 86.56 129 GLU B N 1
ATOM 3567 C CA . GLU B 1 129 ? 5.496 13.234 3.576 1 86.56 129 GLU B CA 1
ATOM 3568 C C . GLU B 1 129 ? 5.566 13.336 2.057 1 86.56 129 GLU B C 1
ATOM 3570 O O . GLU B 1 129 ? 5.359 12.336 1.355 1 86.56 129 GLU B O 1
ATOM 3575 N N . HIS B 1 130 ? 5.859 14.508 1.541 1 81.69 130 HIS B N 1
ATOM 3576 C CA . HIS B 1 130 ? 5.973 14.758 0.109 1 81.69 130 HIS B CA 1
ATOM 3577 C C . HIS B 1 130 ? 6.938 13.773 -0.545 1 81.69 130 HIS B C 1
ATOM 3579 O O . HIS B 1 130 ? 6.68 13.281 -1.646 1 81.69 130 HIS B O 1
ATOM 3585 N N . ALA B 1 131 ? 8 13.555 0.154 1 73.06 131 ALA B N 1
ATOM 3586 C CA . ALA B 1 131 ? 9.039 12.664 -0.368 1 73.06 131 ALA B CA 1
ATOM 3587 C C . ALA B 1 131 ? 8.5 11.25 -0.569 1 73.06 131 ALA B C 1
ATOM 3589 O O . ALA B 1 131 ? 8.906 10.547 -1.495 1 73.06 131 ALA B O 1
ATOM 3590 N N . GLN B 1 132 ? 7.598 10.852 0.275 1 80 132 GLN B N 1
ATOM 3591 C CA . GLN B 1 132 ? 6.992 9.523 0.166 1 80 132 GLN B CA 1
ATOM 3592 C C . GLN B 1 132 ? 6 9.469 -0.991 1 80 132 GLN B C 1
ATOM 3594 O O . GLN B 1 132 ? 5.852 8.43 -1.635 1 80 132 GLN B O 1
ATOM 3599 N N . ILE B 1 133 ? 5.34 10.516 -1.193 1 84.5 133 ILE B N 1
ATOM 3600 C CA . ILE B 1 133 ? 4.449 10.586 -2.348 1 84.5 133 ILE B CA 1
ATOM 3601 C C . ILE B 1 133 ? 5.266 10.484 -3.635 1 84.5 133 ILE B C 1
ATOM 3603 O O . ILE B 1 133 ? 4.879 9.781 -4.57 1 84.5 133 ILE B O 1
ATOM 3607 N N . GLY B 1 134 ? 6.328 11.25 -3.682 1 74.94 134 GLY B N 1
ATOM 3608 C CA . GLY B 1 134 ? 7.293 11.133 -4.762 1 74.94 134 GLY B CA 1
ATOM 3609 C C . GLY B 1 134 ? 6.84 11.797 -6.047 1 74.94 134 GLY B C 1
ATOM 3610 O O . GLY B 1 134 ? 7.188 11.352 -7.141 1 74.94 134 GLY B O 1
ATOM 3611 N N . LEU B 1 135 ? 5.957 12.742 -6.012 1 79.5 135 LEU B N 1
ATOM 3612 C CA . LEU B 1 135 ? 5.473 13.5 -7.16 1 79.5 135 LEU B CA 1
ATOM 3613 C C . LEU B 1 135 ? 5.742 14.984 -6.98 1 79.5 135 LEU B C 1
ATOM 3615 O O . LEU B 1 135 ? 5.738 15.492 -5.855 1 79.5 135 LEU B O 1
ATOM 3619 N N . PRO B 1 136 ? 5.953 15.625 -8.094 1 76.94 136 PRO B N 1
ATOM 3620 C CA . PRO B 1 136 ? 6.156 17.078 -8 1 76.94 136 PRO B CA 1
ATOM 3621 C C . PRO B 1 136 ? 4.949 17.797 -7.406 1 76.94 136 PRO B C 1
ATOM 3623 O O . PRO B 1 136 ? 3.811 17.359 -7.582 1 76.94 136 PRO B O 1
ATOM 3626 N N . VAL B 1 137 ? 5.234 18.938 -6.801 1 78.94 137 VAL B N 1
ATOM 3627 C CA . VAL B 1 137 ? 4.199 19.734 -6.148 1 78.94 137 VAL B CA 1
ATOM 3628 C C . VAL B 1 137 ? 3.162 20.172 -7.176 1 78.94 137 VAL B C 1
ATOM 3630 O O . VAL B 1 137 ? 1.969 20.234 -6.871 1 78.94 137 VAL B O 1
ATOM 3633 N N . GLU B 1 138 ? 3.594 20.453 -8.375 1 80.75 138 GLU B N 1
ATOM 3634 C CA . GLU B 1 138 ? 2.682 20.891 -9.43 1 80.75 138 GLU B CA 1
ATOM 3635 C C . GLU B 1 138 ? 1.684 19.781 -9.781 1 80.75 138 GLU B C 1
ATOM 3637 O O . GLU B 1 138 ? 0.522 20.062 -10.086 1 80.75 138 GLU B O 1
ATOM 3642 N N . THR B 1 139 ? 2.162 18.594 -9.711 1 85.44 139 THR B N 1
ATOM 3643 C CA . THR B 1 139 ? 1.287 17.453 -9.961 1 85.44 139 THR B CA 1
ATOM 3644 C C . THR B 1 139 ? 0.221 17.344 -8.875 1 85.44 139 THR B C 1
ATOM 3646 O O . THR B 1 139 ? -0.948 17.078 -9.164 1 85.44 139 THR B O 1
ATOM 3649 N N . ILE B 1 140 ? 0.636 17.562 -7.668 1 89.38 140 ILE B N 1
ATOM 3650 C CA . ILE B 1 140 ? -0.281 17.516 -6.535 1 89.38 140 ILE B CA 1
ATOM 3651 C C . ILE B 1 140 ? -1.334 18.609 -6.68 1 89.38 140 ILE B C 1
ATOM 3653 O O . ILE B 1 140 ? -2.525 18.359 -6.484 1 89.38 140 ILE B O 1
ATOM 3657 N N . ARG B 1 141 ? -0.951 19.781 -7.086 1 86.44 141 ARG B N 1
ATOM 3658 C CA . ARG B 1 141 ? -1.855 20.922 -7.258 1 86.44 141 ARG B CA 1
ATOM 3659 C C . ARG B 1 141 ? -2.855 20.656 -8.375 1 86.44 141 ARG B C 1
ATOM 3661 O O . ARG B 1 141 ? -4.039 20.984 -8.25 1 86.44 141 ARG B O 1
ATOM 3668 N N . ARG B 1 142 ? -2.359 20.109 -9.414 1 87.88 142 ARG B N 1
ATOM 3669 C CA . ARG B 1 142 ? -3.244 19.766 -10.523 1 87.88 142 ARG B CA 1
ATOM 3670 C C . ARG B 1 142 ? -4.27 18.719 -10.102 1 87.88 142 ARG B C 1
ATOM 3672 O O . ARG B 1 142 ? -5.438 18.797 -10.477 1 87.88 142 ARG B O 1
ATOM 3679 N N . ALA B 1 143 ? -3.783 17.781 -9.375 1 92.88 143 ALA B N 1
ATOM 3680 C CA . ALA B 1 143 ? -4.668 16.719 -8.906 1 92.88 143 ALA B CA 1
ATOM 3681 C C . ALA B 1 143 ? -5.789 17.281 -8.031 1 92.88 143 ALA B C 1
ATOM 3683 O O . ALA B 1 143 ? -6.93 16.812 -8.109 1 92.88 143 ALA B O 1
ATOM 3684 N N . ALA B 1 144 ? -5.449 18.25 -7.227 1 92.5 144 ALA B N 1
ATOM 3685 C CA . ALA B 1 144 ? -6.418 18.828 -6.305 1 92.5 144 ALA B CA 1
ATOM 3686 C C . ALA B 1 144 ? -7.617 19.406 -7.059 1 92.5 144 ALA B C 1
ATOM 3688 O O . ALA B 1 144 ? -8.742 19.391 -6.551 1 92.5 144 ALA B O 1
ATOM 3689 N N . ARG B 1 145 ? -7.465 19.766 -8.305 1 89.88 145 ARG B N 1
ATOM 3690 C CA . ARG B 1 145 ? -8.508 20.375 -9.117 1 89.88 145 ARG B CA 1
ATOM 3691 C C . ARG B 1 145 ? -9.43 19.312 -9.719 1 89.88 145 ARG B C 1
ATOM 3693 O O . ARG B 1 145 ? -10.594 19.594 -10.008 1 89.88 145 ARG B O 1
ATOM 3700 N N . HIS B 1 146 ? -8.852 18.141 -9.844 1 90.38 146 HIS B N 1
ATOM 3701 C CA . HIS B 1 146 ? -9.562 17.141 -10.641 1 90.38 146 HIS B CA 1
ATOM 3702 C C . HIS B 1 146 ? -9.602 15.789 -9.93 1 90.38 146 HIS B C 1
ATOM 3704 O O . HIS B 1 146 ? -9.367 14.75 -10.555 1 90.38 146 HIS B O 1
ATOM 3710 N N . LEU B 1 147 ? -9.875 15.828 -8.688 1 90.69 147 LEU B N 1
ATOM 3711 C CA . LEU B 1 147 ? -9.742 14.602 -7.906 1 90.69 147 LEU B CA 1
ATOM 3712 C C . LEU B 1 147 ? -10.734 13.539 -8.391 1 90.69 147 LEU B C 1
ATOM 3714 O O . LEU B 1 147 ? -10.484 12.344 -8.242 1 90.69 147 LEU B O 1
ATOM 3718 N N . HIS B 1 148 ? -11.812 13.969 -9 1 87.81 148 HIS B N 1
ATOM 3719 C CA . HIS B 1 148 ? -12.867 13.039 -9.391 1 87.81 148 HIS B CA 1
ATOM 3720 C C . HIS B 1 148 ? -12.664 12.555 -10.828 1 87.81 148 HIS B C 1
ATOM 3722 O O . HIS B 1 148 ? -13.531 11.883 -11.383 1 87.81 148 HIS B O 1
ATOM 3728 N N . ARG B 1 149 ? -11.586 12.969 -11.445 1 82.5 149 ARG B N 1
ATOM 3729 C CA . ARG B 1 149 ? -11.328 12.641 -12.844 1 82.5 149 ARG B CA 1
ATOM 3730 C C . ARG B 1 149 ? -11.406 11.133 -13.07 1 82.5 149 ARG B C 1
ATOM 3732 O O . ARG B 1 149 ? -12.031 10.68 -14.031 1 82.5 149 ARG B O 1
ATOM 3739 N N . ASP B 1 150 ? -10.766 10.422 -12.219 1 80.75 150 ASP B N 1
ATOM 3740 C CA . ASP B 1 150 ? -10.844 8.969 -12.32 1 80.75 150 ASP B CA 1
ATOM 3741 C C . ASP B 1 150 ? -11.656 8.383 -11.164 1 80.75 150 ASP B C 1
ATOM 3743 O O . ASP B 1 150 ? -11.234 8.461 -10.008 1 80.75 150 ASP B O 1
ATOM 3747 N N . PRO B 1 151 ? -12.664 7.723 -11.547 1 87.94 151 PRO B N 1
ATOM 3748 C CA . PRO B 1 151 ? -13.562 7.254 -10.492 1 87.94 151 PRO B CA 1
ATOM 3749 C C . PRO B 1 151 ? -13.031 6.02 -9.766 1 87.94 151 PRO B C 1
ATOM 3751 O O . PRO B 1 151 ? -13.406 5.758 -8.625 1 87.94 151 PRO B O 1
ATOM 3754 N N . VAL B 1 152 ? -12.188 5.34 -10.422 1 90.62 152 VAL B N 1
ATOM 3755 C CA . VAL B 1 152 ? -11.75 4.07 -9.844 1 90.62 152 VAL B CA 1
ATOM 3756 C C . VAL B 1 152 ? -10.82 4.336 -8.664 1 90.62 152 VAL B C 1
ATOM 3758 O O . VAL B 1 152 ? -11.078 3.885 -7.543 1 90.62 152 VAL B O 1
ATOM 3761 N N . THR B 1 153 ? -9.75 5.086 -8.875 1 92.25 153 THR B N 1
ATOM 3762 C CA . THR B 1 153 ? -8.797 5.355 -7.801 1 92.25 153 THR B CA 1
ATOM 3763 C C . THR B 1 153 ? -9.438 6.219 -6.719 1 92.25 153 THR B C 1
ATOM 3765 O O . THR B 1 153 ? -9.133 6.066 -5.531 1 92.25 153 THR B O 1
ATOM 3768 N N . TYR B 1 154 ? -10.367 7.109 -7.105 1 95.31 154 TYR B N 1
ATOM 3769 C CA . TYR B 1 154 ? -11.109 7.918 -6.148 1 95.31 154 TYR B CA 1
ATOM 3770 C C . TYR B 1 154 ? -11.922 7.039 -5.207 1 95.31 154 TYR B C 1
ATOM 3772 O O . TYR B 1 154 ? -11.836 7.176 -3.986 1 95.31 154 TYR B O 1
ATOM 3780 N N . ARG B 1 155 ? -12.672 6.117 -5.754 1 94.25 155 ARG B N 1
ATOM 3781 C CA . ARG B 1 155 ? -13.508 5.223 -4.961 1 94.25 155 ARG B CA 1
ATOM 3782 C C . ARG B 1 155 ? -12.664 4.328 -4.066 1 94.25 155 ARG B C 1
ATOM 3784 O O . ARG B 1 155 ? -13 4.109 -2.9 1 94.25 155 ARG B O 1
ATOM 3791 N N . MET B 1 156 ? -11.625 3.834 -4.625 1 93.25 156 MET B N 1
ATOM 3792 C CA . MET B 1 156 ? -10.758 2.945 -3.863 1 93.25 156 MET B CA 1
ATOM 3793 C C . MET B 1 156 ? -10.18 3.658 -2.645 1 93.25 156 MET B C 1
ATOM 3795 O O . MET B 1 156 ? -10.188 3.111 -1.54 1 93.25 156 MET B O 1
ATOM 3799 N N . LEU B 1 157 ? -9.672 4.844 -2.828 1 95.88 157 LEU B N 1
ATOM 3800 C CA . LEU B 1 157 ? -9.094 5.582 -1.712 1 95.88 157 LEU B CA 1
ATOM 3801 C C . LEU B 1 157 ? -10.164 5.984 -0.708 1 95.88 157 LEU B C 1
ATOM 3803 O O . LEU B 1 157 ? -9.938 5.938 0.503 1 95.88 157 LEU B O 1
ATOM 3807 N N . ARG B 1 158 ? -11.305 6.395 -1.213 1 96.25 158 ARG B N 1
ATOM 3808 C CA . ARG B 1 158 ? -12.406 6.73 -0.321 1 96.25 158 ARG B CA 1
ATOM 3809 C C . ARG B 1 158 ? -12.758 5.555 0.581 1 96.25 158 ARG B C 1
ATOM 3811 O O . ARG B 1 158 ? -12.93 5.723 1.79 1 96.25 158 ARG B O 1
ATOM 3818 N N . HIS B 1 159 ? -12.891 4.402 0.034 1 94.38 159 HIS B N 1
ATOM 3819 C CA . HIS B 1 159 ? -13.203 3.207 0.809 1 94.38 159 HIS B CA 1
ATOM 3820 C C . HIS B 1 159 ? -12.094 2.883 1.797 1 94.38 159 HIS B C 1
ATOM 3822 O O . HIS B 1 159 ? -12.359 2.52 2.945 1 94.38 159 HIS B O 1
ATOM 3828 N N . HIS B 1 160 ? -10.898 3.01 1.325 1 95.94 160 HIS B N 1
ATOM 3829 C CA . HIS B 1 160 ? -9.75 2.736 2.184 1 95.94 160 HIS B CA 1
ATOM 3830 C C . HIS B 1 160 ? -9.727 3.668 3.389 1 95.94 160 HIS B C 1
ATOM 3832 O O . HIS B 1 160 ? -9.547 3.219 4.523 1 95.94 160 HIS B O 1
ATOM 3838 N N . LEU B 1 161 ? -9.938 4.93 3.166 1 97.19 161 LEU B N 1
ATOM 3839 C CA . LEU B 1 161 ? -9.914 5.906 4.25 1 97.19 161 LEU B CA 1
ATOM 3840 C C . LEU B 1 161 ? -11.062 5.66 5.227 1 97.19 161 LEU B C 1
ATOM 3842 O O . LEU B 1 161 ? -10.906 5.84 6.434 1 97.19 161 LEU B O 1
ATOM 3846 N N . THR B 1 162 ? -12.172 5.305 4.711 1 96.06 162 THR B N 1
ATOM 3847 C CA . THR B 1 162 ? -13.32 4.992 5.562 1 96.06 162 THR B CA 1
ATOM 3848 C C . THR B 1 162 ? -13 3.822 6.488 1 96.06 162 THR B C 1
ATOM 3850 O O . THR B 1 162 ? -13.289 3.873 7.684 1 96.06 162 THR B O 1
ATOM 3853 N N . GLN B 1 163 ? -12.422 2.83 5.938 1 94.25 163 GLN B N 1
ATOM 3854 C CA . GLN B 1 163 ? -12.047 1.678 6.746 1 94.25 163 GLN B CA 1
ATOM 3855 C C . GLN B 1 163 ? -10.961 2.047 7.758 1 94.25 163 GLN B C 1
ATOM 3857 O O . GLN B 1 163 ? -11.016 1.62 8.914 1 94.25 163 GLN B O 1
ATOM 3862 N N . LEU B 1 164 ? -9.961 2.785 7.312 1 96.5 164 LEU B N 1
ATOM 3863 C CA . LEU B 1 164 ? -8.867 3.203 8.188 1 96.5 164 LEU B CA 1
ATOM 3864 C C . LEU B 1 164 ? -9.398 3.996 9.375 1 96.5 164 LEU B C 1
ATOM 3866 O O . LEU B 1 164 ? -8.938 3.811 10.5 1 96.5 164 LEU B O 1
ATOM 3870 N N . ARG B 1 165 ? -10.336 4.816 9.117 1 96.69 165 ARG B N 1
ATOM 3871 C CA . ARG B 1 165 ? -10.945 5.609 10.172 1 96.69 165 ARG B CA 1
ATOM 3872 C C . ARG B 1 165 ? -11.57 4.715 11.242 1 96.69 165 ARG B C 1
ATOM 3874 O O . ARG B 1 165 ? -11.461 4.996 12.438 1 96.69 165 ARG B O 1
ATOM 3881 N N . ARG B 1 166 ? -12.148 3.662 10.875 1 94.62 166 ARG B N 1
ATOM 3882 C CA . ARG B 1 166 ? -12.812 2.746 11.797 1 94.62 166 ARG B CA 1
ATOM 3883 C C . ARG B 1 166 ? -11.797 1.94 12.594 1 94.62 166 ARG B C 1
ATOM 3885 O O . ARG B 1 166 ? -12.047 1.601 13.758 1 94.62 166 ARG B O 1
ATOM 3892 N N . ASP B 1 167 ? -10.633 1.757 11.992 1 93.44 167 ASP B N 1
ATOM 3893 C CA . ASP B 1 167 ? -9.742 0.74 12.539 1 93.44 167 ASP B CA 1
ATOM 3894 C C . ASP B 1 167 ? -8.5 1.374 13.156 1 93.44 167 ASP B C 1
ATOM 3896 O O . ASP B 1 167 ? -7.691 0.685 13.781 1 93.44 167 ASP B O 1
ATOM 3900 N N . VAL B 1 168 ? -8.312 2.631 12.992 1 94.44 168 VAL B N 1
ATOM 3901 C CA . VAL B 1 168 ? -7.023 3.266 13.266 1 94.44 168 VAL B CA 1
ATOM 3902 C C . VAL B 1 168 ? -6.676 3.115 14.742 1 94.44 168 VAL B C 1
ATOM 3904 O O . VAL B 1 168 ? -5.504 2.955 15.094 1 94.44 168 VAL B O 1
ATOM 3907 N N . ASP B 1 169 ? -7.617 3.125 15.695 1 91.44 169 ASP B N 1
ATOM 3908 C CA . ASP B 1 169 ? -7.355 2.951 17.125 1 91.44 169 ASP B CA 1
ATOM 3909 C C . ASP B 1 169 ? -6.742 1.58 17.406 1 91.44 169 ASP B C 1
ATOM 3911 O O . ASP B 1 169 ? -5.793 1.466 18.172 1 91.44 169 ASP B O 1
ATOM 3915 N N . ASP B 1 170 ? -7.254 0.587 16.781 1 89.94 170 ASP B N 1
ATOM 3916 C CA . ASP B 1 170 ? -6.762 -0.775 16.969 1 89.94 170 ASP B CA 1
ATOM 3917 C C . ASP B 1 170 ? -5.43 -0.979 16.25 1 89.94 170 ASP B C 1
ATOM 3919 O O . ASP B 1 170 ? -4.559 -1.702 16.75 1 89.94 170 ASP B O 1
ATOM 3923 N N . LEU B 1 171 ? -5.328 -0.365 15.125 1 89.69 171 LEU B N 1
ATOM 3924 C CA . LEU B 1 171 ? -4.117 -0.507 14.328 1 89.69 171 LEU B CA 1
ATOM 3925 C C . LEU B 1 171 ? -2.906 0.048 15.07 1 89.69 171 LEU B C 1
ATOM 3927 O O . LEU B 1 171 ? -1.8 -0.482 14.953 1 89.69 171 LEU B O 1
ATOM 3931 N N . ASP B 1 172 ? -3.117 1.062 15.766 1 83.5 172 ASP B N 1
ATOM 3932 C CA . ASP B 1 172 ? -2.039 1.743 16.469 1 83.5 172 ASP B CA 1
ATOM 3933 C C . ASP B 1 172 ? -1.397 0.824 17.516 1 83.5 172 ASP B C 1
ATOM 3935 O O . ASP B 1 172 ? -0.26 1.049 17.938 1 83.5 172 ASP B O 1
ATOM 3939 N N . THR B 1 173 ? -2.068 -0.173 17.922 1 81.56 173 THR B N 1
ATOM 3940 C CA . THR B 1 173 ? -1.55 -1.104 18.922 1 81.56 173 THR B CA 1
ATOM 3941 C C . THR B 1 173 ? -0.615 -2.123 18.281 1 81.56 173 THR B C 1
ATOM 3943 O O . THR B 1 173 ? 0.007 -2.93 18.969 1 81.56 173 THR B O 1
ATOM 3946 N N . LEU B 1 174 ? -0.476 -2.023 16.938 1 80.94 174 LEU B N 1
ATOM 3947 C CA . LEU B 1 174 ? 0.355 -2.928 16.141 1 80.94 174 LEU B CA 1
ATOM 3948 C C . LEU B 1 174 ? 1.384 -2.15 15.328 1 80.94 174 LEU B C 1
ATOM 3950 O O . LEU B 1 174 ? 1.229 -1.991 14.117 1 80.94 174 LEU B O 1
ATOM 3954 N N . PRO B 1 175 ? 2.422 -1.785 15.891 1 76.81 175 PRO B N 1
ATOM 3955 C CA . PRO B 1 175 ? 3.326 -0.842 15.227 1 76.81 175 PRO B CA 1
ATOM 3956 C C . PRO B 1 175 ? 3.838 -1.358 13.883 1 76.81 175 PRO B C 1
ATOM 3958 O O . PRO B 1 175 ? 3.914 -0.599 12.914 1 76.81 175 PRO B O 1
ATOM 3961 N N . GLY B 1 176 ? 4.285 -2.617 13.789 1 80.38 176 GLY B N 1
ATOM 3962 C CA . GLY B 1 176 ? 4.742 -3.152 12.516 1 80.38 176 GLY B CA 1
ATOM 3963 C C . GLY B 1 176 ? 3.695 -3.064 11.422 1 80.38 176 GLY B C 1
ATOM 3964 O O . GLY B 1 176 ? 3.879 -2.346 10.438 1 80.38 176 GLY B O 1
ATOM 3965 N N . PRO B 1 177 ? 2.551 -3.641 11.719 1 85.75 177 PRO B N 1
ATOM 3966 C CA . PRO B 1 177 ? 1.452 -3.576 10.758 1 85.75 177 PRO B CA 1
ATOM 3967 C C . PRO B 1 177 ? 0.983 -2.148 10.484 1 85.75 177 PRO B C 1
ATOM 3969 O O . PRO B 1 177 ? 0.634 -1.812 9.352 1 85.75 177 PRO B O 1
ATOM 3972 N N . ALA B 1 178 ? 1.018 -1.324 11.477 1 89.88 178 ALA B N 1
ATOM 3973 C CA . ALA B 1 178 ? 0.6 0.064 11.297 1 89.88 178 ALA B CA 1
ATOM 3974 C C . ALA B 1 178 ? 1.493 0.777 10.281 1 89.88 178 ALA B C 1
ATOM 3976 O O . ALA B 1 178 ? 1.007 1.54 9.445 1 89.88 178 ALA B O 1
ATOM 3977 N N . ALA B 1 179 ? 2.717 0.51 10.367 1 88.62 179 ALA B N 1
ATOM 3978 C CA . ALA B 1 179 ? 3.658 1.118 9.43 1 88.62 179 ALA B CA 1
ATOM 3979 C C . ALA B 1 179 ? 3.391 0.651 8.008 1 88.62 179 ALA B C 1
ATOM 3981 O O . ALA B 1 179 ? 3.449 1.446 7.062 1 88.62 179 ALA B O 1
ATOM 3982 N N . LEU B 1 180 ? 3.127 -0.57 7.832 1 90.25 180 LEU B N 1
ATOM 3983 C CA . LEU B 1 180 ? 2.84 -1.124 6.512 1 90.25 180 LEU B CA 1
ATOM 3984 C C . LEU B 1 180 ? 1.536 -0.56 5.957 1 90.25 180 LEU B C 1
ATOM 3986 O O . LEU B 1 180 ? 1.45 -0.233 4.773 1 90.25 180 LEU B O 1
ATOM 3990 N N . VAL B 1 181 ? 0.59 -0.429 6.828 1 94.44 181 VAL B N 1
ATOM 3991 C CA . VAL B 1 181 ? -0.667 0.182 6.41 1 94.44 181 VAL B CA 1
ATOM 3992 C C . VAL B 1 181 ? -0.424 1.631 5.996 1 94.44 181 VAL B C 1
ATOM 3994 O O . VAL B 1 181 ? -0.998 2.104 5.012 1 94.44 181 VAL B O 1
ATOM 3997 N N . GLY B 1 182 ? 0.409 2.311 6.77 1 94.44 182 GLY B N 1
ATOM 3998 C CA . GLY B 1 182 ? 0.797 3.656 6.375 1 94.44 182 GLY B CA 1
ATOM 3999 C C . GLY B 1 182 ? 1.413 3.717 4.988 1 94.44 182 GLY B C 1
ATOM 4000 O O . GLY B 1 182 ? 1.062 4.586 4.188 1 94.44 182 GLY B O 1
ATOM 4001 N N . THR B 1 183 ? 2.24 2.805 4.691 1 90.94 183 THR B N 1
ATOM 4002 C CA . THR B 1 183 ? 2.896 2.723 3.393 1 90.94 183 THR B CA 1
ATOM 4003 C C . THR B 1 183 ? 1.882 2.424 2.291 1 90.94 183 THR B C 1
ATOM 4005 O O . THR B 1 183 ? 1.916 3.039 1.224 1 90.94 183 THR B O 1
ATOM 4008 N N . ALA B 1 184 ? 1.018 1.477 2.578 1 95.19 184 ALA B N 1
ATOM 4009 C CA . ALA B 1 184 ? -0.025 1.148 1.608 1 95.19 184 ALA B CA 1
ATOM 4010 C C . ALA B 1 184 ? -0.922 2.352 1.339 1 95.19 184 ALA B C 1
ATOM 4012 O O . ALA B 1 184 ? -1.286 2.619 0.191 1 95.19 184 ALA B O 1
ATOM 4013 N N . THR B 1 185 ? -1.239 3.061 2.361 1 96.88 185 THR B N 1
ATOM 4014 C CA . THR B 1 185 ? -2.08 4.246 2.246 1 96.88 185 THR B CA 1
ATOM 4015 C C . THR B 1 185 ? -1.395 5.316 1.401 1 96.88 185 THR B C 1
ATOM 4017 O O . THR B 1 185 ? -2.004 5.879 0.49 1 96.88 185 THR B O 1
ATOM 4020 N N . ALA B 1 186 ? -0.164 5.527 1.68 1 94.62 186 ALA B N 1
ATOM 4021 C CA . ALA B 1 186 ? 0.599 6.512 0.918 1 94.62 186 ALA B CA 1
ATOM 4022 C C . ALA B 1 186 ? 0.65 6.141 -0.562 1 94.62 186 ALA B C 1
ATOM 4024 O O . ALA B 1 186 ? 0.562 7.016 -1.429 1 94.62 186 ALA B O 1
ATOM 4025 N N . THR B 1 187 ? 0.8 4.918 -0.83 1 92.62 187 THR B N 1
ATOM 4026 C CA . THR B 1 187 ? 0.873 4.422 -2.199 1 92.62 187 THR B CA 1
ATOM 4027 C C . THR B 1 187 ? -0.459 4.621 -2.918 1 92.62 187 THR B C 1
ATOM 4029 O O . THR B 1 187 ? -0.488 5 -4.09 1 92.62 187 THR B O 1
ATOM 4032 N N . LEU B 1 188 ? -1.561 4.383 -2.232 1 95.81 188 LEU B N 1
ATOM 4033 C CA . LEU B 1 188 ? -2.879 4.617 -2.812 1 95.81 188 LEU B CA 1
ATOM 4034 C C . LEU B 1 188 ? -3.111 6.105 -3.051 1 95.81 188 LEU B C 1
ATOM 4036 O O . LEU B 1 188 ? -3.73 6.492 -4.047 1 95.81 188 LEU B O 1
ATOM 4040 N N . VAL B 1 189 ? -2.645 6.93 -2.113 1 96.62 189 VAL B N 1
ATOM 4041 C CA . VAL B 1 189 ? -2.725 8.375 -2.291 1 96.62 189 VAL B CA 1
ATOM 4042 C C . VAL B 1 189 ? -1.968 8.781 -3.553 1 96.62 189 VAL B C 1
ATOM 4044 O O . VAL B 1 189 ? -2.477 9.555 -4.367 1 96.62 189 VAL B O 1
ATOM 4047 N N . ARG B 1 190 ? -0.785 8.258 -3.729 1 93 190 ARG B N 1
ATOM 4048 C CA . ARG B 1 190 ? 0.01 8.531 -4.922 1 93 190 ARG B CA 1
ATOM 4049 C C . ARG B 1 190 ? -0.746 8.141 -6.188 1 93 190 ARG B C 1
ATOM 4051 O O . ARG B 1 190 ? -0.741 8.875 -7.172 1 93 190 ARG B O 1
ATOM 4058 N N . ALA B 1 191 ? -1.387 7.008 -6.18 1 92.56 191 ALA B N 1
ATOM 4059 C CA . ALA B 1 191 ? -2.15 6.531 -7.332 1 92.56 191 ALA B CA 1
ATOM 4060 C C . ALA B 1 191 ? -3.256 7.512 -7.703 1 92.56 191 ALA B C 1
ATOM 4062 O O . ALA B 1 191 ? -3.434 7.844 -8.875 1 92.56 191 ALA B O 1
ATOM 4063 N N . LEU B 1 192 ? -3.982 7.953 -6.719 1 94.94 192 LEU B N 1
ATOM 4064 C CA . LEU B 1 192 ? -5.062 8.898 -6.965 1 94.94 192 LEU B CA 1
ATOM 4065 C C . LEU B 1 192 ? -4.523 10.203 -7.539 1 94.94 192 LEU B C 1
ATOM 4067 O O . LEU B 1 192 ? -5.078 10.742 -8.5 1 94.94 192 LEU B O 1
ATOM 4071 N N . ILE B 1 193 ? -3.459 10.711 -6.926 1 93.44 193 ILE B N 1
ATOM 4072 C CA . ILE B 1 193 ? -2.896 11.977 -7.371 1 93.44 193 ILE B CA 1
ATOM 4073 C C . ILE B 1 193 ? -2.424 11.852 -8.82 1 93.44 193 ILE B C 1
ATOM 4075 O O . ILE B 1 193 ? -2.672 12.742 -9.641 1 93.44 193 ILE B O 1
ATOM 4079 N N . MET B 1 194 ? -1.818 10.789 -9.164 1 88.06 194 MET B N 1
ATOM 4080 C CA . MET B 1 194 ? -1.312 10.57 -10.516 1 88.06 194 MET B CA 1
ATOM 4081 C C . MET B 1 194 ? -2.451 10.562 -11.531 1 88.06 194 MET B C 1
ATOM 4083 O O . MET B 1 194 ? -2.352 11.188 -12.586 1 88.06 194 MET B O 1
ATOM 4087 N N . THR B 1 195 ? -3.451 9.852 -11.188 1 88.94 195 THR B N 1
ATOM 4088 C CA . THR B 1 195 ? -4.578 9.742 -12.109 1 88.94 195 THR B CA 1
ATOM 4089 C C . THR B 1 195 ? -5.324 11.07 -12.211 1 88.94 195 THR B C 1
ATOM 4091 O O . THR B 1 195 ? -5.715 11.492 -13.297 1 88.94 195 THR B O 1
ATOM 4094 N N . ALA B 1 196 ? -5.512 11.711 -11.109 1 91.5 196 ALA B N 1
ATOM 4095 C CA . ALA B 1 196 ? -6.23 12.977 -11.078 1 91.5 196 ALA B CA 1
ATOM 4096 C C . ALA B 1 196 ? -5.477 14.055 -11.844 1 91.5 196 ALA B C 1
ATOM 4098 O O . ALA B 1 196 ? -6.086 14.914 -12.492 1 91.5 196 ALA B O 1
ATOM 4099 N N . ALA B 1 197 ? -4.207 14.008 -11.734 1 88.69 197 ALA B N 1
ATOM 4100 C CA . ALA B 1 197 ? -3.373 15.008 -12.398 1 88.69 197 ALA B CA 1
ATOM 4101 C C . ALA B 1 197 ? -3.193 14.688 -13.875 1 88.69 197 ALA B C 1
ATOM 4103 O O . ALA B 1 197 ? -2.654 15.5 -14.633 1 88.69 197 ALA B O 1
ATOM 4104 N N . ASP B 1 198 ? -3.734 13.539 -14.281 1 79.12 198 ASP B N 1
ATOM 4105 C CA . ASP B 1 198 ? -3.549 13.062 -15.648 1 79.12 198 ASP B CA 1
ATOM 4106 C C . ASP B 1 198 ? -2.066 13 -16.016 1 79.12 198 ASP B C 1
ATOM 4108 O O . ASP B 1 198 ? -1.661 13.453 -17.078 1 79.12 198 ASP B O 1
ATOM 4112 N N . GLU B 1 199 ? -1.327 12.852 -14.969 1 65.38 199 GLU B N 1
ATOM 4113 C CA . GLU B 1 199 ? 0.109 12.734 -15.203 1 65.38 199 GLU B CA 1
ATOM 4114 C C . GLU B 1 199 ? 0.44 11.453 -15.961 1 65.38 199 GLU B C 1
ATOM 4116 O O . GLU B 1 199 ? -0.088 10.383 -15.648 1 65.38 199 GLU B O 1
ATOM 4121 N N . PRO B 1 200 ? 1.034 11.734 -17.125 1 55.16 200 PRO B N 1
ATOM 4122 C CA . PRO B 1 200 ? 1.461 10.492 -17.781 1 55.16 200 PRO B CA 1
ATOM 4123 C C . PRO B 1 200 ? 2.16 9.531 -16.828 1 55.16 200 PRO B C 1
ATOM 4125 O O . PRO B 1 200 ? 2.844 9.961 -15.891 1 55.16 200 PRO B O 1
ATOM 4128 N N . VAL B 1 201 ? 1.534 8.453 -16.516 1 50.12 201 VAL B N 1
ATOM 4129 C CA . VAL B 1 201 ? 1.885 7.332 -15.656 1 50.12 201 VAL B CA 1
ATOM 4130 C C . VAL B 1 201 ? 3.393 7.098 -15.703 1 50.12 201 VAL B C 1
ATOM 4132 O O . VAL B 1 201 ? 3.916 6.578 -16.688 1 50.12 201 VAL B O 1
ATOM 4135 N N . VAL B 1 202 ? 4.301 8.062 -15.648 1 44.62 202 VAL B N 1
ATOM 4136 C CA . VAL B 1 202 ? 5.637 7.48 -15.562 1 44.62 202 VAL B CA 1
ATOM 4137 C C . VAL B 1 202 ? 5.844 6.859 -14.18 1 44.62 202 VAL B C 1
ATOM 4139 O O . VAL B 1 202 ? 5.98 7.574 -13.188 1 44.62 202 VAL B O 1
ATOM 4142 N N . ALA B 1 203 ? 5.035 6.168 -13.68 1 45.81 203 ALA B N 1
ATOM 4143 C CA . ALA B 1 203 ? 5.234 5.699 -12.312 1 45.81 203 ALA B CA 1
ATOM 4144 C C . ALA B 1 203 ? 6.703 5.367 -12.055 1 45.81 203 ALA B C 1
ATOM 4146 O O . ALA B 1 203 ? 7.34 4.684 -12.859 1 45.81 203 ALA B O 1
ATOM 4147 N N . PRO B 1 204 ? 7.332 6.094 -11.281 1 43.09 204 PRO B N 1
ATOM 4148 C CA . PRO B 1 204 ? 8.734 5.777 -10.984 1 43.09 204 PRO B CA 1
ATOM 4149 C C . PRO B 1 204 ? 9 4.273 -10.945 1 43.09 204 PRO B C 1
ATOM 4151 O O . PRO B 1 204 ? 10.031 3.814 -11.453 1 43.09 204 PRO B O 1
ATOM 4154 N N . ASP B 1 205 ? 8.117 3.607 -10.273 1 45.69 205 ASP B N 1
ATOM 4155 C CA . ASP B 1 205 ? 8.188 2.15 -10.211 1 45.69 205 ASP B CA 1
ATOM 4156 C C . ASP B 1 205 ? 8.023 1.531 -11.594 1 45.69 205 ASP B C 1
ATOM 4158 O O . ASP B 1 205 ? 8.695 0.551 -11.93 1 45.69 205 ASP B O 1
ATOM 4162 N N . ASP B 1 206 ? 7.207 2.344 -12.445 1 50.09 206 ASP B N 1
ATOM 4163 C CA . ASP B 1 206 ? 6.996 1.864 -13.805 1 50.09 206 ASP B CA 1
ATOM 4164 C C . ASP B 1 206 ? 8.219 2.143 -14.68 1 50.09 206 ASP B C 1
ATOM 4166 O O . ASP B 1 206 ? 8.609 1.303 -15.5 1 50.09 206 ASP B O 1
ATOM 4170 N N . ARG B 1 207 ? 8.68 3.377 -14.438 1 53.09 207 ARG B N 1
ATOM 4171 C CA . ARG B 1 207 ? 9.891 3.666 -15.195 1 53.09 207 ARG B CA 1
ATOM 4172 C C . ARG B 1 207 ? 11.023 2.729 -14.797 1 53.09 207 ARG B C 1
ATOM 4174 O O . ARG B 1 207 ? 11.734 2.211 -15.656 1 53.09 207 ARG B O 1
ATOM 4181 N N . LEU B 1 208 ? 11.008 2.623 -13.43 1 59.97 208 LEU B N 1
ATOM 4182 C CA . LEU B 1 208 ? 12.023 1.681 -12.984 1 59.97 208 LEU B CA 1
ATOM 4183 C C . LEU B 1 208 ? 11.719 0.272 -13.477 1 59.97 208 LEU B C 1
ATOM 4185 O O . LEU B 1 208 ? 12.617 -0.447 -13.922 1 59.97 208 LEU B O 1
ATOM 4189 N N . ALA B 1 209 ? 10.461 0.046 -13.398 1 55.94 209 ALA B N 1
ATOM 4190 C CA . ALA B 1 209 ? 10.07 -1.267 -13.906 1 55.94 209 ALA B CA 1
ATOM 4191 C C . ALA B 1 209 ? 10.328 -1.372 -15.406 1 55.94 209 ALA B C 1
ATOM 4193 O O . ALA B 1 209 ? 10.812 -2.396 -15.891 1 55.94 209 ALA B O 1
ATOM 4194 N N . ARG B 1 210 ? 10 -0.304 -16.047 1 61.66 210 ARG B N 1
ATOM 4195 C CA . ARG B 1 210 ? 10.273 -0.264 -17.484 1 61.66 210 ARG B CA 1
ATOM 4196 C C . ARG B 1 210 ? 11.773 -0.324 -17.766 1 61.66 210 ARG B C 1
ATOM 4198 O O . ARG B 1 210 ? 12.211 -1.02 -18.672 1 61.66 210 ARG B O 1
ATOM 4205 N N . ILE B 1 211 ? 12.477 0.38 -16.938 1 72.06 211 ILE B N 1
ATOM 4206 C CA . ILE B 1 211 ? 13.93 0.39 -17.078 1 72.06 211 ILE B CA 1
ATOM 4207 C C . ILE B 1 211 ? 14.484 -0.998 -16.766 1 72.06 211 ILE B C 1
ATOM 4209 O O . ILE B 1 211 ? 15.305 -1.525 -17.516 1 72.06 211 ILE B O 1
ATOM 4213 N N . ARG B 1 212 ? 13.883 -1.514 -15.695 1 69.44 212 ARG B N 1
ATOM 4214 C CA . ARG B 1 212 ? 14.336 -2.852 -15.336 1 69.44 212 ARG B CA 1
ATOM 4215 C C . ARG B 1 212 ? 14 -3.859 -16.438 1 69.44 212 ARG B C 1
ATOM 4217 O O . ARG B 1 212 ? 14.844 -4.676 -16.812 1 69.44 212 ARG B O 1
ATOM 4224 N N . HIS B 1 213 ? 12.797 -3.803 -16.891 1 65.81 213 HIS B N 1
ATOM 4225 C CA . HIS B 1 213 ? 12.391 -4.695 -17.953 1 65.81 213 HIS B CA 1
ATOM 4226 C C . HIS B 1 213 ? 13.25 -4.496 -19.203 1 65.81 213 HIS B C 1
ATOM 4228 O O . HIS B 1 213 ? 13.703 -5.469 -19.812 1 65.81 213 HIS B O 1
ATOM 4234 N N . TRP B 1 214 ? 13.406 -3.256 -19.547 1 77.12 214 TRP B N 1
ATOM 4235 C CA . TRP B 1 214 ? 14.25 -2.941 -20.703 1 77.12 214 TRP B CA 1
ATOM 4236 C C . TRP B 1 214 ? 15.664 -3.475 -20.5 1 77.12 214 TRP B C 1
ATOM 4238 O O . TRP B 1 214 ? 16.25 -4.035 -21.422 1 77.12 214 TRP B O 1
ATOM 4248 N N . ILE B 1 215 ? 16.141 -3.383 -19.312 1 81.12 215 ILE B N 1
ATOM 4249 C CA . ILE B 1 215 ? 17.484 -3.863 -19 1 81.12 215 ILE B CA 1
ATOM 4250 C C . ILE B 1 215 ? 17.547 -5.379 -19.172 1 81.12 215 ILE B C 1
ATOM 4252 O O . ILE B 1 215 ? 18.469 -5.906 -19.797 1 81.12 215 ILE B O 1
ATOM 4256 N N . VAL B 1 216 ? 16.531 -6.016 -18.672 1 77.5 216 VAL B N 1
ATOM 4257 C CA . VAL B 1 216 ? 16.5 -7.473 -18.734 1 77.5 216 VAL B CA 1
ATOM 4258 C C . VAL B 1 216 ? 16.438 -7.922 -20.203 1 77.5 216 VAL B C 1
ATOM 4260 O O . VAL B 1 216 ? 17.078 -8.906 -20.578 1 77.5 216 VAL B O 1
ATOM 4263 N N . GLU B 1 217 ? 15.742 -7.133 -21 1 77.25 217 GLU B N 1
ATOM 4264 C CA . GLU B 1 217 ? 15.633 -7.453 -22.422 1 77.25 217 GLU B CA 1
ATOM 4265 C C . GLU B 1 217 ? 16.953 -7.203 -23.141 1 77.25 217 GLU B C 1
ATOM 4267 O O . GLU B 1 217 ? 17.188 -7.742 -24.219 1 77.25 217 GLU B O 1
ATOM 4272 N N . HIS B 1 218 ? 17.859 -6.484 -22.531 1 87.38 218 HIS B N 1
ATOM 4273 C CA . HIS B 1 218 ? 19.078 -6.082 -23.219 1 87.38 218 HIS B CA 1
ATOM 4274 C C . HIS B 1 218 ? 20.328 -6.559 -22.469 1 87.38 218 HIS B C 1
ATOM 4276 O O . HIS B 1 218 ? 21.422 -6.043 -22.688 1 87.38 218 HIS B O 1
ATOM 4282 N N . LEU B 1 219 ? 20.109 -7.488 -21.609 1 87.94 219 LEU B N 1
ATOM 4283 C CA . LEU B 1 219 ? 21.172 -7.949 -20.719 1 87.94 219 LEU B CA 1
ATOM 4284 C C . LEU B 1 219 ? 22.359 -8.461 -21.531 1 87.94 219 LEU B C 1
ATOM 4286 O O . LEU B 1 219 ? 23.5 -8.367 -21.078 1 87.94 219 LEU B O 1
ATOM 4290 N N . GLY B 1 220 ? 22.078 -8.992 -22.641 1 90.62 220 GLY B N 1
ATOM 4291 C CA . GLY B 1 220 ? 23.109 -9.617 -23.438 1 90.62 220 GLY B CA 1
ATOM 4292 C C . GLY B 1 220 ? 24 -8.609 -24.156 1 90.62 220 GLY B C 1
ATOM 4293 O O . GLY B 1 220 ? 25.031 -8.977 -24.719 1 90.62 220 GLY B O 1
ATOM 4294 N N . GLU B 1 221 ? 23.672 -7.395 -24.219 1 90.5 221 GLU B N 1
ATOM 4295 C CA . GLU B 1 221 ? 24.438 -6.352 -24.906 1 90.5 221 GLU B CA 1
ATOM 4296 C C . GLU B 1 221 ? 25.625 -5.887 -24.078 1 90.5 221 GLU B C 1
ATOM 4298 O O . GLU B 1 221 ? 25.438 -5.363 -22.969 1 90.5 221 GLU B O 1
ATOM 4303 N N . PRO B 1 222 ? 26.797 -6.082 -24.562 1 88.38 222 PRO B N 1
ATOM 4304 C CA . PRO B 1 222 ? 27.984 -5.738 -23.781 1 88.38 222 PRO B CA 1
ATOM 4305 C C . PRO B 1 222 ? 28.062 -4.246 -23.469 1 88.38 222 PRO B C 1
ATOM 4307 O O . PRO B 1 222 ? 28.688 -3.854 -22.484 1 88.38 222 PRO B O 1
ATOM 4310 N N . ASP B 1 223 ? 27.422 -3.414 -24.219 1 88.94 223 ASP B N 1
ATOM 4311 C CA . ASP B 1 223 ? 27.516 -1.968 -24.047 1 88.94 223 ASP B CA 1
ATOM 4312 C C . ASP B 1 223 ? 26.328 -1.435 -23.266 1 88.94 223 ASP B C 1
ATOM 4314 O O . ASP B 1 223 ? 26 -0.248 -23.344 1 88.94 223 ASP B O 1
ATOM 4318 N N . LEU B 1 224 ? 25.719 -2.328 -22.562 1 90.38 224 LEU B N 1
ATOM 4319 C CA . LEU B 1 224 ? 24.609 -1.901 -21.703 1 90.38 224 LEU B CA 1
ATOM 4320 C C . LEU B 1 224 ? 25.125 -1.149 -20.484 1 90.38 224 LEU B C 1
ATOM 4322 O O . LEU B 1 224 ? 25.406 -1.758 -19.453 1 90.38 224 LEU B O 1
ATOM 4326 N N . THR B 1 225 ? 25.281 0.142 -20.641 1 86.62 225 THR B N 1
ATOM 4327 C CA . THR B 1 225 ? 25.781 1.023 -19.578 1 86.62 225 THR B CA 1
ATOM 4328 C C . THR B 1 225 ? 24.656 1.877 -19.016 1 86.62 225 THR B C 1
ATOM 4330 O O . THR B 1 225 ? 23.609 2.029 -19.641 1 86.62 225 THR B O 1
ATOM 4333 N N . PRO B 1 226 ? 24.906 2.322 -17.812 1 84.56 226 PRO B N 1
ATOM 4334 C CA . PRO B 1 226 ? 23.922 3.256 -17.266 1 84.56 226 PRO B CA 1
ATOM 4335 C C . PRO B 1 226 ? 23.609 4.41 -18.219 1 84.56 226 PRO B C 1
ATOM 4337 O O . PRO B 1 226 ? 22.453 4.828 -18.328 1 84.56 226 PRO B O 1
ATOM 4340 N N . ALA B 1 227 ? 24.641 4.836 -18.922 1 85.25 227 ALA B N 1
ATOM 4341 C CA . ALA B 1 227 ? 24.422 5.914 -19.875 1 85.25 227 ALA B CA 1
ATOM 4342 C C . ALA B 1 227 ? 23.5 5.469 -21.016 1 85.25 227 ALA B C 1
ATOM 4344 O O . ALA B 1 227 ? 22.625 6.223 -21.422 1 85.25 227 ALA B O 1
ATOM 4345 N N . ARG B 1 228 ? 23.703 4.332 -21.547 1 89.75 228 ARG B N 1
ATOM 4346 C CA . ARG B 1 228 ? 22.844 3.785 -22.594 1 89.75 228 ARG B CA 1
ATOM 4347 C C . ARG B 1 228 ? 21.422 3.59 -22.078 1 89.75 228 ARG B C 1
ATOM 4349 O O . ARG B 1 228 ? 20.469 3.859 -22.797 1 89.75 228 ARG B O 1
ATOM 4356 N N . ILE B 1 229 ? 21.297 3.137 -20.859 1 87.25 229 ILE B N 1
ATOM 4357 C CA . ILE B 1 229 ? 19.984 2.924 -20.234 1 87.25 229 ILE B CA 1
ATOM 4358 C C . ILE B 1 229 ? 19.25 4.254 -20.125 1 87.25 229 ILE B C 1
ATOM 4360 O O . ILE B 1 229 ? 18.078 4.352 -20.484 1 87.25 229 ILE B O 1
ATOM 4364 N N . ALA B 1 230 ? 19.938 5.172 -19.688 1 83.69 230 ALA B N 1
ATOM 4365 C CA . ALA B 1 230 ? 19.344 6.5 -19.531 1 83.69 230 ALA B CA 1
ATOM 4366 C C . ALA B 1 230 ? 18.891 7.059 -20.875 1 83.69 230 ALA B C 1
ATOM 4368 O O . ALA B 1 230 ? 17.781 7.574 -21 1 83.69 230 ALA B O 1
ATOM 4369 N N . ALA B 1 231 ? 19.797 6.898 -21.906 1 84.94 231 ALA B N 1
ATOM 4370 C CA . ALA B 1 231 ? 19.5 7.387 -23.25 1 84.94 231 ALA B CA 1
ATOM 4371 C C . ALA B 1 231 ? 18.281 6.68 -23.828 1 84.94 231 ALA B C 1
ATOM 4373 O O . ALA B 1 231 ? 17.422 7.316 -24.453 1 84.94 231 ALA B O 1
ATOM 4374 N N . ALA B 1 232 ? 18.172 5.488 -23.594 1 84 232 ALA B N 1
ATOM 4375 C CA . ALA B 1 232 ? 17.094 4.688 -24.141 1 84 232 ALA B CA 1
ATOM 4376 C C . ALA B 1 232 ? 15.75 5.105 -23.547 1 84 232 ALA B C 1
ATOM 4378 O O . ALA B 1 232 ? 14.695 4.852 -24.141 1 84 232 ALA B O 1
ATOM 4379 N N . HIS B 1 233 ? 15.797 5.656 -22.438 1 79.19 233 HIS B N 1
ATOM 4380 C CA . HIS B 1 233 ? 14.57 6.027 -21.734 1 79.19 233 HIS B CA 1
ATOM 4381 C C . HIS B 1 233 ? 14.406 7.543 -21.672 1 79.19 233 HIS B C 1
ATOM 4383 O O . HIS B 1 233 ? 13.562 8.055 -20.938 1 79.19 233 HIS B O 1
ATOM 4389 N N . ASP B 1 234 ? 15.312 8.188 -22.359 1 78.56 234 ASP B N 1
ATOM 4390 C CA . ASP B 1 234 ? 15.273 9.641 -22.484 1 78.56 234 ASP B CA 1
ATOM 4391 C C . ASP B 1 234 ? 15.328 10.32 -21.125 1 78.56 234 ASP B C 1
ATOM 4393 O O . ASP B 1 234 ? 14.516 11.203 -20.828 1 78.56 234 ASP B O 1
ATOM 4397 N N . ILE B 1 235 ? 16.156 9.758 -20.391 1 74.75 235 ILE B N 1
ATOM 4398 C CA . ILE B 1 235 ? 16.375 10.383 -19.094 1 74.75 235 ILE B CA 1
ATOM 4399 C C . ILE B 1 235 ? 17.875 10.633 -18.891 1 74.75 235 ILE B C 1
ATOM 4401 O O . ILE B 1 235 ? 18.703 10.055 -19.609 1 74.75 235 ILE B O 1
ATOM 4405 N N . SER B 1 236 ? 18.141 11.531 -18 1 72.12 236 SER B N 1
ATOM 4406 C CA . SER B 1 236 ? 19.531 11.781 -17.688 1 72.12 236 SER B CA 1
ATOM 4407 C C . SER B 1 236 ? 20.109 10.664 -16.812 1 72.12 236 SER B C 1
ATOM 4409 O O . SER B 1 236 ? 19.359 9.914 -16.188 1 72.12 236 SER B O 1
ATOM 4411 N N . LEU B 1 237 ? 21.469 10.539 -16.891 1 75.94 237 LEU B N 1
ATOM 4412 C CA . LEU B 1 237 ? 22.141 9.578 -16.031 1 75.94 237 LEU B CA 1
ATOM 4413 C C . LEU B 1 237 ? 21.812 9.852 -14.562 1 75.94 237 LEU B C 1
ATOM 4415 O O . LEU B 1 237 ? 21.625 8.914 -13.781 1 75.94 237 LEU B O 1
ATOM 4419 N N . ARG B 1 238 ? 21.625 11.062 -14.344 1 65.06 238 ARG B N 1
ATOM 4420 C CA . ARG B 1 238 ? 21.297 11.453 -12.977 1 65.06 238 ARG B CA 1
ATOM 4421 C C . ARG B 1 238 ? 19.906 10.961 -12.594 1 65.06 238 ARG B C 1
ATOM 4423 O O . ARG B 1 238 ? 19.703 10.422 -11.508 1 65.06 238 ARG B O 1
ATOM 4430 N N . THR B 1 239 ? 19.031 11.062 -13.43 1 66 239 THR B N 1
ATOM 4431 C CA . THR B 1 239 ? 17.656 10.609 -13.203 1 66 239 THR B CA 1
ATOM 4432 C C . THR B 1 239 ? 17.609 9.094 -13.062 1 66 239 THR B C 1
ATOM 4434 O O . THR B 1 239 ? 16.875 8.57 -12.219 1 66 239 THR B O 1
ATOM 4437 N N . LEU B 1 240 ? 18.391 8.398 -13.906 1 73.81 240 LEU B N 1
ATOM 4438 C CA . LEU B 1 240 ? 18.438 6.941 -13.812 1 73.81 240 LEU B CA 1
ATOM 4439 C C . LEU B 1 240 ? 18.891 6.496 -12.43 1 73.81 240 LEU B C 1
ATOM 4441 O O . LEU B 1 240 ? 18.266 5.625 -11.82 1 73.81 240 LEU B O 1
ATOM 4445 N N . TYR B 1 241 ? 19.844 7.164 -12.047 1 65.88 241 TYR B N 1
ATOM 4446 C CA . TYR B 1 241 ? 20.391 6.77 -10.75 1 65.88 241 TYR B CA 1
ATOM 4447 C C . TYR B 1 241 ? 19.422 7.141 -9.625 1 65.88 241 TYR B C 1
ATOM 4449 O O . TYR B 1 241 ? 19.328 6.422 -8.625 1 65.88 241 TYR B O 1
ATOM 4457 N N . HIS B 1 242 ? 18.641 8.141 -9.875 1 61.91 242 HIS B N 1
ATOM 4458 C CA . HIS B 1 242 ? 17.625 8.523 -8.906 1 61.91 242 HIS B CA 1
ATOM 4459 C C . HIS B 1 242 ? 16.5 7.5 -8.867 1 61.91 242 HIS B C 1
ATOM 4461 O O . HIS B 1 242 ? 15.961 7.195 -7.797 1 61.91 242 HIS B O 1
ATOM 4467 N N . LEU B 1 243 ? 16.188 7.027 -10.055 1 63.91 243 LEU B N 1
ATOM 4468 C CA . LEU B 1 243 ? 15.094 6.059 -10.188 1 63.91 243 LEU B CA 1
ATOM 4469 C C . LEU B 1 243 ? 15.5 4.707 -9.602 1 63.91 243 LEU B C 1
ATOM 4471 O O . LEU B 1 243 ? 14.68 4.016 -9 1 63.91 243 LEU B O 1
ATOM 4475 N N . TRP B 1 244 ? 16.75 4.41 -10.016 1 63.28 244 TRP B N 1
ATOM 4476 C CA . TRP B 1 244 ? 17.203 3.088 -9.594 1 63.28 244 TRP B CA 1
ATOM 4477 C C . TRP B 1 244 ? 17.281 3.002 -8.07 1 63.28 244 TRP B C 1
ATOM 4479 O O . TRP B 1 244 ? 18.25 3.484 -7.469 1 63.28 244 TRP B O 1
ATOM 4489 N N . GLN B 1 245 ? 16.078 2.482 -7.648 1 50.84 245 GLN B N 1
ATOM 4490 C CA . GLN B 1 245 ? 15.961 2.25 -6.211 1 50.84 245 GLN B CA 1
ATOM 4491 C C . GLN B 1 245 ? 16.031 0.76 -5.891 1 50.84 245 GLN B C 1
ATOM 4493 O O . GLN B 1 245 ? 15.031 0.046 -6.027 1 50.84 245 GLN B O 1
ATOM 4498 N N . HIS B 1 246 ? 17.078 0.18 -6.301 1 50.81 246 HIS B N 1
ATOM 4499 C CA . HIS B 1 246 ? 17.234 -1.218 -5.914 1 50.81 246 HIS B CA 1
ATOM 4500 C C . HIS B 1 246 ? 17.844 -1.343 -4.52 1 50.81 246 HIS B C 1
ATOM 4502 O O . HIS B 1 246 ? 18.812 -0.659 -4.199 1 50.81 246 HIS B O 1
ATOM 4508 N N . PRO B 1 247 ? 17.109 -2.17 -3.693 1 38.31 247 PRO B N 1
ATOM 4509 C CA . PRO B 1 247 ? 17.453 -2.193 -2.271 1 38.31 247 PRO B CA 1
ATOM 4510 C C . PRO B 1 247 ? 18.891 -2.637 -2.023 1 38.31 247 PRO B C 1
ATOM 4512 O O . PRO B 1 247 ? 19.484 -2.266 -1.011 1 38.31 247 PRO B O 1
ATOM 4515 N N . ALA B 1 248 ? 19.453 -3.445 -2.945 1 41.91 248 ALA B N 1
ATOM 4516 C CA . ALA B 1 248 ? 20.703 -4.105 -2.574 1 41.91 248 ALA B CA 1
ATOM 4517 C C . ALA B 1 248 ? 21.766 -3.914 -3.652 1 41.91 248 ALA B C 1
ATOM 4519 O O . ALA B 1 248 ? 22.969 -3.986 -3.371 1 41.91 248 ALA B O 1
ATOM 4520 N N . LEU B 1 249 ? 21.484 -3.654 -4.797 1 55.78 249 LEU B N 1
ATOM 4521 C CA . LEU B 1 249 ? 22.406 -3.662 -5.918 1 55.78 249 LEU B CA 1
ATOM 4522 C C . LEU B 1 249 ? 22.359 -2.336 -6.672 1 55.78 249 LEU B C 1
ATOM 4524 O O . LEU B 1 249 ? 21.281 -1.796 -6.922 1 55.78 249 LEU B O 1
ATOM 4528 N N . SER B 1 250 ? 23.656 -1.766 -6.734 1 71.06 250 SER B N 1
ATOM 4529 C CA . SER B 1 250 ? 23.719 -0.712 -7.742 1 71.06 250 SER B CA 1
ATOM 4530 C C . SER B 1 250 ? 23.156 -1.192 -9.078 1 71.06 250 SER B C 1
ATOM 4532 O O . SER B 1 250 ? 22.984 -2.395 -9.281 1 71.06 250 SER B O 1
ATOM 4534 N N . LEU B 1 251 ? 22.906 -0.233 -9.859 1 78.69 251 LEU B N 1
ATOM 4535 C CA . LEU B 1 251 ? 22.375 -0.567 -11.18 1 78.69 251 LEU B CA 1
ATOM 4536 C C . LEU B 1 251 ? 23.312 -1.523 -11.906 1 78.69 251 LEU B C 1
ATOM 4538 O O . LEU B 1 251 ? 22.875 -2.545 -12.445 1 78.69 251 LEU B O 1
ATOM 4542 N N . THR B 1 252 ? 24.594 -1.233 -11.797 1 80.25 252 THR B N 1
ATOM 4543 C CA . THR B 1 252 ? 25.578 -2.049 -12.5 1 80.25 252 THR B CA 1
ATOM 4544 C C . THR B 1 252 ? 25.703 -3.424 -11.844 1 80.25 252 THR B C 1
ATOM 4546 O O . THR B 1 252 ? 25.812 -4.438 -12.539 1 80.25 252 THR B O 1
ATOM 4549 N N . GLN B 1 253 ? 25.625 -3.416 -10.57 1 76.38 253 GLN B N 1
ATOM 4550 C CA . GLN B 1 253 ? 25.672 -4.688 -9.859 1 76.38 253 GLN B CA 1
ATOM 4551 C C . GLN B 1 253 ? 24.453 -5.543 -10.164 1 76.38 253 GLN B C 1
ATOM 4553 O O . GLN B 1 253 ? 24.562 -6.762 -10.328 1 76.38 253 GLN B O 1
ATOM 4558 N N . TRP B 1 254 ? 23.406 -4.883 -10.203 1 79.25 254 TRP B N 1
ATOM 4559 C CA . TRP B 1 254 ? 22.172 -5.598 -10.5 1 79.25 254 TRP B CA 1
ATOM 4560 C C . TRP B 1 254 ? 22.203 -6.172 -11.914 1 79.25 254 TRP B C 1
ATOM 4562 O O . TRP B 1 254 ? 21.812 -7.32 -12.133 1 79.25 254 TRP B O 1
ATOM 4572 N N . ILE B 1 255 ? 22.703 -5.434 -12.82 1 85.5 255 ILE B N 1
ATOM 4573 C CA . ILE B 1 255 ? 22.812 -5.895 -14.203 1 85.5 255 ILE B CA 1
ATOM 4574 C C . ILE B 1 255 ? 23.719 -7.125 -14.258 1 85.5 255 ILE B C 1
ATOM 4576 O O . ILE B 1 255 ? 23.375 -8.125 -14.891 1 85.5 255 ILE B O 1
ATOM 4580 N N . THR B 1 256 ? 24.781 -6.98 -13.531 1 85.69 256 THR B N 1
ATOM 4581 C CA . THR B 1 256 ? 25.719 -8.102 -13.5 1 85.69 256 THR B CA 1
ATOM 4582 C C . THR B 1 256 ? 25.062 -9.336 -12.875 1 85.69 256 THR B C 1
ATOM 4584 O O . THR B 1 256 ? 25.219 -10.445 -13.383 1 85.69 256 THR B O 1
ATOM 4587 N N . HIS B 1 257 ? 24.391 -9.102 -11.867 1 80.44 257 HIS B N 1
ATOM 4588 C CA . HIS B 1 257 ? 23.703 -10.203 -11.195 1 80.44 257 HIS B CA 1
ATOM 4589 C C . HIS B 1 257 ? 22.688 -10.867 -12.117 1 80.44 257 HIS B C 1
ATOM 4591 O O . HIS B 1 257 ? 22.609 -12.094 -12.172 1 80.44 257 HIS B O 1
ATOM 4597 N N . GLU B 1 258 ? 21.953 -10.047 -12.719 1 83.38 258 GLU B N 1
ATOM 4598 C CA . GLU B 1 258 ? 20.969 -10.586 -13.641 1 83.38 258 GLU B CA 1
ATOM 4599 C C . GLU B 1 258 ? 21.625 -11.359 -14.781 1 83.38 258 GLU B C 1
ATOM 4601 O O . GLU B 1 258 ? 21.125 -12.391 -15.211 1 83.38 258 GLU B O 1
ATOM 4606 N N . ARG B 1 259 ? 22.75 -10.844 -15.227 1 88 259 ARG B N 1
ATOM 4607 C CA . ARG B 1 259 ? 23.516 -11.539 -16.25 1 88 259 ARG B CA 1
ATOM 4608 C C . ARG B 1 259 ? 23.984 -12.898 -15.75 1 88 259 ARG B C 1
ATOM 4610 O O . ARG B 1 259 ? 23.891 -13.898 -16.469 1 88 259 ARG B O 1
ATOM 4617 N N . LEU B 1 260 ? 24.438 -12.922 -14.609 1 86 260 LEU B N 1
ATOM 4618 C CA . LEU B 1 260 ? 24.922 -14.164 -14.023 1 86 260 LEU B CA 1
ATOM 4619 C C . LEU B 1 260 ? 23.797 -15.164 -13.852 1 86 260 LEU B C 1
ATOM 4621 O O . LEU B 1 260 ? 23.969 -16.359 -14.109 1 86 260 LEU B O 1
ATOM 4625 N N . GLU B 1 261 ? 22.734 -14.68 -13.383 1 79.25 261 GLU B N 1
ATOM 4626 C CA . GLU B 1 261 ? 21.578 -15.547 -13.211 1 79.25 261 GLU B CA 1
ATOM 4627 C C . GLU B 1 261 ? 21.125 -16.141 -14.539 1 79.25 261 GLU B C 1
ATOM 4629 O O . GLU B 1 261 ? 20.766 -17.312 -14.617 1 79.25 261 GLU B O 1
ATOM 4634 N N . ALA B 1 262 ? 21.094 -15.359 -15.523 1 81 262 ALA B N 1
ATOM 4635 C CA . ALA B 1 262 ? 20.719 -15.828 -16.859 1 81 262 ALA B CA 1
ATOM 4636 C C . ALA B 1 262 ? 21.703 -16.875 -17.359 1 81 262 ALA B C 1
ATOM 4638 O O . ALA B 1 262 ? 21.297 -17.906 -17.906 1 81 262 ALA B O 1
ATOM 4639 N N . ALA B 1 263 ? 22.906 -16.578 -17.156 1 87.06 263 ALA B N 1
ATOM 4640 C CA . ALA B 1 263 ? 23.938 -17.531 -17.547 1 87.06 263 ALA B CA 1
ATOM 4641 C C . ALA B 1 263 ? 23.781 -18.859 -16.781 1 87.06 263 ALA B C 1
ATOM 4643 O O . ALA B 1 263 ? 23.906 -19.938 -17.375 1 87.06 263 ALA B O 1
ATOM 4644 N N . ARG B 1 264 ? 23.5 -18.641 -15.57 1 80.25 264 ARG B N 1
ATOM 4645 C CA . ARG B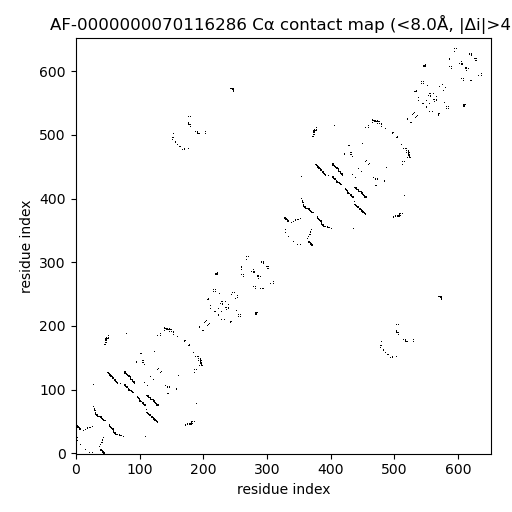 1 264 ? 23.297 -19.812 -14.719 1 80.25 264 ARG B CA 1
ATOM 4646 C C . ARG B 1 264 ? 22.172 -20.703 -15.258 1 80.25 264 ARG B C 1
ATOM 4648 O O . ARG B 1 264 ? 22.312 -21.922 -15.312 1 80.25 264 ARG B O 1
ATOM 4655 N N . ARG B 1 265 ? 21.219 -20.141 -15.617 1 74.06 265 ARG B N 1
ATOM 4656 C CA . ARG B 1 265 ? 20.078 -20.859 -16.188 1 74.06 265 ARG B CA 1
ATOM 4657 C C . ARG B 1 265 ? 20.438 -21.516 -17.5 1 74.06 265 ARG B C 1
ATOM 4659 O O . ARG B 1 265 ? 20.094 -22.672 -17.734 1 74.06 265 ARG B O 1
ATOM 4666 N N . ASP B 1 266 ? 21.125 -20.797 -18.297 1 80.06 266 ASP B N 1
ATOM 4667 C CA . ASP B 1 266 ? 21.531 -21.297 -19.594 1 80.06 266 ASP B CA 1
ATOM 4668 C C . ASP B 1 266 ? 22.469 -22.5 -19.469 1 80.06 266 ASP B C 1
ATOM 4670 O O . ASP B 1 266 ? 22.453 -23.406 -20.297 1 80.06 266 ASP B O 1
ATOM 4674 N N . LEU B 1 267 ? 23.25 -22.438 -18.453 1 81.12 267 LEU B N 1
ATOM 4675 C CA . LEU B 1 267 ? 24.234 -23.484 -18.234 1 81.12 267 LEU B CA 1
ATOM 4676 C C . LEU B 1 267 ? 23.547 -24.828 -17.953 1 81.12 267 LEU B C 1
ATOM 4678 O O . LEU B 1 267 ? 24.125 -25.891 -18.188 1 81.12 267 LEU B O 1
ATOM 4682 N N . THR B 1 268 ? 22.359 -24.688 -17.484 1 72.62 268 THR B N 1
ATOM 4683 C CA . THR B 1 268 ? 21.656 -25.922 -17.141 1 72.62 268 THR B CA 1
ATOM 4684 C C . THR B 1 268 ? 20.984 -26.516 -18.375 1 72.62 268 THR B C 1
ATOM 4686 O O . THR B 1 268 ? 20.703 -27.719 -18.406 1 72.62 268 THR B O 1
ATOM 4689 N N . VAL B 1 269 ? 20.812 -25.672 -19.391 1 67.31 269 VAL B N 1
ATOM 4690 C CA . VAL B 1 269 ? 20.016 -26.156 -20.5 1 67.31 269 VAL B CA 1
ATOM 4691 C C . VAL B 1 269 ? 20.844 -26.172 -21.781 1 67.31 269 VAL B C 1
ATOM 4693 O O . VAL B 1 269 ? 20.5 -26.844 -22.75 1 67.31 269 VAL B O 1
ATOM 4696 N N . ALA B 1 270 ? 21.906 -25.453 -21.953 1 65.88 270 ALA B N 1
ATOM 4697 C CA . ALA B 1 270 ? 22.609 -25.156 -23.203 1 65.88 270 ALA B CA 1
ATOM 4698 C C . ALA B 1 270 ? 23.516 -26.328 -23.609 1 65.88 270 ALA B C 1
ATOM 4700 O O . ALA B 1 270 ? 24.094 -26.312 -24.688 1 65.88 270 ALA B O 1
ATOM 4701 N N . GLY B 1 271 ? 23.328 -27.453 -23 1 65.19 271 GLY B N 1
ATOM 4702 C CA . GLY B 1 271 ? 24.016 -28.672 -23.422 1 65.19 271 GLY B CA 1
ATOM 4703 C C . GLY B 1 271 ? 25.531 -28.5 -23.484 1 65.19 271 GLY B C 1
ATOM 4704 O O . GLY B 1 271 ? 26.156 -28.156 -22.484 1 65.19 271 GLY B O 1
ATOM 4705 N N . ARG B 1 272 ? 26.188 -28.609 -24.766 1 73.75 272 ARG B N 1
ATOM 4706 C CA . ARG B 1 272 ? 27.625 -28.672 -24.984 1 73.75 272 ARG B CA 1
ATOM 4707 C C . ARG B 1 272 ? 28.172 -27.312 -25.422 1 73.75 272 ARG B C 1
ATOM 4709 O O . ARG B 1 272 ? 29.328 -27.219 -25.859 1 73.75 272 ARG B O 1
ATOM 4716 N N . GLN B 1 273 ? 27.5 -26.234 -25.25 1 82.31 273 GLN B N 1
ATOM 4717 C CA . GLN B 1 273 ? 28.016 -24.922 -25.625 1 82.31 273 GLN B CA 1
ATOM 4718 C C . GLN B 1 273 ? 29.125 -24.469 -24.672 1 82.31 273 GLN B C 1
ATOM 4720 O O . GLN B 1 273 ? 29.031 -24.688 -23.469 1 82.31 273 GLN B O 1
ATOM 4725 N N . PRO B 1 274 ? 30.203 -23.891 -25.328 1 89.38 274 PRO B N 1
ATOM 4726 C CA . PRO B 1 274 ? 31.297 -23.422 -24.469 1 89.38 274 PRO B CA 1
ATOM 4727 C C . PRO B 1 274 ? 30.844 -22.344 -23.469 1 89.38 274 PRO B C 1
ATOM 4729 O O . PRO B 1 274 ? 30.016 -21.5 -23.797 1 89.38 274 PRO B O 1
ATOM 4732 N N . ILE B 1 275 ? 31.344 -22.453 -22.312 1 90.25 275 ILE B N 1
ATOM 4733 C CA . ILE B 1 275 ? 31.016 -21.547 -21.234 1 90.25 275 ILE B CA 1
ATOM 4734 C C . ILE B 1 275 ? 31.281 -20.109 -21.656 1 90.25 275 ILE B C 1
ATOM 4736 O O . ILE B 1 275 ? 30.531 -19.188 -21.328 1 90.25 275 ILE B O 1
ATOM 4740 N N . GLY B 1 276 ? 32.344 -19.953 -22.438 1 90.81 276 GLY B N 1
ATOM 4741 C CA . GLY B 1 276 ? 32.656 -18.625 -22.938 1 90.81 276 GLY B CA 1
ATOM 4742 C C . GLY B 1 276 ? 31.578 -18.047 -23.828 1 90.81 276 GLY B C 1
ATOM 4743 O O . GLY B 1 276 ? 31.297 -16.859 -23.766 1 90.81 276 GLY B O 1
ATOM 4744 N N . ALA B 1 277 ? 31 -18.891 -24.625 1 90.75 277 ALA B N 1
ATOM 4745 C CA . ALA B 1 277 ? 29.922 -18.453 -25.516 1 90.75 277 ALA B CA 1
ATOM 4746 C C . ALA B 1 277 ? 28.688 -18.031 -24.719 1 90.75 277 ALA B C 1
ATOM 4748 O O . ALA B 1 277 ? 28.047 -17.031 -25.047 1 90.75 277 ALA B O 1
ATOM 4749 N N . ILE B 1 278 ? 28.406 -18.766 -23.656 1 90.56 278 ILE B N 1
ATOM 4750 C CA . ILE B 1 278 ? 27.281 -18.453 -22.797 1 90.56 278 ILE B CA 1
ATOM 4751 C C . ILE B 1 278 ? 27.531 -17.125 -22.094 1 90.56 278 ILE B C 1
ATOM 4753 O O . ILE B 1 278 ? 26.625 -16.266 -22.016 1 90.56 278 ILE B O 1
ATOM 4757 N N . ALA B 1 279 ? 28.719 -17.016 -21.641 1 92.44 279 ALA B N 1
ATOM 4758 C CA . ALA B 1 279 ? 29.094 -15.766 -21 1 92.44 279 ALA B CA 1
ATOM 4759 C C . ALA B 1 279 ? 28.922 -14.578 -21.938 1 92.44 279 ALA B C 1
ATOM 4761 O O . ALA B 1 279 ? 28.344 -13.555 -21.562 1 92.44 279 ALA B O 1
ATOM 4762 N N . HIS B 1 280 ? 29.344 -14.734 -23.172 1 90.69 280 HIS B N 1
ATOM 4763 C CA . HIS B 1 280 ? 29.266 -13.68 -24.172 1 90.69 280 HIS B CA 1
ATOM 4764 C C . HIS B 1 280 ? 27.812 -13.367 -24.531 1 90.69 280 HIS B C 1
ATOM 4766 O O . HIS B 1 280 ? 27.469 -12.211 -24.766 1 90.69 280 HIS B O 1
ATOM 4772 N N . ARG B 1 281 ? 27.047 -14.336 -24.547 1 89.88 281 ARG B N 1
ATOM 4773 C CA . ARG B 1 281 ? 25.625 -14.18 -24.859 1 89.88 281 ARG B CA 1
ATOM 4774 C C . ARG B 1 281 ? 24.953 -13.242 -23.859 1 89.88 281 ARG B C 1
ATOM 4776 O O . ARG B 1 281 ? 24.047 -12.484 -24.234 1 89.88 281 ARG B O 1
ATOM 4783 N N . TRP B 1 282 ? 25.516 -13.352 -22.672 1 91.25 282 TRP B N 1
ATOM 4784 C CA . TRP B 1 282 ? 24.844 -12.57 -21.625 1 91.25 282 TRP B CA 1
ATOM 4785 C C . TRP B 1 282 ? 25.672 -11.344 -21.25 1 91.25 282 TRP B C 1
ATOM 4787 O O . TRP B 1 282 ? 25.547 -10.828 -20.141 1 91.25 282 TRP B O 1
ATOM 4797 N N . GLY B 1 283 ? 26.547 -10.922 -22.203 1 91.94 283 GLY B N 1
ATOM 4798 C CA . GLY B 1 283 ? 27.094 -9.57 -22.141 1 91.94 283 GLY B CA 1
ATOM 4799 C C . GLY B 1 283 ? 28.469 -9.508 -21.5 1 91.94 283 GLY B C 1
ATOM 4800 O O . GLY B 1 283 ? 29.031 -8.43 -21.344 1 91.94 283 GLY B O 1
ATOM 4801 N N . PHE B 1 284 ? 29.016 -10.664 -21.125 1 92.44 284 PHE B N 1
ATOM 4802 C CA . PHE B 1 284 ? 30.375 -10.656 -20.609 1 92.44 284 PHE B CA 1
ATOM 4803 C C . PHE B 1 284 ? 31.391 -10.664 -21.734 1 92.44 284 PHE B C 1
ATOM 4805 O O . PHE B 1 284 ? 31.328 -11.531 -22.609 1 92.44 284 PHE B O 1
ATOM 4812 N N . THR B 1 285 ? 32.188 -9.633 -21.703 1 88.06 285 THR B N 1
ATOM 4813 C CA . THR B 1 285 ? 33.188 -9.547 -22.781 1 88.06 285 THR B CA 1
ATOM 4814 C C . THR B 1 285 ? 34.469 -10.266 -22.375 1 88.06 285 THR B C 1
ATOM 4816 O O . THR B 1 285 ? 35.312 -10.555 -23.234 1 88.06 285 THR B O 1
ATOM 4819 N N . ASP B 1 286 ? 34.625 -10.492 -21.109 1 88.44 286 ASP B N 1
ATOM 4820 C CA . ASP B 1 286 ? 35.781 -11.18 -20.562 1 88.44 286 ASP B CA 1
ATOM 4821 C C . ASP B 1 286 ? 35.375 -12.422 -19.781 1 88.44 286 ASP B C 1
ATOM 4823 O O . ASP B 1 286 ? 34.719 -12.32 -18.734 1 88.44 286 ASP B O 1
ATOM 4827 N N . THR B 1 287 ? 35.812 -13.586 -20.312 1 89.06 287 THR B N 1
ATOM 4828 C CA . THR B 1 287 ? 35.438 -14.867 -19.719 1 89.06 287 THR B CA 1
ATOM 4829 C C . THR B 1 287 ? 36.062 -15.008 -18.312 1 89.06 287 THR B C 1
ATOM 4831 O O . THR B 1 287 ? 35.469 -15.625 -17.438 1 89.06 287 THR B O 1
ATOM 4834 N N . THR B 1 288 ? 37.188 -14.422 -18.188 1 89.44 288 THR B N 1
ATOM 4835 C CA . THR B 1 288 ? 37.844 -14.453 -16.875 1 89.44 288 THR B CA 1
ATOM 4836 C C . THR B 1 288 ? 37 -13.68 -15.852 1 89.44 288 THR B C 1
ATOM 4838 O O . THR B 1 288 ? 36.781 -14.148 -14.727 1 89.44 288 THR B O 1
ATOM 4841 N N . HIS B 1 289 ? 36.562 -12.531 -16.328 1 90.06 289 HIS B N 1
ATOM 4842 C CA . HIS B 1 289 ? 35.688 -11.727 -15.477 1 90.06 289 HIS B CA 1
ATOM 4843 C C . HIS B 1 289 ? 34.406 -12.469 -15.141 1 90.06 289 HIS B C 1
ATOM 4845 O O . HIS B 1 289 ? 33.938 -12.461 -13.992 1 90.06 289 HIS B O 1
ATOM 4851 N N . PHE B 1 290 ? 33.875 -13.125 -16.125 1 94.69 290 PHE B N 1
ATOM 4852 C CA . PHE B 1 290 ? 32.688 -13.922 -15.93 1 94.69 290 PHE B CA 1
ATOM 4853 C C . PHE B 1 290 ? 32.906 -15.023 -14.906 1 94.69 290 PHE B C 1
ATOM 4855 O O . PHE B 1 290 ? 32.156 -15.172 -13.953 1 94.69 290 PHE B O 1
ATOM 4862 N N . SER B 1 291 ? 33.938 -15.797 -15.055 1 91.38 291 SER B N 1
ATOM 4863 C CA . SER B 1 291 ? 34.219 -16.938 -14.195 1 91.38 291 SER B CA 1
ATOM 4864 C C . SER B 1 291 ? 34.406 -16.516 -12.75 1 91.38 291 SER B C 1
ATOM 4866 O O . SER B 1 291 ? 33.906 -17.172 -11.828 1 91.38 291 SER B O 1
ATOM 4868 N N . ARG B 1 292 ? 35.031 -15.391 -12.586 1 90 292 ARG B N 1
ATOM 4869 C CA . ARG B 1 292 ? 35.281 -14.875 -11.242 1 90 292 ARG B CA 1
ATOM 4870 C C . ARG B 1 292 ? 33.969 -14.43 -10.586 1 90 292 ARG B C 1
ATOM 4872 O O . ARG B 1 292 ? 33.719 -14.758 -9.43 1 90 292 ARG B O 1
ATOM 4879 N N . ARG B 1 293 ? 33.219 -13.75 -11.32 1 88.06 293 ARG B N 1
ATOM 4880 C CA . ARG B 1 293 ? 31.969 -13.219 -10.781 1 88.06 293 ARG B CA 1
ATOM 4881 C C . ARG B 1 293 ? 30.969 -14.336 -10.539 1 88.06 293 ARG B C 1
ATOM 4883 O O . ARG B 1 293 ? 30.188 -14.281 -9.586 1 88.06 293 ARG B O 1
ATOM 4890 N N . PHE B 1 294 ? 30.906 -15.359 -11.398 1 90.88 294 PHE B N 1
ATOM 4891 C CA . PHE B 1 294 ? 30.016 -16.5 -11.242 1 90.88 294 PHE B CA 1
ATOM 4892 C C . PHE B 1 294 ? 30.328 -17.266 -9.961 1 90.88 294 PHE B C 1
ATOM 4894 O O . PHE B 1 294 ? 29.422 -17.547 -9.18 1 90.88 294 PHE B O 1
ATOM 4901 N N . ARG B 1 295 ? 31.547 -17.453 -9.719 1 83.75 295 ARG B N 1
ATOM 4902 C CA . ARG B 1 295 ? 31.969 -18.156 -8.508 1 83.75 295 ARG B CA 1
ATOM 4903 C C . ARG B 1 295 ? 31.641 -17.328 -7.266 1 83.75 295 ARG B C 1
ATOM 4905 O O . ARG B 1 295 ? 31.203 -17.875 -6.254 1 83.75 295 ARG B O 1
ATOM 4912 N N . ALA B 1 296 ? 31.844 -16.141 -7.352 1 81.94 296 ALA B N 1
ATOM 4913 C CA . ALA B 1 296 ? 31.562 -15.266 -6.223 1 81.94 296 ALA B CA 1
ATOM 4914 C C . ALA B 1 296 ? 30.078 -15.234 -5.902 1 81.94 296 ALA B C 1
ATOM 4916 O O . ALA B 1 296 ? 29.688 -15.195 -4.734 1 81.94 296 ALA B O 1
ATOM 4917 N N . ALA B 1 297 ? 29.359 -15.297 -6.926 1 76.75 297 ALA B N 1
ATOM 4918 C CA . ALA B 1 297 ? 27.922 -15.156 -6.77 1 76.75 297 ALA B CA 1
ATOM 4919 C C . ALA B 1 297 ? 27.281 -16.469 -6.309 1 76.75 297 ALA B C 1
ATOM 4921 O O . ALA B 1 297 ? 26.359 -16.469 -5.5 1 76.75 297 ALA B O 1
ATOM 4922 N N . PHE B 1 298 ? 27.828 -17.656 -6.805 1 76.06 298 PHE B N 1
ATOM 4923 C CA . PHE B 1 298 ? 27.094 -18.906 -6.625 1 76.06 298 PHE B CA 1
ATOM 4924 C C . PHE B 1 298 ? 27.922 -19.922 -5.844 1 76.06 298 PHE B C 1
ATOM 4926 O O . PHE B 1 298 ? 27.438 -21.016 -5.543 1 76.06 298 PHE B O 1
ATOM 4933 N N . GLY B 1 299 ? 29.125 -19.547 -5.559 1 77.12 299 GLY B N 1
ATOM 4934 C CA . GLY B 1 299 ? 29.969 -20.359 -4.691 1 77.12 299 GLY B CA 1
ATOM 4935 C C . GLY B 1 299 ? 30.641 -21.516 -5.422 1 77.12 299 GLY B C 1
ATOM 4936 O O . GLY B 1 299 ? 31.375 -22.297 -4.82 1 77.12 299 GLY B O 1
ATOM 4937 N N . MET B 1 300 ? 30.422 -21.688 -6.656 1 78.81 300 MET B N 1
ATOM 4938 C CA . MET B 1 300 ? 31.047 -22.719 -7.496 1 78.81 300 MET B CA 1
ATOM 4939 C C . MET B 1 300 ? 31.297 -22.188 -8.906 1 78.81 300 MET B C 1
ATOM 4941 O O . MET B 1 300 ? 30.703 -21.172 -9.305 1 78.81 300 MET B O 1
ATOM 4945 N N . SER B 1 301 ? 32.219 -22.906 -9.633 1 89 301 SER B N 1
ATOM 4946 C CA . SER B 1 301 ? 32.531 -22.484 -11 1 89 301 SER B CA 1
ATOM 4947 C C . SER B 1 301 ? 31.375 -22.812 -11.953 1 89 301 SER B C 1
ATOM 4949 O O . SER B 1 301 ? 30.547 -23.688 -11.648 1 89 301 SER B O 1
ATOM 4951 N N . ALA B 1 302 ? 31.359 -22.109 -13.047 1 89.31 302 ALA B N 1
ATOM 4952 C CA . ALA B 1 302 ? 30.359 -22.391 -14.07 1 89.31 302 ALA B CA 1
ATOM 4953 C C . ALA B 1 302 ? 30.453 -23.828 -14.555 1 89.31 302 ALA B C 1
ATOM 4955 O O . ALA B 1 302 ? 29.438 -24.484 -14.797 1 89.31 302 ALA B O 1
ATOM 4956 N N . ARG B 1 303 ? 31.641 -24.312 -14.664 1 87.81 303 ARG B N 1
ATOM 4957 C CA . ARG B 1 303 ? 31.859 -25.688 -15.094 1 87.81 303 ARG B CA 1
ATOM 4958 C C . ARG B 1 303 ? 31.281 -26.672 -14.094 1 87.81 303 ARG B C 1
ATOM 4960 O O . ARG B 1 303 ? 30.641 -27.656 -14.477 1 87.81 303 ARG B O 1
ATOM 4967 N N . GLU B 1 304 ? 31.547 -26.406 -12.844 1 83.25 304 GLU B N 1
ATOM 4968 C CA . GLU B 1 304 ? 31.016 -27.25 -11.773 1 83.25 304 GLU B CA 1
ATOM 4969 C C . GLU B 1 304 ? 29.5 -27.219 -11.75 1 83.25 304 GLU B C 1
ATOM 4971 O O . GLU B 1 304 ? 28.859 -28.25 -11.57 1 83.25 304 GLU B O 1
ATOM 4976 N N . TRP B 1 305 ? 28.984 -26.062 -11.914 1 83.12 305 TRP B N 1
ATOM 4977 C CA . TRP B 1 305 ? 27.547 -25.891 -11.953 1 83.12 305 TRP B CA 1
ATOM 4978 C C . TRP B 1 305 ? 26.938 -26.719 -13.078 1 83.12 305 TRP B C 1
ATOM 4980 O O . TRP B 1 305 ? 25.938 -27.422 -12.875 1 83.12 305 TRP B O 1
ATOM 4990 N N . ARG B 1 306 ? 27.5 -26.641 -14.234 1 82.5 306 ARG B N 1
ATOM 4991 C CA . ARG B 1 306 ? 27.016 -27.406 -15.391 1 82.5 306 ARG B CA 1
ATOM 4992 C C . ARG B 1 306 ? 27.094 -28.906 -15.133 1 82.5 306 ARG B C 1
ATOM 4994 O O . ARG B 1 306 ? 26.156 -29.641 -15.461 1 82.5 306 ARG B O 1
ATOM 5001 N N . ARG B 1 307 ? 28.188 -29.344 -14.625 1 79.56 307 ARG B N 1
ATOM 5002 C CA . ARG B 1 307 ? 28.391 -30.766 -14.336 1 79.56 307 ARG B CA 1
ATOM 5003 C C . ARG B 1 307 ? 27.344 -31.281 -13.359 1 79.56 307 ARG B C 1
ATOM 5005 O O . ARG B 1 307 ? 26.797 -32.375 -13.539 1 79.56 307 ARG B O 1
ATOM 5012 N N . LEU B 1 308 ? 27.125 -30.453 -12.445 1 72.94 308 LEU B N 1
ATOM 5013 C CA . LEU B 1 308 ? 26.188 -30.828 -11.398 1 72.94 308 LEU B CA 1
ATOM 5014 C C . LEU B 1 308 ? 24.781 -30.953 -11.953 1 72.94 308 LEU B C 1
ATOM 5016 O O . LEU B 1 308 ? 24.016 -31.828 -11.539 1 72.94 308 LEU B O 1
ATOM 5020 N N . HIS B 1 309 ? 24.469 -30.266 -12.938 1 64.94 309 HIS B N 1
ATOM 5021 C CA . HIS B 1 309 ? 23.094 -30.219 -13.414 1 64.94 309 HIS B CA 1
ATOM 5022 C C . HIS B 1 309 ? 22.938 -31 -14.727 1 64.94 309 HIS B C 1
ATOM 5024 O O . HIS B 1 309 ? 21.812 -31.281 -15.148 1 64.94 309 HIS B O 1
ATOM 5030 N N . HIS B 1 310 ? 23.953 -31.203 -15.547 1 61.88 310 HIS B N 1
ATOM 5031 C CA . HIS B 1 310 ? 23.938 -32.125 -16.688 1 61.88 310 HIS B CA 1
ATOM 5032 C C . HIS B 1 310 ? 23.859 -33.562 -16.219 1 61.88 310 HIS B C 1
ATOM 5034 O O . HIS B 1 310 ? 23.219 -34.406 -16.859 1 61.88 310 HIS B O 1
ATOM 5040 N N . ARG B 1 311 ? 24.578 -34.125 -15.273 1 54.31 311 ARG B N 1
ATOM 5041 C CA . ARG B 1 311 ? 24.5 -35.5 -14.758 1 54.31 311 ARG B CA 1
ATOM 5042 C C . ARG B 1 311 ? 23.078 -35.844 -14.305 1 54.31 311 ARG B C 1
ATOM 5044 O O . ARG B 1 311 ? 22.641 -36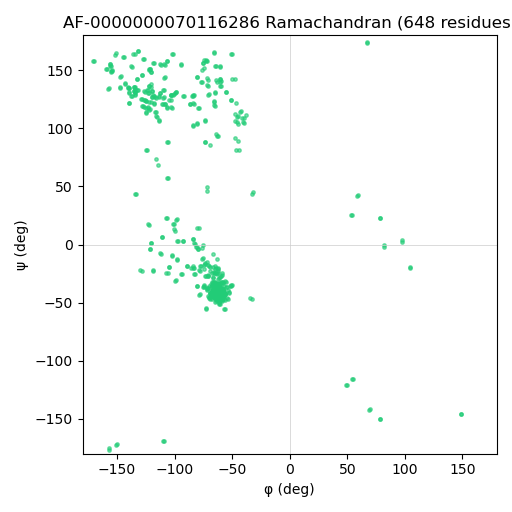.969 -14.453 1 54.31 311 ARG B O 1
ATOM 5051 N N . GLU B 1 312 ? 22.438 -34.938 -13.773 1 49.91 312 GLU B N 1
ATOM 5052 C CA . GLU B 1 312 ? 21.094 -35.25 -13.258 1 49.91 312 GLU B CA 1
ATOM 5053 C C . GLU B 1 312 ? 20.094 -35.406 -14.383 1 49.91 312 GLU B C 1
ATOM 5055 O O . GLU B 1 312 ? 19.141 -36.188 -14.258 1 49.91 312 GLU B O 1
ATOM 5060 N N . ASN B 1 313 ? 20.328 -34.906 -15.492 1 47.06 313 ASN B N 1
ATOM 5061 C CA . ASN B 1 313 ? 19.375 -35.031 -16.594 1 47.06 313 ASN B CA 1
ATOM 5062 C C . ASN B 1 313 ? 19.703 -36.25 -17.469 1 47.06 313 ASN B C 1
ATOM 5064 O O . ASN B 1 313 ? 18.891 -36.656 -18.297 1 47.06 313 ASN B O 1
ATOM 5068 N N . ASN B 1 314 ? 20.906 -36.812 -17.609 1 41.19 314 ASN B N 1
ATOM 5069 C CA . ASN B 1 314 ? 21.203 -38.031 -18.344 1 41.19 314 ASN B CA 1
ATOM 5070 C C . ASN B 1 314 ? 21.688 -39.156 -17.422 1 41.19 314 ASN B C 1
ATOM 5072 O O . ASN B 1 314 ? 22.906 -39.312 -17.234 1 41.19 314 ASN B O 1
ATOM 5076 N N . PRO B 1 315 ? 20.859 -39.719 -16.547 1 44.66 315 PRO B N 1
ATOM 5077 C CA . PRO B 1 315 ? 21.297 -40.781 -15.641 1 44.66 315 PRO B CA 1
ATOM 5078 C C . PRO B 1 315 ? 21.75 -42.062 -16.391 1 44.66 315 PRO B C 1
ATOM 5080 O O . PRO B 1 315 ? 22.109 -43.031 -15.758 1 44.66 315 PRO B O 1
ATOM 5083 N N . ALA B 1 316 ? 21.531 -42.312 -17.719 1 46.53 316 ALA B N 1
ATOM 5084 C CA . ALA B 1 316 ? 21.594 -43.625 -18.344 1 46.53 316 ALA B CA 1
ATOM 5085 C C . ALA B 1 316 ? 23.031 -44.125 -18.375 1 46.53 316 ALA B C 1
ATOM 5087 O O . ALA B 1 316 ? 23.281 -45.281 -18.797 1 46.53 316 ALA B O 1
ATOM 5088 N N . GLY B 1 317 ? 24.078 -43.281 -18.234 1 40.84 317 GLY B N 1
ATOM 5089 C CA . GLY B 1 317 ? 25.328 -43.875 -18.672 1 40.84 317 GLY B CA 1
ATOM 5090 C C . GLY B 1 317 ? 25.891 -44.875 -17.688 1 40.84 317 GLY B C 1
ATOM 5091 O O . GLY B 1 317 ? 27.078 -45.188 -17.734 1 40.84 317 GLY B O 1
ATOM 5092 N N . ARG B 1 318 ? 25.391 -45.156 -16.547 1 43.56 318 ARG B N 1
ATOM 5093 C CA . ARG B 1 318 ? 26.078 -46.156 -15.75 1 43.56 318 ARG B CA 1
ATOM 5094 C C . ARG B 1 318 ? 25.953 -47.562 -16.375 1 43.56 318 ARG B C 1
ATOM 5096 O O . ARG B 1 318 ? 24.859 -48.125 -16.453 1 43.56 318 ARG B O 1
ATOM 5103 N N . ALA B 1 319 ? 26.875 -47.906 -17.344 1 43.81 319 ALA B N 1
ATOM 5104 C CA . ALA B 1 319 ? 27.109 -49.188 -18.016 1 43.81 319 ALA B CA 1
ATOM 5105 C C . ALA B 1 319 ? 27.156 -50.312 -17 1 43.81 319 ALA B C 1
ATOM 5107 O O . ALA B 1 319 ? 27.734 -50.188 -15.914 1 43.81 319 ALA B O 1
ATOM 5108 N N . ALA B 1 320 ? 26.328 -51.312 -17.078 1 45.28 320 ALA B N 1
ATOM 5109 C CA . ALA B 1 320 ? 26.234 -52.625 -16.422 1 45.28 320 ALA B CA 1
ATOM 5110 C C . ALA B 1 320 ? 27.562 -53.344 -16.438 1 45.28 320 ALA B C 1
ATOM 5112 O O . ALA B 1 320 ? 28.266 -53.375 -17.469 1 45.28 320 ALA B O 1
ATOM 5113 N N . PRO B 1 321 ? 28.297 -53.594 -15.359 1 43.28 321 PRO B N 1
ATOM 5114 C CA . PRO B 1 321 ? 29.531 -54.375 -15.312 1 43.28 321 PRO B CA 1
ATOM 5115 C C . PRO B 1 321 ? 29.453 -55.688 -16.078 1 43.28 321 PRO B C 1
ATOM 5117 O O . PRO B 1 321 ? 28.375 -56.281 -16.172 1 43.28 321 PRO B O 1
ATOM 5120 N N . SER B 1 322 ? 30.094 -55.781 -17.266 1 39.72 322 SER B N 1
ATOM 5121 C CA . SER B 1 322 ? 30.234 -57 -18.078 1 39.72 322 SER B CA 1
ATOM 5122 C C . SER B 1 322 ? 30.688 -58.188 -17.219 1 39.72 322 SER B C 1
ATOM 5124 O O . SER B 1 322 ? 31.688 -58.094 -16.5 1 39.72 322 SER B O 1
ATOM 5126 N N . ARG B 1 323 ? 29.828 -59.094 -16.594 1 42.5 323 ARG B N 1
ATOM 5127 C CA . ARG B 1 323 ? 30.047 -60.375 -15.977 1 42.5 323 ARG B CA 1
ATOM 5128 C C . ARG B 1 323 ? 30.969 -61.25 -16.828 1 42.5 323 ARG B C 1
ATOM 5130 O O . ARG B 1 323 ? 30.656 -61.562 -17.969 1 42.5 323 ARG B O 1
ATOM 5137 N N . GLY B 1 324 ? 32.344 -61.125 -16.812 1 35.62 324 GLY B N 1
ATOM 5138 C CA . GLY B 1 324 ? 33.375 -62 -17.344 1 35.62 324 GLY B CA 1
ATOM 5139 C C . GLY B 1 324 ? 33.062 -63.469 -17.078 1 35.62 324 GLY B C 1
ATOM 5140 O O . GLY B 1 324 ? 32.5 -63.812 -16.047 1 35.62 324 GLY B O 1
ATOM 5141 N N . THR B 1 325 ? 32.688 -64.312 -18.062 1 39.91 325 THR B N 1
ATOM 5142 C CA . THR B 1 325 ? 32.625 -65.812 -18.125 1 39.91 325 THR B CA 1
ATOM 5143 C C . THR B 1 325 ? 33.812 -66.438 -17.438 1 39.91 325 THR B C 1
ATOM 5145 O O . THR B 1 325 ? 34.969 -66.125 -17.781 1 39.91 325 THR B O 1
ATOM 5148 N N . PRO B 1 326 ? 33.625 -67 -16.188 1 33.78 326 PRO B N 1
ATOM 5149 C CA . PRO B 1 326 ? 34.719 -68 -15.977 1 33.78 326 PRO B CA 1
ATOM 5150 C C . PRO B 1 326 ? 34.719 -69.062 -17.016 1 33.78 326 PRO B C 1
ATOM 5152 O O . PRO B 1 326 ? 33.688 -69.375 -17.625 1 33.78 326 PRO B O 1
#

Nearest PDB structures (foldseek):
  5nla-assembly1_A  TM=6.133E-01  e=6.608E-13  Sinorhizobium meliloti 1021
  9bwf-assembly1_A  TM=6.609E-01  e=4.199E-05  metagenome
  3lwc-assembly1_A-2  TM=7.873E-01  e=4.364E-04  Rhizobium johnstonii 3841
  2ozj-assembly2_B-3  TM=7.637E-01  e=5.729E-04  Desulfitobacterium hafniense DCB-2
  7zyb-assembly1_A  TM=7.099E-01  e=4.132E-04  Bacteroides eggerthii DSM 20697

InterPro domains:
  IPR009057 Homedomain-like superfamily [SSF46689] (259-309)
  IPR018060 AraC-like, DNA binding HTH domain [PF12833] (230-307)
  IPR018060 AraC-like, DNA binding HTH domain [PS01124] (209-308)
  IPR018060 AraC-like, DNA binding HTH domain [SM00342] (223-306)
  IPR018062 HTH domain AraC-type, conserved site [PS00041] (259-302)
  IPR035418 Transcription regulator HTH, AraC- type, ligand binding domain-like [PF14525] (20-192)
  IPR050204 AraC/XylS family transcriptional regulators [PTHR46796] (25-308)

Organism: Actinoplanes teichomyceticus (NCBI:txid1867)